Protein AF-A0A4Q4XDI3-F1 (afdb_monomer_lite)

Secondary structure (DSSP, 8-state):
-PPP-PPPEEEE-SSSPEETTEE--HHHHHHHHHHHHHHHH-TT---B-GGGGTTTS--HHHHHHHHHHHHHHHHHTT--EEESS-TTS-GGGS-GGGGGG--EEE-HHHHHTEEEEETTEEP-HHHHHHHHTPPPPPP--------------PPPTTS--HHHHHHHHHHHHHHHTT--S-------SS-TTTS--HHHHHHHHHHT--SHHHHHHHHHHHHHHHHHTT-HHHHHHHHHHHHHHHHHS--TTHHHHHHHHHHHHHHHHHHTT-HHHHHHHHHHHHHSTTHHHHHHH-HHHHHHHHHHHHHHHHHHHHHS-GGGS-HHHHHHHHHHHHHHHHHHHHHHHHTT-HHHHHHHHHHHHHHHHHTHHHHTTSTT--HHHHHHHHHHHHHHHHHHTT-------

Sequence (409 aa):
MTPPTLPPLHVELTTPQTVDGRRAPFQSLWLLVRLAYAHRLSPEQPLVRLADLRGAVSDASTQRMMISRAFRDWQNWGVQAGWGEQRDREPRFLNADKRSQGPFWLTPEDAARVVCLVEGRIADDTDVRAFLGIAAPEGSPDIGAEPNASALSGPAPGTPNPAFWHAFLTARHAMREGRLLHALSTGTSTSDTERGGALLALRHAGDAADNDFQRALVTLGEAMAARRLGDSTRASALLSQLRAHRRQRHVLGNDYLAAMERIVTAWCAYDRRDLDLAAGLLARLADAEPGRSLLRYHPQIRFEWNNLSALIDRARLLYADADGIALEARAHAAQHIVAQFETALAAALESQASDAVQQVAANLGMTCWLLRDVLGNAVHADGTVDAVRWLAMSEWQALRNGGPLQSAL

pLDDT: mean 79.43, std 18.59, range [23.62, 98.31]

Foldseek 3Di:
DPPPQDAAWEWELDPQTDTVPHRDDLLLSLVLLQQLVLCVVCVPDSWAFLVNCQQQDDDPVVQQVSQVVSCVVCVVSVFFKAFDPCPVDGRVPDDPVCSSRGGMHGDPSRSVRYFYDYPNHGDDPVRSCVSNVADDDDDDDDDDDDDDDDPQDQDGDPPDGVQLVVLQVLLVLLVLQVQQQQDPDPDDDDPSVVNHGSLVSLVSSCSNDPDLQSVLSSLLSQLLSCVSVVNLVSNVVSLVVSVVSLVVGPHPVSQVSVLSSLLSVLSSCVSVVVLVSSVVSLVVLCVDPPSVVCCVPPLVSVLSSLLSVLVSLLVCLLPDDPVPDDLVRSLVSLVVSLVSLVSSCVSCVVVVPLSSNLVSLQVNLVSLVSCQVSPVVPPPDRSNVSSVVSNVSSVVSCVVSVHDDPDDD

Structure (mmCIF, N/CA/C/O backbone):
data_AF-A0A4Q4XDI3-F1
#
_entry.id   AF-A0A4Q4XDI3-F1
#
loop_
_atom_site.group_PDB
_atom_site.id
_atom_site.type_symbol
_atom_site.label_atom_id
_atom_site.label_alt_id
_atom_site.label_comp_id
_atom_site.label_asym_id
_atom_site.label_entity_id
_atom_site.label_seq_id
_atom_site.pdbx_PDB_ins_code
_atom_site.Cartn_x
_atom_site.Cartn_y
_atom_site.Cartn_z
_atom_site.occupancy
_atom_site.B_iso_or_equiv
_atom_site.auth_seq_id
_atom_site.auth_comp_id
_atom_site.auth_asym_id
_atom_site.auth_atom_id
_atom_site.pdbx_PDB_model_num
ATOM 1 N N . MET A 1 1 ? 53.833 6.016 -22.356 1.00 36.03 1 MET A N 1
ATOM 2 C CA . MET A 1 1 ? 54.034 4.569 -22.575 1.00 36.03 1 MET A CA 1
ATOM 3 C C . MET A 1 1 ? 52.680 3.994 -22.929 1.00 36.03 1 MET A C 1
ATOM 5 O O . MET A 1 1 ? 51.788 4.056 -22.097 1.00 36.03 1 MET A O 1
ATOM 9 N N . THR A 1 2 ? 52.489 3.574 -24.175 1.00 38.94 2 THR A N 1
ATOM 10 C CA . THR A 1 2 ? 51.249 2.932 -24.625 1.00 38.94 2 THR A CA 1
ATOM 11 C C . THR A 1 2 ? 51.145 1.585 -23.906 1.00 38.94 2 THR A C 1
ATOM 13 O O . THR A 1 2 ? 52.111 0.820 -23.984 1.00 38.94 2 THR A O 1
ATOM 16 N N . PRO A 1 3 ? 50.073 1.302 -23.147 1.00 48.44 3 PRO A N 1
ATOM 17 C CA . PRO A 1 3 ? 49.936 0.006 -22.499 1.00 48.44 3 PRO A CA 1
ATOM 18 C C . PRO A 1 3 ? 49.905 -1.106 -23.561 1.00 48.44 3 PRO A C 1
ATOM 20 O O . PRO A 1 3 ? 49.456 -0.861 -24.687 1.00 48.44 3 PRO A O 1
ATOM 23 N N . PRO A 1 4 ? 50.424 -2.307 -23.253 1.00 50.84 4 PRO A N 1
ATOM 24 C CA . PRO A 1 4 ? 50.383 -3.431 -24.176 1.00 50.84 4 PRO A CA 1
ATOM 25 C C . PRO A 1 4 ? 48.926 -3.744 -24.524 1.00 50.84 4 PRO A C 1
ATOM 27 O O . PRO A 1 4 ? 48.115 -4.040 -23.651 1.00 50.84 4 PRO A O 1
ATOM 30 N N . THR A 1 5 ? 48.588 -3.676 -25.809 1.00 66.75 5 THR A N 1
ATOM 31 C CA . THR A 1 5 ? 47.260 -4.043 -26.303 1.00 66.75 5 THR A CA 1
ATOM 32 C C . THR A 1 5 ? 47.040 -5.533 -26.072 1.00 66.75 5 THR A C 1
ATOM 34 O O . THR A 1 5 ? 47.685 -6.366 -26.714 1.00 66.75 5 THR A O 1
ATOM 37 N N . LEU A 1 6 ? 46.153 -5.868 -25.133 1.00 80.00 6 LEU A N 1
ATOM 38 C CA . LEU A 1 6 ? 45.689 -7.234 -24.914 1.00 80.00 6 LEU A CA 1
ATOM 39 C C . LEU A 1 6 ? 45.101 -7.807 -26.220 1.00 80.00 6 LEU A C 1
ATOM 41 O O . LEU A 1 6 ? 44.494 -7.058 -26.991 1.00 80.00 6 LEU A O 1
ATOM 45 N N . PRO A 1 7 ? 45.254 -9.118 -26.485 1.00 88.56 7 PRO A N 1
ATOM 46 C CA . PRO A 1 7 ? 44.681 -9.736 -27.676 1.00 88.56 7 PRO A CA 1
ATOM 47 C C . PRO A 1 7 ? 43.146 -9.618 -27.673 1.00 88.56 7 PRO A C 1
ATOM 49 O O . PRO A 1 7 ? 42.545 -9.642 -26.590 1.00 88.56 7 PRO A O 1
ATOM 52 N N . PRO A 1 8 ? 42.511 -9.507 -28.858 1.00 91.06 8 PRO A N 1
ATOM 53 C CA . PRO A 1 8 ? 41.059 -9.434 -28.966 1.00 91.06 8 PRO A CA 1
ATOM 54 C C . PRO A 1 8 ? 40.415 -10.704 -28.405 1.00 91.06 8 PRO A C 1
ATOM 56 O O . PRO A 1 8 ? 40.899 -11.810 -28.638 1.00 91.06 8 PRO A O 1
ATOM 59 N N . LEU A 1 9 ? 39.322 -10.519 -27.673 1.00 94.94 9 LEU A N 1
ATOM 60 C CA . LEU A 1 9 ? 38.488 -11.570 -27.107 1.00 94.94 9 LEU A CA 1
ATOM 61 C C . LEU A 1 9 ? 37.219 -11.669 -27.955 1.00 94.94 9 LEU A C 1
ATOM 63 O O . LEU A 1 9 ? 36.372 -10.772 -27.899 1.00 94.94 9 LEU A O 1
ATOM 67 N N . HIS A 1 10 ? 37.082 -12.732 -28.745 1.00 96.06 10 HIS A N 1
ATOM 68 C CA . HIS A 1 10 ? 35.935 -12.897 -29.637 1.00 96.06 10 HIS A CA 1
ATOM 69 C C . HIS A 1 10 ? 34.760 -13.525 -28.890 1.00 96.06 10 HIS A C 1
ATOM 71 O O . HIS A 1 10 ? 34.885 -14.608 -28.321 1.00 96.06 10 HIS A O 1
ATOM 77 N N . VAL A 1 11 ? 33.611 -12.855 -28.903 1.00 96.00 11 VAL A N 1
ATOM 78 C CA . VAL A 1 11 ? 32.413 -13.237 -28.151 1.00 96.00 11 VAL A CA 1
ATOM 79 C C . VAL A 1 11 ? 31.261 -13.475 -29.124 1.00 96.00 11 VAL A C 1
ATOM 81 O O . VAL A 1 11 ? 30.675 -12.523 -29.626 1.00 96.00 11 VAL A O 1
ATOM 84 N N . GLU A 1 12 ? 30.923 -14.737 -29.383 1.00 95.38 12 GLU A N 1
ATOM 85 C CA . GLU A 1 12 ? 29.783 -15.110 -30.231 1.00 95.38 12 GLU A CA 1
ATOM 86 C C . GLU A 1 12 ? 28.478 -15.014 -29.435 1.00 95.38 12 GLU A C 1
ATOM 88 O O . GLU A 1 12 ? 28.302 -15.698 -28.418 1.00 95.38 12 GLU A O 1
ATOM 93 N N . LEU A 1 13 ? 27.575 -14.151 -29.905 1.00 90.19 13 LEU A N 1
ATOM 94 C CA . LEU A 1 13 ? 26.304 -13.836 -29.254 1.00 90.19 13 LEU A CA 1
ATOM 95 C C . LEU A 1 13 ? 25.194 -14.829 -29.631 1.00 90.19 13 LEU A C 1
ATOM 97 O O . LEU A 1 13 ? 24.257 -15.042 -28.849 1.00 90.19 13 LEU A O 1
ATOM 101 N N . THR A 1 14 ? 25.286 -15.457 -30.808 1.00 85.38 14 THR A N 1
ATOM 102 C CA . THR A 1 14 ? 24.296 -16.447 -31.254 1.00 85.38 14 THR A CA 1
ATOM 103 C C . THR A 1 14 ? 24.428 -17.771 -30.508 1.00 85.38 14 THR A C 1
ATOM 105 O O . THR A 1 14 ? 25.389 -18.020 -29.784 1.00 85.38 14 THR A O 1
ATOM 108 N N . THR A 1 15 ? 23.410 -18.628 -30.615 1.00 80.12 15 THR A N 1
ATOM 109 C CA . THR A 1 15 ? 23.436 -19.940 -29.959 1.00 80.12 15 THR A CA 1
ATOM 110 C C . THR A 1 15 ? 24.137 -20.960 -30.866 1.00 80.12 15 THR A C 1
ATOM 112 O O . THR A 1 15 ? 23.714 -21.110 -32.010 1.00 80.12 15 THR A O 1
ATOM 115 N N . PRO A 1 16 ? 25.124 -21.732 -30.368 1.00 85.69 16 PRO A N 1
ATOM 116 C CA . PRO A 1 16 ? 25.650 -21.721 -29.002 1.00 85.69 16 PRO A CA 1
ATOM 117 C C . PRO A 1 16 ? 26.614 -20.552 -28.747 1.00 85.69 16 PRO A C 1
ATOM 119 O O . PRO A 1 16 ? 27.537 -20.335 -29.525 1.00 85.69 16 PRO A O 1
ATOM 122 N N . GLN A 1 17 ? 26.461 -19.870 -27.607 1.00 89.50 17 GLN A N 1
ATOM 123 C CA . GLN A 1 17 ? 27.339 -18.754 -27.252 1.00 89.50 17 GLN A CA 1
ATOM 124 C C . GLN A 1 17 ? 28.756 -19.251 -26.967 1.00 89.50 17 GLN A C 1
ATOM 126 O O . GLN A 1 17 ? 28.947 -20.256 -26.262 1.00 89.50 17 GLN A O 1
ATOM 131 N N . THR A 1 18 ? 29.757 -18.533 -27.476 1.00 92.62 18 THR A N 1
ATOM 132 C CA . THR A 1 18 ? 31.167 -18.891 -27.285 1.00 92.62 18 THR A CA 1
ATOM 133 C C . THR A 1 18 ? 32.052 -17.689 -26.973 1.00 92.62 18 THR A C 1
ATOM 135 O O . THR A 1 18 ? 31.740 -16.559 -27.332 1.00 92.62 18 THR A O 1
ATOM 138 N N . VAL A 1 19 ? 33.169 -17.955 -26.297 1.00 94.56 19 VAL A N 1
ATOM 139 C CA . VAL A 1 19 ? 34.302 -17.037 -26.140 1.00 94.56 19 VAL A CA 1
ATOM 140 C C . VAL A 1 19 ? 35.521 -17.722 -26.748 1.00 94.56 19 VAL A C 1
ATOM 142 O O . VAL A 1 19 ? 35.856 -18.836 -26.339 1.00 94.56 19 VAL A O 1
ATOM 145 N N . ASP A 1 20 ? 36.128 -17.108 -27.763 1.00 92.56 20 ASP A N 1
ATOM 146 C CA . ASP A 1 20 ? 37.211 -17.679 -28.580 1.00 92.56 20 ASP A CA 1
ATOM 147 C C . ASP A 1 20 ? 36.918 -19.124 -29.038 1.00 92.56 20 ASP A C 1
ATOM 149 O O . ASP A 1 20 ? 37.739 -20.037 -28.916 1.00 92.56 20 ASP A O 1
ATOM 153 N N . GLY A 1 21 ? 35.686 -19.365 -29.504 1.00 88.00 21 GLY A N 1
ATOM 154 C CA . GLY A 1 21 ? 35.226 -20.670 -29.993 1.00 88.00 21 GLY A CA 1
ATOM 155 C C . GLY A 1 21 ? 34.929 -21.711 -28.904 1.00 88.00 21 GLY A C 1
ATOM 156 O O . GLY A 1 21 ? 34.501 -22.823 -29.216 1.00 88.00 21 GLY A O 1
ATOM 157 N N . ARG A 1 22 ? 35.108 -21.384 -27.617 1.00 92.62 22 ARG A N 1
ATOM 158 C CA . ARG A 1 22 ? 34.753 -22.261 -26.489 1.00 92.62 22 ARG A CA 1
ATOM 159 C C . ARG A 1 22 ? 33.381 -21.905 -25.940 1.00 92.62 22 ARG A C 1
ATOM 161 O O . ARG A 1 22 ? 33.097 -20.737 -25.698 1.00 92.62 22 ARG A O 1
ATOM 168 N N . ARG A 1 23 ? 32.541 -22.911 -25.679 1.00 90.75 23 ARG A N 1
ATOM 169 C CA . ARG A 1 23 ? 31.185 -22.711 -25.144 1.00 90.75 23 ARG A CA 1
ATOM 170 C C . ARG A 1 23 ? 31.204 -21.888 -23.854 1.00 90.75 23 ARG A C 1
ATOM 172 O O . ARG A 1 23 ? 31.903 -22.240 -22.904 1.00 90.75 23 ARG A O 1
ATOM 179 N N . ALA A 1 24 ? 30.386 -20.843 -23.815 1.00 89.81 24 ALA A N 1
ATOM 180 C CA . ALA A 1 24 ? 30.293 -19.912 -22.702 1.00 89.81 24 ALA A CA 1
ATOM 181 C C . ALA A 1 24 ? 28.872 -19.890 -22.112 1.00 89.81 24 ALA A C 1
ATOM 183 O O . ALA A 1 24 ? 27.891 -19.973 -22.855 1.00 89.81 24 ALA A O 1
ATOM 184 N N . PRO A 1 25 ? 28.716 -19.787 -20.779 1.00 86.12 25 PRO A N 1
ATOM 185 C CA . PRO A 1 25 ? 27.402 -19.616 -20.170 1.00 86.12 25 PRO A CA 1
ATOM 186 C C . PRO A 1 25 ? 26.784 -18.269 -20.557 1.00 86.12 25 PRO A C 1
ATOM 188 O O . PRO A 1 25 ? 27.410 -17.224 -20.381 1.00 86.12 25 PRO A O 1
ATOM 191 N N . PHE A 1 26 ? 25.523 -18.295 -21.000 1.00 84.12 26 PHE A N 1
ATOM 192 C CA . PHE A 1 26 ? 24.784 -17.103 -21.430 1.00 84.12 26 PHE A CA 1
ATOM 193 C C . PHE A 1 26 ? 24.834 -15.963 -20.403 1.00 84.12 26 PHE A C 1
ATOM 195 O O . PHE A 1 26 ? 25.127 -14.834 -20.763 1.00 84.12 26 PHE A O 1
ATOM 202 N N . GLN A 1 27 ? 24.620 -16.249 -19.115 1.00 84.06 27 GLN A N 1
ATOM 203 C CA . GLN A 1 27 ? 24.575 -15.221 -18.062 1.00 84.06 27 GLN A CA 1
ATOM 204 C C . GLN A 1 27 ? 25.918 -14.492 -17.882 1.00 84.06 27 GLN A C 1
ATOM 206 O O . GLN A 1 27 ? 25.954 -13.269 -17.761 1.00 84.06 27 GLN A O 1
ATOM 211 N N . SER A 1 28 ? 27.023 -15.241 -17.892 1.00 90.25 28 SER A N 1
ATOM 212 C CA . SER A 1 28 ? 28.380 -14.701 -17.754 1.00 90.25 28 SER A CA 1
ATOM 213 C C . SER A 1 28 ? 28.773 -13.861 -18.972 1.00 90.25 28 SER A C 1
ATOM 215 O O . SER A 1 28 ? 29.426 -12.826 -18.831 1.00 90.25 28 SER A O 1
ATOM 217 N N . LEU A 1 29 ? 28.343 -14.288 -20.162 1.00 89.38 29 LEU A N 1
ATOM 218 C CA . LEU A 1 29 ? 28.593 -13.605 -21.429 1.00 89.38 29 LEU A CA 1
ATOM 219 C C . LEU A 1 29 ? 27.726 -12.349 -21.580 1.00 89.38 29 LEU A C 1
ATOM 221 O O . LEU A 1 29 ? 28.237 -11.289 -21.925 1.00 89.38 29 LEU A O 1
ATOM 225 N N . TRP A 1 30 ? 26.446 -12.430 -21.216 1.00 89.06 30 TRP A N 1
ATOM 226 C CA . TRP A 1 30 ? 25.523 -11.297 -21.196 1.00 89.06 30 TRP A CA 1
ATOM 227 C C . TRP A 1 30 ? 26.044 -10.162 -20.314 1.00 89.06 30 TRP A C 1
ATOM 229 O O . TRP A 1 30 ? 26.109 -9.011 -20.744 1.00 89.06 30 TRP A O 1
ATOM 239 N N . LEU A 1 31 ? 26.500 -10.487 -19.101 1.00 89.69 31 LEU A N 1
ATOM 240 C CA . LEU A 1 31 ? 27.021 -9.487 -18.174 1.00 89.69 31 LEU A CA 1
ATOM 241 C C . LEU A 1 31 ? 28.351 -8.879 -18.658 1.00 89.69 31 LEU A C 1
ATOM 243 O O . LEU A 1 31 ? 28.558 -7.679 -18.492 1.00 89.69 31 LEU A O 1
ATOM 247 N N . LEU A 1 32 ? 29.216 -9.666 -19.310 1.00 92.56 32 LEU A N 1
ATOM 248 C CA . LEU A 1 32 ? 30.441 -9.157 -19.936 1.00 92.56 32 LEU A CA 1
ATOM 249 C C . LEU A 1 32 ? 30.129 -8.150 -21.051 1.00 92.56 32 LEU A C 1
ATOM 251 O O . LEU A 1 32 ? 30.665 -7.042 -21.052 1.00 92.56 32 LEU A O 1
ATOM 255 N N . VAL A 1 33 ? 29.228 -8.514 -21.968 1.00 90.81 33 VAL A N 1
ATOM 256 C CA . VAL A 1 33 ? 28.809 -7.657 -23.087 1.00 90.81 33 VAL A CA 1
ATOM 257 C C . VAL A 1 33 ? 28.138 -6.388 -22.563 1.00 90.81 33 VAL A C 1
ATOM 259 O O . VAL A 1 33 ? 28.419 -5.297 -23.051 1.00 90.81 33 VAL A O 1
ATOM 262 N N . ARG A 1 34 ? 27.331 -6.483 -21.498 1.00 88.56 34 ARG A N 1
ATOM 263 C CA . ARG A 1 34 ? 26.697 -5.324 -20.852 1.00 88.56 34 ARG A CA 1
ATOM 264 C C . ARG A 1 34 ? 27.711 -4.339 -20.261 1.00 88.56 34 ARG A C 1
ATOM 266 O O . ARG A 1 34 ? 27.464 -3.130 -20.308 1.00 88.56 34 ARG A O 1
ATOM 273 N N . LEU A 1 35 ? 28.816 -4.838 -19.701 1.00 89.56 35 LEU A N 1
ATOM 274 C CA . LEU A 1 35 ? 29.909 -4.022 -19.165 1.00 89.56 35 LEU A CA 1
ATOM 275 C C . LEU A 1 35 ? 30.740 -3.374 -20.278 1.00 89.56 35 LEU A C 1
ATOM 277 O O . LEU A 1 35 ? 31.033 -2.183 -20.201 1.00 89.56 35 LEU A O 1
ATOM 281 N N . ALA A 1 36 ? 31.072 -4.122 -21.333 1.00 90.06 36 ALA A N 1
ATOM 282 C CA . ALA A 1 36 ? 31.769 -3.581 -22.501 1.00 90.06 36 ALA A CA 1
ATOM 283 C C . ALA A 1 36 ? 30.918 -2.519 -23.226 1.00 90.06 36 ALA A C 1
ATOM 285 O O . ALA A 1 36 ? 31.413 -1.468 -23.626 1.00 90.06 36 ALA A O 1
ATOM 286 N N . TYR A 1 37 ? 29.607 -2.739 -23.317 1.00 87.62 37 TYR A N 1
ATOM 287 C CA . TYR A 1 37 ? 28.666 -1.778 -23.887 1.00 87.62 37 TYR A CA 1
ATOM 288 C C . TYR A 1 37 ? 28.535 -0.498 -23.037 1.00 87.62 37 TYR A C 1
ATOM 290 O O . TYR A 1 37 ? 28.394 0.592 -23.587 1.00 87.62 37 TYR A O 1
ATOM 298 N N . ALA A 1 38 ? 28.671 -0.581 -21.705 1.00 83.62 38 ALA A N 1
ATOM 299 C CA . ALA A 1 38 ? 28.701 0.604 -20.838 1.00 83.62 38 ALA A CA 1
ATOM 300 C C . ALA A 1 38 ? 29.906 1.521 -21.131 1.00 83.62 38 ALA A C 1
ATOM 302 O O . ALA A 1 38 ? 29.761 2.742 -21.104 1.00 83.62 38 ALA A O 1
ATOM 303 N N . HIS A 1 39 ? 31.063 0.944 -21.481 1.00 82.50 39 HIS A N 1
ATOM 304 C CA . HIS A 1 39 ? 32.248 1.689 -21.939 1.00 82.50 39 HIS A CA 1
ATOM 305 C C . HIS A 1 39 ? 32.015 2.451 -23.242 1.00 82.50 39 HIS A C 1
ATOM 307 O O . HIS A 1 39 ? 32.524 3.556 -23.397 1.00 82.50 39 HIS A O 1
ATOM 313 N N . ARG A 1 40 ? 31.201 1.906 -24.151 1.00 80.12 40 ARG A N 1
ATOM 314 C CA . ARG A 1 40 ? 30.827 2.592 -25.397 1.00 80.12 40 ARG A CA 1
ATOM 315 C C . ARG A 1 40 ? 29.869 3.760 -25.164 1.00 80.12 40 ARG A C 1
ATOM 317 O O . ARG A 1 40 ? 30.005 4.789 -25.813 1.00 80.12 40 ARG A O 1
ATOM 324 N N . LEU A 1 41 ? 28.905 3.600 -24.255 1.00 76.00 41 LEU A N 1
ATOM 325 C CA . LEU A 1 41 ? 27.882 4.618 -23.984 1.00 76.00 41 LEU A CA 1
ATOM 326 C C . LEU A 1 41 ? 28.371 5.764 -23.098 1.00 76.00 41 LEU A C 1
ATOM 328 O O . LEU A 1 41 ? 27.915 6.896 -23.234 1.00 76.00 41 LEU A O 1
ATOM 332 N N . SER A 1 42 ? 29.231 5.475 -22.126 1.00 72.25 42 SER A N 1
ATOM 333 C CA . SER A 1 42 ? 29.671 6.462 -21.139 1.00 72.25 42 SER A CA 1
ATOM 334 C C . SER A 1 42 ? 31.135 6.230 -20.776 1.00 72.25 42 SER A C 1
ATOM 336 O O . SER A 1 42 ? 31.413 5.717 -19.692 1.00 72.25 42 SER A O 1
ATOM 338 N N . PRO A 1 43 ? 32.081 6.628 -21.650 1.00 69.94 43 PRO A N 1
ATOM 339 C CA . PRO A 1 43 ? 33.517 6.418 -21.431 1.00 69.94 43 PRO A CA 1
ATOM 340 C C . PRO A 1 43 ? 34.025 7.018 -20.110 1.00 69.94 43 PRO A C 1
ATOM 342 O O . PRO A 1 43 ? 34.888 6.446 -19.448 1.00 69.94 43 PRO A O 1
ATOM 345 N N . GLU A 1 44 ? 33.433 8.137 -19.684 1.00 65.56 44 GLU A N 1
ATOM 346 C CA . GLU A 1 44 ? 33.770 8.825 -18.431 1.00 65.56 44 GLU A CA 1
ATOM 347 C C . GLU A 1 44 ? 33.286 8.054 -17.183 1.00 65.56 44 GLU A C 1
ATOM 349 O O . GLU A 1 44 ? 33.932 8.060 -16.129 1.00 65.56 44 GLU A O 1
ATOM 354 N N . GLN A 1 45 ? 32.157 7.337 -17.283 1.00 70.31 45 GLN A N 1
ATOM 355 C CA . GLN A 1 45 ? 31.530 6.599 -16.173 1.00 70.31 45 GLN A CA 1
ATOM 356 C C . GLN A 1 45 ? 30.958 5.232 -16.596 1.00 70.31 45 GLN A C 1
ATOM 358 O O . GLN A 1 45 ? 29.749 5.007 -16.506 1.00 70.31 45 GLN A O 1
ATOM 363 N N . PRO A 1 46 ? 31.807 4.276 -17.011 1.00 75.81 46 PRO A N 1
ATOM 364 C CA . PRO A 1 46 ? 31.364 3.012 -17.583 1.00 75.81 46 PRO A CA 1
ATOM 365 C C . PRO A 1 46 ? 31.102 1.966 -16.493 1.00 75.81 46 PRO A C 1
ATOM 367 O O . PRO A 1 46 ? 31.815 0.970 -16.355 1.00 75.81 46 PRO A O 1
ATOM 370 N N . LEU A 1 47 ? 30.088 2.228 -15.668 1.00 80.06 47 LEU A N 1
ATOM 371 C CA . LEU A 1 47 ? 29.686 1.377 -14.550 1.00 80.06 47 LEU A CA 1
ATOM 372 C C . LEU A 1 47 ? 28.307 0.760 -14.790 1.00 80.06 47 LEU A C 1
ATOM 374 O O . LEU A 1 47 ? 27.427 1.369 -15.391 1.00 80.06 47 LEU A O 1
ATOM 378 N N . VAL A 1 48 ? 28.108 -0.448 -14.271 1.00 80.06 48 VAL A N 1
ATOM 379 C CA . VAL A 1 48 ? 26.811 -1.133 -14.270 1.00 80.06 48 VAL A CA 1
ATOM 380 C C . VAL A 1 48 ? 26.411 -1.385 -12.825 1.00 80.06 48 VAL A C 1
ATOM 382 O O . VAL A 1 48 ? 27.088 -2.120 -12.102 1.00 80.06 48 VAL A O 1
ATOM 385 N N . ARG A 1 49 ? 25.334 -0.750 -12.354 1.00 77.38 49 ARG A N 1
ATOM 386 C CA . ARG A 1 49 ? 24.881 -0.905 -10.968 1.00 77.38 49 ARG A CA 1
ATOM 387 C C . ARG A 1 49 ? 24.129 -2.219 -10.814 1.00 77.38 49 ARG A C 1
ATOM 389 O O . ARG A 1 49 ? 23.501 -2.718 -11.741 1.00 77.38 49 ARG A O 1
ATOM 396 N N . LEU A 1 50 ? 24.123 -2.762 -9.597 1.00 69.75 50 LEU A N 1
ATOM 397 C CA . LEU A 1 50 ? 23.359 -3.976 -9.291 1.00 69.75 50 LEU A CA 1
ATOM 398 C C . LEU A 1 50 ? 21.857 -3.809 -9.591 1.00 69.75 50 LEU A C 1
ATOM 400 O O . LEU A 1 50 ? 21.190 -4.780 -9.939 1.00 69.75 50 LEU A O 1
ATOM 404 N N . ALA A 1 51 ? 21.334 -2.585 -9.461 1.00 59.56 51 ALA A N 1
ATOM 405 C CA . ALA A 1 51 ? 19.958 -2.241 -9.806 1.00 59.56 51 ALA A CA 1
ATOM 406 C C . ALA A 1 51 ? 19.664 -2.411 -11.308 1.00 59.56 51 ALA A C 1
ATOM 408 O O . ALA A 1 51 ? 18.591 -2.901 -11.642 1.00 59.56 51 ALA A O 1
ATOM 409 N N . ASP A 1 52 ? 20.633 -2.117 -12.181 1.00 64.44 52 ASP A N 1
ATOM 410 C CA . ASP A 1 52 ? 20.499 -2.189 -13.648 1.00 64.44 52 ASP A CA 1
ATOM 411 C C . ASP A 1 52 ? 20.485 -3.636 -14.166 1.00 64.44 52 ASP A C 1
ATOM 413 O O . ASP A 1 52 ? 20.131 -3.897 -15.313 1.00 64.44 52 ASP A O 1
ATOM 417 N N . LEU A 1 53 ? 20.890 -4.586 -13.317 1.00 62.94 53 LEU A N 1
ATOM 418 C CA . LEU A 1 53 ? 20.888 -6.021 -13.604 1.00 62.94 53 LEU A CA 1
ATOM 419 C C . LEU A 1 53 ? 19.576 -6.704 -13.193 1.00 62.94 53 LEU A C 1
ATOM 421 O O . LEU A 1 53 ? 19.326 -7.848 -13.583 1.00 62.94 53 LEU A O 1
ATOM 425 N N . ARG A 1 54 ? 18.737 -6.036 -12.387 1.00 52.94 54 ARG A N 1
ATOM 426 C CA . ARG A 1 54 ? 17.471 -6.607 -11.910 1.00 52.94 54 ARG A CA 1
ATOM 427 C C . ARG A 1 54 ? 16.453 -6.605 -13.050 1.00 52.94 54 ARG A C 1
ATOM 429 O O . ARG A 1 54 ? 16.064 -5.548 -13.528 1.00 52.94 54 ARG A O 1
ATOM 436 N N . GLY A 1 55 ? 16.009 -7.794 -13.456 1.00 51.22 55 GLY A N 1
ATOM 437 C CA . GLY A 1 55 ? 15.048 -7.993 -14.550 1.00 51.22 55 GLY A CA 1
ATOM 438 C C . GLY A 1 55 ? 15.649 -8.593 -15.825 1.00 51.22 55 GLY A C 1
ATOM 439 O O . GLY A 1 55 ? 14.908 -9.185 -16.599 1.00 51.22 55 GLY A O 1
ATOM 440 N N . ALA A 1 56 ? 16.973 -8.536 -16.007 1.00 53.22 56 ALA A N 1
ATOM 441 C CA . ALA A 1 56 ? 17.650 -9.189 -17.132 1.00 53.22 56 ALA A CA 1
ATOM 442 C C . ALA A 1 56 ? 18.112 -10.623 -16.804 1.00 53.22 56 ALA A C 1
ATOM 444 O O . ALA A 1 56 ? 18.187 -11.467 -17.695 1.00 53.22 56 ALA A O 1
ATOM 445 N N . VAL A 1 57 ? 18.423 -10.922 -15.529 1.00 48.53 57 VAL A N 1
ATOM 446 C CA . VAL A 1 57 ? 18.998 -12.219 -15.123 1.00 48.53 57 VAL A CA 1
ATOM 447 C C . VAL A 1 57 ? 18.588 -12.636 -13.688 1.00 48.53 57 VAL A C 1
ATOM 449 O O . VAL A 1 57 ? 19.263 -12.268 -12.736 1.00 48.53 57 VAL A O 1
ATOM 452 N N . SER A 1 58 ? 17.536 -13.464 -13.558 1.00 40.69 58 SER A N 1
ATOM 453 C CA . SER A 1 58 ? 17.132 -14.309 -12.394 1.00 40.69 58 SER A CA 1
ATOM 454 C C . SER A 1 58 ? 16.923 -13.671 -10.991 1.00 40.69 58 SER A C 1
ATOM 456 O O . SER A 1 58 ? 17.426 -12.601 -10.672 1.00 40.69 58 SER A O 1
ATOM 458 N N . ASP A 1 59 ? 16.183 -14.388 -10.128 1.00 46.06 59 ASP A N 1
ATOM 459 C CA . ASP A 1 59 ? 15.806 -14.035 -8.741 1.00 46.06 59 ASP A CA 1
ATOM 460 C C . ASP A 1 59 ? 16.990 -13.722 -7.788 1.00 46.06 59 ASP A C 1
ATOM 462 O O . ASP A 1 59 ? 18.114 -14.209 -7.954 1.00 46.06 59 ASP A O 1
ATOM 466 N N . ALA A 1 60 ? 16.721 -12.954 -6.722 1.00 45.78 60 ALA A N 1
ATOM 467 C CA . ALA A 1 60 ? 17.726 -12.359 -5.821 1.00 45.78 60 ALA A CA 1
ATOM 468 C C . ALA A 1 60 ? 18.671 -13.359 -5.111 1.00 45.78 60 ALA A C 1
ATOM 470 O O . ALA A 1 60 ? 19.844 -13.047 -4.889 1.00 45.78 60 ALA A O 1
ATOM 471 N N . SER A 1 61 ? 18.206 -14.571 -4.779 1.00 49.12 61 SER A N 1
ATOM 472 C CA . SER A 1 61 ? 19.048 -15.626 -4.182 1.00 49.12 61 SER A CA 1
ATOM 473 C C . SER A 1 61 ? 20.015 -16.243 -5.202 1.00 49.12 61 SER A C 1
ATOM 475 O O . SER A 1 61 ? 21.138 -16.622 -4.863 1.00 49.12 61 SER A O 1
ATOM 477 N N . THR A 1 62 ? 19.619 -16.277 -6.476 1.00 63.44 62 THR A N 1
ATOM 478 C CA . THR A 1 62 ? 20.433 -16.763 -7.596 1.00 63.44 62 THR A CA 1
ATOM 479 C C . THR A 1 62 ? 21.409 -15.695 -8.090 1.00 63.44 62 THR A C 1
ATOM 481 O O . THR A 1 62 ? 22.471 -16.033 -8.609 1.00 63.44 62 THR A O 1
ATOM 484 N N . GLN A 1 63 ? 21.101 -14.411 -7.872 1.00 71.31 63 GLN A N 1
ATOM 485 C CA . GLN A 1 63 ? 21.894 -13.275 -8.344 1.00 71.31 63 GLN A CA 1
ATOM 486 C C . GLN A 1 63 ? 23.315 -13.257 -7.760 1.00 71.31 63 GLN A C 1
ATOM 488 O O . GLN A 1 63 ? 24.285 -13.122 -8.505 1.00 71.31 63 GLN A O 1
ATOM 493 N N . ARG A 1 64 ? 23.474 -13.463 -6.443 1.00 76.19 64 ARG A N 1
ATOM 494 C CA . ARG A 1 64 ? 24.803 -13.511 -5.798 1.00 76.19 64 ARG A CA 1
ATOM 495 C C . ARG A 1 64 ? 25.670 -14.636 -6.366 1.00 76.19 64 ARG A C 1
ATOM 497 O O . ARG A 1 64 ? 26.832 -14.408 -6.691 1.00 76.19 64 ARG A O 1
ATOM 504 N N . MET A 1 65 ? 25.098 -15.830 -6.507 1.00 80.56 65 MET A N 1
ATOM 505 C CA . MET A 1 65 ? 25.796 -16.998 -7.046 1.00 80.56 65 MET A CA 1
ATOM 506 C C . MET A 1 65 ? 26.143 -16.819 -8.530 1.00 80.56 65 MET A C 1
ATOM 508 O O . MET A 1 65 ? 27.253 -17.153 -8.940 1.00 80.56 65 MET A O 1
ATOM 512 N N . MET A 1 66 ? 25.222 -16.258 -9.316 1.00 82.44 66 MET A N 1
ATOM 513 C CA . MET A 1 66 ? 25.418 -15.947 -10.732 1.00 82.44 66 MET A CA 1
ATOM 514 C C . MET A 1 66 ? 26.545 -14.931 -10.928 1.00 82.44 66 MET A C 1
ATOM 516 O O . MET A 1 66 ? 27.451 -15.197 -11.710 1.00 82.44 66 MET A O 1
ATOM 520 N N . ILE A 1 67 ? 26.578 -13.848 -10.142 1.00 86.88 67 ILE A N 1
ATOM 521 C CA . ILE A 1 67 ? 27.676 -12.870 -10.174 1.00 86.88 67 ILE A CA 1
ATOM 522 C C . ILE A 1 67 ? 28.999 -13.548 -9.807 1.00 86.88 67 ILE A C 1
ATOM 524 O O . ILE A 1 67 ? 29.984 -13.423 -10.530 1.00 86.88 67 ILE A O 1
ATOM 528 N N . SER A 1 68 ? 29.044 -14.324 -8.720 1.00 86.12 68 SER A N 1
ATOM 529 C CA . SER A 1 68 ? 30.262 -15.053 -8.346 1.00 86.12 68 SER A CA 1
ATOM 530 C C . SER A 1 68 ? 30.740 -16.017 -9.440 1.00 86.12 68 SER A C 1
ATOM 532 O O . SER A 1 68 ? 31.949 -16.181 -9.610 1.00 86.12 68 SER A O 1
ATOM 534 N N . ARG A 1 69 ? 29.816 -16.638 -10.184 1.00 86.88 69 ARG A N 1
ATOM 535 C CA . ARG A 1 69 ? 30.124 -17.520 -11.315 1.00 86.88 69 ARG A CA 1
ATOM 536 C C . ARG A 1 69 ? 30.625 -16.742 -12.530 1.00 86.88 69 ARG A C 1
ATOM 538 O O . ARG A 1 69 ? 31.649 -17.128 -13.077 1.00 86.88 69 ARG A O 1
ATOM 545 N N . ALA A 1 70 ? 29.992 -15.622 -12.870 1.00 90.38 70 ALA A N 1
ATOM 546 C CA . ALA A 1 70 ? 30.420 -14.751 -13.960 1.00 90.38 70 ALA A CA 1
ATOM 547 C C . ALA A 1 70 ? 31.861 -14.266 -13.754 1.00 90.38 70 ALA A C 1
ATOM 549 O O . ALA A 1 70 ? 32.688 -14.428 -14.639 1.00 90.38 70 ALA A O 1
ATOM 550 N N . PHE A 1 71 ? 32.211 -13.812 -12.546 1.00 91.81 71 PHE A N 1
ATOM 551 C CA . PHE A 1 71 ? 33.588 -13.423 -12.216 1.00 91.81 71 PHE A CA 1
ATOM 552 C C . PHE A 1 71 ? 34.604 -14.564 -12.357 1.00 91.81 71 PHE A C 1
ATOM 554 O O . PHE A 1 71 ? 35.753 -14.321 -12.721 1.00 91.81 71 PHE A O 1
ATOM 561 N N . ARG A 1 72 ? 34.201 -15.806 -12.067 1.00 90.50 72 ARG A N 1
ATOM 562 C CA . ARG A 1 72 ? 35.054 -16.983 -12.272 1.00 90.50 72 ARG A CA 1
ATOM 563 C C . ARG A 1 72 ? 35.245 -17.271 -13.760 1.00 90.50 72 ARG A C 1
ATOM 565 O O . ARG A 1 72 ? 36.362 -17.538 -14.186 1.00 90.50 72 ARG A O 1
ATOM 572 N N . ASP A 1 73 ? 34.170 -17.203 -14.537 1.00 92.88 73 ASP A N 1
ATOM 573 C CA . ASP A 1 73 ? 34.217 -17.420 -15.981 1.00 92.88 73 ASP A CA 1
ATOM 574 C C . ASP A 1 73 ? 35.067 -16.340 -16.669 1.00 92.88 73 ASP A C 1
ATOM 576 O O . ASP A 1 73 ? 35.930 -16.668 -17.475 1.00 92.88 73 ASP A O 1
ATOM 580 N N . TRP A 1 74 ? 34.932 -15.074 -16.269 1.00 94.19 74 TRP A N 1
ATOM 581 C CA . TRP A 1 74 ? 35.764 -13.969 -16.757 1.00 94.19 74 TRP A CA 1
ATOM 582 C C . TRP A 1 74 ? 37.238 -14.168 -16.448 1.00 94.19 74 TRP A C 1
ATOM 584 O O . TRP A 1 74 ? 38.071 -13.987 -17.329 1.00 94.19 74 TRP A O 1
ATOM 594 N N . GLN A 1 75 ? 37.566 -14.619 -15.236 1.00 91.00 75 GLN A N 1
ATOM 595 C CA . GLN A 1 75 ? 38.940 -14.960 -14.889 1.00 91.00 75 GLN A CA 1
ATOM 596 C C . GLN A 1 75 ? 39.491 -16.074 -15.795 1.00 91.00 75 GLN A C 1
ATOM 598 O O . GLN A 1 75 ? 40.637 -15.986 -16.232 1.00 91.00 75 GLN A O 1
ATOM 603 N N . ASN A 1 76 ? 38.673 -17.076 -16.142 1.00 91.81 76 ASN A N 1
ATOM 604 C CA . ASN A 1 76 ? 39.048 -18.140 -17.084 1.00 91.81 76 ASN A CA 1
ATOM 605 C C . ASN A 1 76 ? 39.211 -17.637 -18.529 1.00 91.81 76 ASN A C 1
ATOM 607 O O . ASN A 1 76 ? 39.956 -18.235 -19.302 1.00 91.81 76 ASN A O 1
ATOM 611 N N . TRP A 1 77 ? 38.534 -16.547 -18.891 1.00 93.56 77 TRP A N 1
ATOM 612 C CA . TRP A 1 77 ? 38.697 -15.838 -20.167 1.00 93.56 77 TRP A CA 1
ATOM 613 C C . TRP A 1 77 ? 39.807 -14.774 -20.111 1.00 93.56 77 TRP A C 1
ATOM 615 O O . TRP A 1 77 ? 40.049 -14.057 -21.078 1.00 93.56 77 TRP A O 1
ATOM 625 N N . GLY A 1 78 ? 40.490 -14.654 -18.968 1.00 90.12 78 GLY A N 1
ATOM 626 C CA . GLY A 1 78 ? 41.550 -13.682 -18.731 1.00 90.12 78 GLY A CA 1
ATOM 627 C C . GLY A 1 78 ? 41.068 -12.242 -18.545 1.00 90.12 78 GLY A C 1
ATOM 628 O O . GLY A 1 78 ? 41.902 -11.346 -18.619 1.00 90.12 78 GLY A O 1
ATOM 629 N N . VAL A 1 79 ? 39.768 -11.998 -18.346 1.00 92.38 79 VAL A N 1
ATOM 630 C CA . VAL A 1 79 ? 39.142 -10.670 -18.195 1.00 92.38 79 VAL A CA 1
ATOM 631 C C . VAL A 1 79 ? 39.212 -10.182 -16.752 1.00 92.38 79 VAL A C 1
ATOM 633 O O . VAL A 1 79 ? 38.776 -10.884 -15.836 1.00 92.38 79 VAL A O 1
ATOM 636 N N . GLN A 1 80 ? 39.715 -8.959 -16.543 1.00 89.88 80 GLN A N 1
ATOM 637 C CA . GLN A 1 80 ? 39.698 -8.303 -15.236 1.00 89.88 80 GLN A CA 1
ATOM 638 C C . GLN A 1 80 ? 38.481 -7.377 -15.110 1.00 89.88 80 GLN A C 1
ATOM 640 O O . GLN A 1 80 ? 38.388 -6.319 -15.732 1.00 89.88 80 GLN A O 1
ATOM 645 N N . ALA A 1 81 ? 37.552 -7.773 -14.241 1.00 90.88 81 ALA A N 1
ATOM 646 C CA . ALA A 1 81 ? 36.415 -6.955 -13.836 1.00 90.88 81 ALA A CA 1
ATOM 647 C C . ALA A 1 81 ? 36.563 -6.534 -12.370 1.00 90.88 81 ALA A C 1
ATOM 649 O O . ALA A 1 81 ? 36.993 -7.325 -11.527 1.00 90.88 81 ALA A O 1
ATOM 650 N N . GLY A 1 82 ? 36.181 -5.300 -12.062 1.00 89.50 82 GLY A N 1
ATOM 651 C CA . GLY A 1 82 ? 36.144 -4.756 -10.711 1.00 89.50 82 GLY A CA 1
ATOM 652 C C . GLY A 1 82 ? 34.723 -4.580 -10.177 1.00 89.50 82 GLY A C 1
ATOM 653 O O . GLY A 1 82 ? 33.730 -4.724 -10.897 1.00 89.50 82 GLY A O 1
ATOM 654 N N . TRP A 1 83 ? 34.630 -4.290 -8.879 1.00 89.44 83 TRP A N 1
ATOM 655 C CA . TRP A 1 83 ? 33.377 -3.982 -8.194 1.00 89.44 83 TRP A CA 1
ATOM 656 C C . TRP A 1 83 ? 33.544 -2.865 -7.159 1.00 89.44 83 TRP A C 1
ATOM 658 O O . TRP A 1 83 ? 34.624 -2.657 -6.608 1.00 89.44 83 TRP A O 1
ATOM 668 N N . GLY A 1 84 ? 32.452 -2.169 -6.855 1.00 78.81 84 GLY A N 1
ATOM 669 C CA . GLY A 1 84 ? 32.461 -1.009 -5.969 1.00 78.81 84 GLY A CA 1
ATOM 670 C C . GLY A 1 84 ? 32.911 0.275 -6.674 1.00 78.81 84 GLY A C 1
ATOM 671 O O . GLY A 1 84 ? 33.292 0.273 -7.841 1.00 78.81 84 GLY A O 1
ATOM 672 N N . GLU A 1 85 ? 32.864 1.384 -5.938 1.00 75.62 85 GLU A N 1
ATOM 673 C CA . GLU A 1 85 ? 33.093 2.739 -6.471 1.00 75.62 85 GLU A CA 1
ATOM 674 C C . GLU A 1 85 ? 34.594 3.069 -6.698 1.00 75.62 85 GLU A C 1
ATOM 676 O O . GLU A 1 85 ? 34.927 4.061 -7.337 1.00 75.62 85 GLU A O 1
ATOM 681 N N . GLN A 1 86 ? 35.526 2.236 -6.207 1.00 77.00 86 GLN A N 1
ATOM 682 C CA . GLN A 1 86 ? 36.983 2.453 -6.309 1.00 77.00 86 GLN A CA 1
ATOM 683 C C . GLN A 1 86 ? 37.562 1.929 -7.638 1.00 77.00 86 GLN A C 1
ATOM 685 O O . GLN A 1 86 ? 38.208 0.882 -7.661 1.00 77.00 86 GLN A O 1
ATOM 690 N N . ARG A 1 87 ? 37.334 2.655 -8.739 1.00 75.69 87 ARG A N 1
ATOM 691 C CA . ARG A 1 87 ? 37.756 2.273 -10.107 1.00 75.69 87 ARG A CA 1
ATOM 692 C C . ARG A 1 87 ? 39.266 2.296 -10.351 1.00 75.69 87 ARG A C 1
ATOM 694 O O . ARG A 1 87 ? 39.759 1.523 -11.163 1.00 75.69 87 ARG A O 1
ATOM 701 N N . ASP A 1 88 ? 39.984 3.155 -9.636 1.00 76.50 88 ASP A N 1
ATOM 702 C CA . ASP A 1 88 ? 41.432 3.336 -9.824 1.00 76.50 88 ASP A CA 1
ATOM 703 C C . ASP A 1 88 ? 42.258 2.262 -9.101 1.00 76.50 88 ASP A C 1
ATOM 705 O O . ASP A 1 88 ? 43.485 2.228 -9.182 1.00 76.50 88 ASP A O 1
ATOM 709 N N . ARG A 1 89 ? 41.588 1.375 -8.356 1.00 78.75 89 ARG A N 1
ATOM 710 C CA . ARG A 1 89 ? 42.222 0.300 -7.601 1.00 78.75 89 ARG A CA 1
ATOM 711 C C . ARG A 1 89 ? 42.228 -0.978 -8.424 1.00 78.75 89 ARG A C 1
ATOM 713 O O . ARG A 1 89 ? 41.192 -1.384 -8.942 1.00 78.75 89 ARG A O 1
ATOM 720 N N . GLU A 1 90 ? 43.367 -1.669 -8.478 1.00 82.50 90 GLU A N 1
ATOM 721 C CA . GLU A 1 90 ? 43.428 -2.941 -9.201 1.00 82.50 90 GLU A CA 1
ATOM 722 C C . GLU A 1 90 ? 42.405 -3.954 -8.642 1.00 82.50 90 GLU A C 1
ATOM 724 O O . GLU A 1 90 ? 42.367 -4.169 -7.420 1.00 82.50 90 GLU A O 1
ATOM 729 N N . PRO A 1 91 ? 41.630 -4.644 -9.506 1.00 85.06 91 PRO A N 1
ATOM 730 C CA . PRO A 1 91 ? 40.583 -5.574 -9.078 1.00 85.06 91 PRO A CA 1
ATOM 731 C C . PRO A 1 91 ? 41.033 -6.665 -8.096 1.00 85.06 91 PRO A C 1
ATOM 733 O O . PRO A 1 91 ? 40.257 -7.094 -7.241 1.00 85.06 91 PRO A O 1
ATOM 736 N N . ARG A 1 92 ? 42.306 -7.082 -8.161 1.00 82.88 92 ARG A N 1
ATOM 737 C CA . ARG A 1 92 ? 42.900 -8.090 -7.262 1.00 82.88 92 ARG A CA 1
ATOM 738 C C . ARG A 1 92 ? 42.933 -7.672 -5.787 1.00 82.88 92 ARG A C 1
ATOM 740 O O . ARG A 1 92 ? 43.009 -8.537 -4.921 1.00 82.88 92 ARG A O 1
ATOM 747 N N . PHE A 1 93 ? 42.876 -6.371 -5.495 1.00 83.50 93 PHE A N 1
ATOM 748 C CA . PHE A 1 93 ? 42.925 -5.832 -4.130 1.00 83.50 93 PHE A CA 1
ATOM 749 C C . PHE A 1 93 ? 41.545 -5.477 -3.563 1.00 83.50 93 PHE A C 1
ATOM 751 O O . PHE A 1 93 ? 41.456 -4.929 -2.461 1.00 83.50 93 PHE A O 1
ATOM 758 N N . LEU A 1 94 ? 40.468 -5.748 -4.303 1.00 83.56 94 LEU A N 1
ATOM 759 C CA . LEU A 1 94 ? 39.105 -5.494 -3.852 1.00 83.56 94 LEU A CA 1
ATOM 760 C C . LEU A 1 94 ? 38.630 -6.599 -2.899 1.00 83.56 94 LEU A C 1
ATOM 762 O O . LEU A 1 94 ? 38.935 -7.779 -3.073 1.00 83.56 94 LEU A O 1
ATOM 766 N N . ASN A 1 95 ? 37.838 -6.228 -1.888 1.00 80.31 95 ASN A N 1
ATOM 767 C CA . ASN A 1 95 ? 37.290 -7.196 -0.936 1.00 80.31 95 ASN A CA 1
ATOM 768 C C . ASN A 1 95 ? 36.249 -8.099 -1.623 1.00 80.31 95 ASN A C 1
ATOM 770 O O . ASN A 1 95 ? 35.171 -7.630 -2.006 1.00 80.31 95 ASN A O 1
ATOM 774 N N . ALA A 1 96 ? 36.565 -9.392 -1.747 1.00 79.62 96 ALA A N 1
ATOM 775 C CA . ALA A 1 96 ? 35.732 -10.393 -2.411 1.00 79.62 96 ALA A CA 1
ATOM 776 C C . ALA A 1 96 ? 34.341 -10.565 -1.773 1.00 79.62 96 ALA A C 1
ATOM 778 O O . ALA A 1 96 ? 33.387 -10.863 -2.493 1.00 79.62 96 ALA A O 1
ATOM 779 N N . ASP A 1 97 ? 34.182 -10.290 -0.474 1.00 73.88 97 ASP A N 1
ATOM 780 C CA . ASP A 1 97 ? 32.891 -10.395 0.225 1.00 73.88 97 ASP A CA 1
ATOM 781 C C . ASP A 1 97 ? 31.863 -9.379 -0.281 1.00 73.88 97 ASP A C 1
ATOM 783 O O . ASP A 1 97 ? 30.653 -9.604 -0.205 1.00 73.88 97 ASP A O 1
ATOM 787 N N . LYS A 1 98 ? 32.341 -8.265 -0.849 1.00 77.56 98 LYS A N 1
ATOM 788 C CA . LYS A 1 98 ? 31.502 -7.210 -1.432 1.00 77.56 98 LYS A CA 1
ATOM 789 C C . LYS A 1 98 ? 31.246 -7.399 -2.926 1.00 77.56 98 LYS A C 1
ATOM 791 O O . LYS A 1 98 ? 30.531 -6.599 -3.522 1.00 77.56 98 LYS A O 1
ATOM 796 N N . ARG A 1 99 ? 31.777 -8.464 -3.539 1.00 81.06 99 ARG A N 1
ATOM 797 C CA . ARG A 1 99 ? 31.704 -8.684 -4.991 1.00 81.06 99 ARG A CA 1
ATOM 798 C C . ARG A 1 99 ? 30.278 -8.713 -5.518 1.00 81.06 99 ARG A C 1
ATOM 800 O O . ARG A 1 99 ? 30.022 -8.179 -6.579 1.00 81.06 99 ARG A O 1
ATOM 807 N N . SER A 1 100 ? 29.323 -9.276 -4.785 1.00 79.50 100 SER A N 1
ATOM 808 C CA . SER A 1 100 ? 27.931 -9.357 -5.245 1.00 79.50 100 SER A CA 1
ATOM 809 C C . SER A 1 100 ? 27.119 -8.069 -5.073 1.00 79.50 100 SER A C 1
ATOM 811 O O . SER A 1 100 ? 25.937 -8.066 -5.398 1.00 79.50 100 SER A O 1
ATOM 813 N N . GLN A 1 101 ? 27.705 -7.007 -4.515 1.00 77.25 101 GLN A N 1
ATOM 814 C CA . GLN A 1 101 ? 26.988 -5.771 -4.180 1.00 77.25 101 GLN A CA 1
ATOM 815 C C . GLN A 1 101 ? 27.021 -4.742 -5.322 1.00 77.25 101 GLN A C 1
ATOM 817 O O . GLN A 1 101 ? 26.161 -3.864 -5.374 1.00 77.25 101 GLN A O 1
ATOM 822 N N . GLY A 1 102 ? 27.964 -4.877 -6.263 1.00 81.38 102 GLY A N 1
ATOM 823 C CA . GLY A 1 102 ? 28.196 -3.892 -7.320 1.00 81.38 102 GLY A CA 1
ATOM 824 C C . GLY A 1 102 ? 28.620 -2.514 -6.770 1.00 81.38 102 GLY A C 1
ATOM 825 O O . GLY A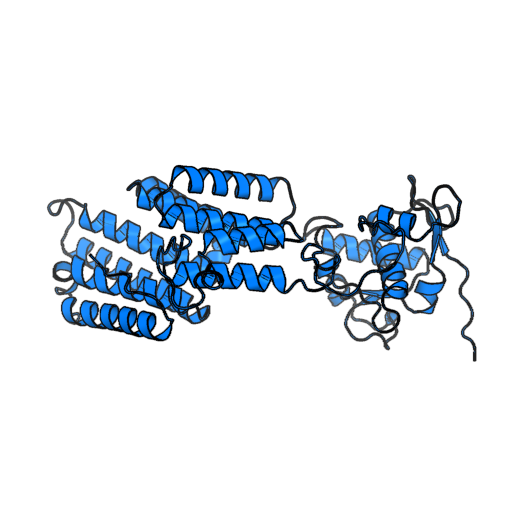 1 102 ? 28.951 -2.401 -5.587 1.00 81.38 102 GLY A O 1
ATOM 826 N N . PRO A 1 103 ? 28.623 -1.459 -7.606 1.00 83.12 103 PRO A N 1
ATOM 827 C CA . PRO A 1 103 ? 28.555 -1.503 -9.074 1.00 83.12 103 PRO A CA 1
ATOM 828 C C . PRO A 1 103 ? 29.703 -2.317 -9.687 1.00 83.12 103 PRO A C 1
ATOM 830 O O . PRO A 1 103 ? 30.666 -2.625 -8.996 1.00 83.12 103 PRO A O 1
ATOM 833 N N . PHE A 1 104 ? 29.590 -2.681 -10.961 1.00 89.19 104 PHE A N 1
ATOM 834 C CA . PHE A 1 104 ? 30.552 -3.493 -11.709 1.00 89.19 104 PHE A CA 1
ATOM 835 C C . PHE A 1 104 ? 31.166 -2.686 -12.847 1.00 89.19 104 PHE A C 1
ATOM 837 O O . PHE A 1 104 ? 30.488 -1.848 -13.442 1.00 89.19 104 PHE A O 1
ATOM 844 N N . TRP A 1 105 ? 32.425 -2.958 -13.168 1.00 90.19 105 TRP A N 1
ATOM 845 C CA . TRP A 1 105 ? 33.146 -2.266 -14.235 1.00 90.19 105 TRP A CA 1
ATOM 846 C C . TRP A 1 105 ? 34.250 -3.156 -14.818 1.00 90.19 105 TRP A C 1
ATOM 848 O O . TRP A 1 105 ? 34.740 -4.068 -14.153 1.00 90.19 105 TRP A O 1
ATOM 858 N N . LEU A 1 106 ? 34.642 -2.889 -16.066 1.00 90.50 106 LEU A N 1
ATOM 859 C CA . LEU A 1 106 ? 35.838 -3.458 -16.703 1.00 90.50 106 LEU A CA 1
ATOM 860 C C . LEU A 1 106 ? 36.968 -2.433 -16.697 1.00 90.50 106 LEU A C 1
ATOM 862 O O . LEU A 1 106 ? 36.702 -1.227 -16.707 1.00 90.50 106 LEU A O 1
ATOM 866 N N . THR A 1 107 ? 38.214 -2.905 -16.732 1.00 88.38 107 THR A N 1
ATOM 867 C CA . THR A 1 107 ? 39.333 -2.025 -17.089 1.00 88.38 107 THR A CA 1
ATOM 868 C C . THR A 1 107 ? 39.138 -1.511 -18.527 1.00 88.38 107 THR A C 1
ATOM 870 O O . THR A 1 107 ? 38.527 -2.210 -19.341 1.00 88.38 107 THR A O 1
ATOM 873 N N . PRO A 1 108 ? 39.628 -0.308 -18.879 1.00 85.62 108 PRO A N 1
ATOM 874 C CA . PRO A 1 108 ? 39.535 0.190 -20.254 1.00 85.62 108 PRO A CA 1
ATOM 875 C C . PRO A 1 108 ? 40.173 -0.762 -21.278 1.00 85.62 108 PRO A C 1
ATOM 877 O O . PRO A 1 108 ? 39.634 -0.954 -22.365 1.00 85.62 108 PRO A O 1
ATOM 880 N N . GLU A 1 109 ? 41.282 -1.407 -20.906 1.00 87.81 109 GLU A N 1
ATOM 881 C CA . GLU A 1 109 ? 41.984 -2.396 -21.733 1.00 87.81 109 GLU A CA 1
ATOM 882 C C . GLU A 1 109 ? 41.130 -3.651 -21.973 1.00 87.81 109 GLU A C 1
ATOM 884 O O . GLU A 1 109 ? 41.026 -4.128 -23.104 1.00 87.81 109 GLU A O 1
ATOM 889 N N . ASP A 1 110 ? 40.465 -4.160 -20.930 1.00 90.25 110 ASP A N 1
ATOM 890 C CA . ASP A 1 110 ? 39.560 -5.304 -21.045 1.00 90.25 110 ASP A CA 1
ATOM 891 C C . ASP A 1 110 ? 38.283 -4.977 -21.815 1.00 90.25 110 ASP A C 1
ATOM 893 O O . ASP A 1 110 ? 37.781 -5.832 -22.536 1.00 90.25 110 ASP A O 1
ATOM 897 N N . ALA A 1 111 ? 37.752 -3.762 -21.687 1.00 89.06 111 ALA A N 1
ATOM 898 C CA . ALA A 1 111 ? 36.578 -3.347 -22.445 1.00 89.06 111 ALA A CA 1
ATOM 899 C C . ALA A 1 111 ? 36.893 -3.203 -23.942 1.00 89.06 111 ALA A C 1
ATOM 901 O O . ALA A 1 111 ? 36.111 -3.650 -24.779 1.00 89.06 111 ALA A O 1
ATOM 902 N N . ALA A 1 112 ? 38.054 -2.629 -24.278 1.00 88.56 112 ALA A N 1
ATOM 903 C CA . ALA A 1 112 ? 38.468 -2.381 -25.657 1.00 88.56 112 ALA A CA 1
ATOM 904 C C . ALA A 1 112 ? 38.728 -3.664 -26.463 1.00 88.56 112 ALA A C 1
ATOM 906 O O . ALA A 1 112 ? 38.589 -3.654 -27.685 1.00 88.56 112 ALA A O 1
ATOM 907 N N . ARG A 1 113 ? 39.089 -4.771 -25.802 1.00 91.50 113 ARG A N 1
ATOM 908 C CA . ARG A 1 113 ? 39.372 -6.042 -26.485 1.00 91.50 113 ARG A CA 1
ATOM 909 C C . ARG A 1 113 ? 38.147 -6.921 -26.740 1.00 91.50 113 ARG A C 1
ATOM 911 O O . ARG A 1 113 ? 38.290 -7.918 -27.438 1.00 91.50 113 ARG A O 1
ATOM 918 N N . VAL A 1 114 ? 36.974 -6.614 -26.176 1.00 94.12 114 VAL A N 1
ATOM 919 C CA . VAL A 1 114 ? 35.763 -7.426 -26.391 1.00 94.12 114 VAL A CA 1
ATOM 920 C C . VAL A 1 114 ? 35.216 -7.178 -27.796 1.00 94.12 114 VAL A C 1
ATOM 922 O O . VAL A 1 114 ? 34.673 -6.112 -28.083 1.00 94.12 114 VAL A O 1
ATOM 925 N N . VAL A 1 115 ? 35.316 -8.186 -28.663 1.00 95.19 115 VAL A N 1
ATOM 926 C CA . VAL A 1 115 ? 34.794 -8.158 -30.035 1.00 95.19 115 VAL A CA 1
ATOM 927 C C . VAL A 1 115 ? 33.569 -9.062 -30.109 1.00 95.19 115 VAL A C 1
ATOM 929 O O . VAL A 1 115 ? 33.686 -10.285 -30.080 1.00 95.19 115 VAL A O 1
ATOM 932 N N . CYS A 1 116 ? 32.383 -8.461 -30.184 1.00 95.31 116 CYS A N 1
ATOM 933 C CA . CYS A 1 116 ? 31.133 -9.207 -30.317 1.00 95.31 116 CYS A CA 1
ATOM 934 C C . CYS A 1 116 ? 30.959 -9.708 -31.755 1.00 95.31 116 CYS A C 1
ATOM 936 O O . CYS A 1 116 ? 31.204 -8.958 -32.700 1.00 95.31 116 CYS A O 1
ATOM 938 N N . LEU A 1 117 ? 30.518 -10.955 -31.908 1.00 94.88 117 LEU A N 1
ATOM 939 C CA . LEU A 1 117 ? 30.221 -11.599 -33.181 1.00 94.88 117 LEU A CA 1
ATOM 940 C C . LEU A 1 117 ? 28.766 -12.085 -33.209 1.00 94.88 117 LEU A C 1
ATOM 942 O O . LEU A 1 117 ? 28.245 -12.541 -32.190 1.00 94.88 117 LEU A O 1
ATOM 946 N N . VAL A 1 118 ? 28.137 -12.008 -34.378 1.00 91.69 118 VAL A N 1
ATOM 947 C CA . VAL A 1 118 ? 26.853 -12.645 -34.693 1.00 91.69 118 VAL A CA 1
ATOM 948 C C . VAL A 1 118 ? 27.052 -13.493 -35.940 1.00 91.69 118 VAL A C 1
ATOM 950 O O . VAL A 1 118 ? 27.363 -12.970 -37.013 1.00 91.69 118 VAL A O 1
ATOM 953 N N . GLU A 1 119 ? 26.907 -14.809 -35.786 1.00 89.56 119 GLU A N 1
ATOM 954 C CA . GLU A 1 119 ? 27.125 -15.789 -36.861 1.00 89.56 119 GLU A CA 1
ATOM 955 C C . GLU A 1 119 ? 28.519 -15.634 -37.507 1.00 89.56 119 GLU A C 1
ATOM 957 O O . GLU A 1 119 ? 28.675 -15.673 -38.729 1.00 89.56 119 GLU A O 1
ATOM 962 N N . GLY A 1 120 ? 29.548 -15.393 -36.686 1.00 87.62 120 GLY A N 1
ATOM 963 C CA . GLY A 1 120 ? 30.932 -15.208 -37.136 1.00 87.62 120 GLY A CA 1
ATOM 964 C C . GLY A 1 120 ? 31.257 -13.857 -37.791 1.00 87.62 120 GLY A C 1
ATOM 965 O O . GLY A 1 120 ? 32.418 -13.621 -38.130 1.00 87.62 120 GLY A O 1
ATOM 966 N N . ARG A 1 121 ? 30.287 -12.948 -37.954 1.00 93.56 121 ARG A N 1
ATOM 967 C CA . ARG A 1 121 ? 30.519 -11.563 -38.410 1.00 93.56 121 ARG A CA 1
ATOM 968 C C . ARG A 1 121 ? 30.636 -10.624 -37.216 1.00 93.56 121 ARG A C 1
ATOM 970 O O . ARG A 1 121 ? 29.983 -10.856 -36.208 1.00 93.56 121 ARG A O 1
ATOM 977 N N . ILE A 1 122 ? 31.429 -9.555 -37.331 1.00 93.31 122 ILE A N 1
ATOM 978 C CA . ILE A 1 122 ? 31.494 -8.517 -36.287 1.00 93.31 122 ILE A CA 1
ATOM 979 C C . ILE A 1 122 ? 30.094 -7.933 -36.088 1.00 93.31 122 ILE A C 1
ATOM 981 O O . ILE A 1 122 ? 29.500 -7.432 -37.041 1.00 93.31 122 ILE A O 1
ATOM 985 N N . ALA A 1 123 ? 29.595 -8.034 -34.857 1.00 91.62 123 ALA A N 1
ATOM 986 C CA . ALA A 1 123 ? 28.283 -7.554 -34.461 1.00 91.62 123 ALA A CA 1
ATOM 987 C C . ALA A 1 123 ? 28.240 -6.028 -34.550 1.00 91.62 123 ALA A C 1
ATOM 989 O O . ALA A 1 123 ? 29.139 -5.338 -34.045 1.00 91.62 123 ALA A O 1
ATOM 990 N N . ASP A 1 124 ? 27.187 -5.507 -35.168 1.00 89.38 124 ASP A N 1
ATOM 991 C CA . ASP A 1 124 ? 26.931 -4.079 -35.142 1.00 89.38 124 ASP A CA 1
ATOM 992 C C . ASP A 1 124 ? 26.264 -3.657 -33.820 1.00 89.38 124 ASP A C 1
ATOM 994 O O . ASP A 1 124 ? 26.055 -4.428 -32.879 1.00 89.38 124 ASP A O 1
ATOM 998 N N . ASP A 1 125 ? 25.994 -2.368 -33.700 1.00 84.75 125 ASP A N 1
ATOM 999 C CA . ASP A 1 125 ? 25.403 -1.792 -32.500 1.00 84.75 125 ASP A CA 1
ATOM 1000 C C . ASP A 1 125 ? 23.937 -2.236 -32.292 1.00 84.75 125 ASP A C 1
ATOM 1002 O O . ASP A 1 125 ? 23.458 -2.313 -31.160 1.00 84.75 125 ASP A O 1
ATOM 1006 N N . THR A 1 126 ? 23.231 -2.585 -33.370 1.00 85.81 126 THR A N 1
ATOM 1007 C CA . THR A 1 126 ? 21.868 -3.136 -33.339 1.00 85.81 126 THR A CA 1
ATOM 1008 C C . THR A 1 126 ? 21.882 -4.565 -32.810 1.00 85.81 126 THR A C 1
ATOM 1010 O O . THR A 1 126 ? 21.101 -4.893 -31.917 1.00 85.81 126 THR A O 1
ATOM 1013 N N . ASP A 1 127 ? 22.816 -5.385 -33.288 1.00 86.81 127 ASP A N 1
ATOM 1014 C CA . ASP A 1 127 ? 23.033 -6.763 -32.851 1.00 86.81 127 ASP A CA 1
ATOM 1015 C C . ASP A 1 127 ? 23.331 -6.838 -31.346 1.00 86.81 127 ASP A C 1
ATOM 1017 O O . ASP A 1 127 ? 22.719 -7.613 -30.602 1.00 86.81 127 ASP A O 1
ATOM 1021 N N . VAL A 1 128 ? 24.247 -5.987 -30.867 1.00 86.50 128 VAL A N 1
ATOM 1022 C CA . VAL A 1 128 ? 24.623 -5.922 -29.446 1.00 86.50 128 VAL A CA 1
ATOM 1023 C C . VAL A 1 128 ? 23.437 -5.479 -28.587 1.00 86.50 128 VAL A C 1
ATOM 1025 O O . VAL A 1 128 ? 23.197 -6.054 -27.522 1.00 86.50 128 VAL A O 1
ATOM 1028 N N . ARG A 1 129 ? 22.652 -4.497 -29.043 1.00 82.12 129 ARG A N 1
ATOM 1029 C CA . ARG A 1 129 ? 21.427 -4.072 -28.350 1.00 82.12 129 ARG A CA 1
ATOM 1030 C C . ARG A 1 129 ? 20.376 -5.171 -28.302 1.00 82.12 129 ARG A C 1
ATOM 1032 O O . ARG A 1 129 ? 19.830 -5.415 -27.228 1.00 82.12 129 ARG A O 1
ATOM 1039 N N . ALA A 1 130 ? 20.133 -5.858 -29.416 1.00 80.31 130 ALA A N 1
ATOM 1040 C CA . ALA A 1 130 ? 19.180 -6.959 -29.491 1.00 80.31 130 ALA A CA 1
ATOM 1041 C C . ALA A 1 130 ? 19.560 -8.089 -28.523 1.00 80.31 130 ALA A C 1
ATOM 1043 O O . ALA A 1 130 ? 18.717 -8.555 -27.756 1.00 80.31 130 ALA A O 1
ATOM 1044 N N . PHE A 1 131 ? 20.843 -8.460 -28.473 1.00 80.06 131 PHE A N 1
ATOM 1045 C CA . PHE A 1 131 ? 21.359 -9.448 -27.524 1.00 80.06 131 PHE A CA 1
ATOM 1046 C C . PHE A 1 131 ? 21.192 -9.016 -26.056 1.00 80.06 131 PHE A C 1
ATOM 1048 O O . PHE A 1 131 ? 20.884 -9.832 -25.184 1.00 80.06 131 PHE A O 1
ATOM 1055 N N . LEU A 1 132 ? 21.359 -7.722 -25.772 1.00 80.75 132 LEU A N 1
ATOM 1056 C CA . LEU A 1 132 ? 21.163 -7.154 -24.438 1.00 80.75 132 LEU A CA 1
ATOM 1057 C C . LEU A 1 132 ? 19.687 -6.889 -24.086 1.00 80.75 132 LEU A C 1
ATOM 1059 O O . LEU A 1 132 ? 19.406 -6.539 -22.939 1.00 80.75 132 LEU A O 1
ATOM 1063 N N . GLY A 1 133 ? 18.754 -7.060 -25.028 1.00 73.19 133 GLY A N 1
ATOM 1064 C CA . GLY A 1 133 ? 17.339 -6.725 -24.848 1.00 73.19 133 GLY A CA 1
ATOM 1065 C C . GLY A 1 133 ? 17.064 -5.216 -24.776 1.00 73.19 133 GLY A C 1
ATOM 1066 O O . GLY A 1 133 ? 16.109 -4.797 -24.126 1.00 73.19 133 GLY A O 1
ATOM 1067 N N . ILE A 1 134 ? 17.913 -4.394 -25.399 1.00 69.56 134 ILE A N 1
ATOM 1068 C CA . ILE A 1 134 ? 17.800 -2.931 -25.469 1.00 69.56 134 ILE A CA 1
ATOM 1069 C C . ILE A 1 134 ? 17.075 -2.566 -26.774 1.00 69.56 134 ILE A C 1
ATOM 1071 O O . ILE A 1 134 ? 17.516 -2.961 -27.850 1.00 69.56 134 ILE A O 1
ATOM 1075 N N . ALA A 1 135 ? 15.972 -1.816 -26.705 1.00 55.81 135 ALA A N 1
ATOM 1076 C CA . ALA A 1 135 ? 15.235 -1.389 -27.901 1.00 55.81 135 ALA A CA 1
ATOM 1077 C C . ALA A 1 135 ? 16.068 -0.420 -28.769 1.00 55.81 135 ALA A C 1
ATOM 1079 O O . ALA A 1 135 ? 16.748 0.462 -28.238 1.00 55.81 135 ALA A O 1
ATOM 1080 N N . ALA A 1 136 ? 16.021 -0.584 -30.096 1.00 46.06 136 ALA A N 1
ATOM 1081 C CA . ALA A 1 136 ? 16.687 0.310 -31.043 1.00 46.06 136 ALA A CA 1
ATOM 1082 C C . ALA A 1 136 ? 15.871 1.606 -31.252 1.00 46.06 136 ALA A C 1
ATOM 1084 O O . ALA A 1 136 ? 14.641 1.538 -31.288 1.00 46.06 136 ALA A O 1
ATOM 1085 N N . PRO A 1 137 ? 16.517 2.777 -31.404 1.00 42.56 137 PRO A N 1
ATOM 1086 C CA . PRO A 1 137 ? 15.840 3.987 -31.858 1.00 42.56 137 PRO A CA 1
ATOM 1087 C C . PRO A 1 137 ? 15.529 3.862 -33.357 1.00 42.56 137 PRO A C 1
ATOM 1089 O O . PRO A 1 137 ? 16.439 3.660 -34.160 1.00 42.56 137 PRO A O 1
ATOM 1092 N N . GLU A 1 138 ? 14.258 3.956 -33.747 1.00 37.56 138 GLU A N 1
ATOM 1093 C CA . GLU A 1 138 ? 13.877 3.977 -35.164 1.00 37.56 138 GLU A CA 1
ATOM 1094 C C . GLU A 1 138 ? 14.394 5.263 -35.837 1.00 37.56 138 GLU A C 1
ATOM 1096 O O . GLU A 1 138 ? 14.238 6.368 -35.315 1.00 37.56 138 GLU A O 1
ATOM 1101 N N . GLY A 1 139 ? 15.080 5.101 -36.971 1.00 33.00 139 GLY A N 1
ATOM 1102 C CA . GLY A 1 139 ? 15.737 6.175 -37.716 1.00 33.00 139 GLY A CA 1
ATOM 1103 C C . GLY A 1 139 ? 14.802 6.978 -38.632 1.00 33.00 139 GLY A C 1
ATOM 1104 O O . GLY A 1 139 ? 13.849 6.448 -39.194 1.00 33.00 139 GLY A O 1
ATOM 1105 N N . SER A 1 140 ? 15.150 8.260 -38.784 1.00 33.91 140 SER A N 1
ATOM 1106 C CA . SER A 1 140 ? 14.579 9.326 -39.637 1.00 33.91 140 SER A CA 1
ATOM 1107 C C . SER A 1 140 ? 14.271 8.961 -41.105 1.00 33.91 140 SER A C 1
ATOM 1109 O O . SER A 1 140 ? 14.892 8.059 -41.667 1.00 33.91 140 SER A O 1
ATOM 1111 N N . PRO A 1 141 ? 13.422 9.769 -41.783 1.00 37.84 141 PRO A N 1
ATOM 1112 C CA . PRO A 1 141 ? 13.994 10.765 -42.703 1.00 37.84 141 PRO A CA 1
ATOM 1113 C C . PRO A 1 141 ? 13.336 12.169 -42.661 1.00 37.84 141 PRO A C 1
ATOM 1115 O O . PRO A 1 141 ? 12.127 12.318 -42.769 1.00 37.84 141 PRO A O 1
ATOM 1118 N N . ASP A 1 142 ? 14.219 13.167 -42.558 1.00 27.64 142 ASP A N 1
ATOM 1119 C CA . ASP A 1 142 ? 14.368 14.375 -43.390 1.00 27.64 142 ASP A CA 1
ATOM 1120 C C . ASP A 1 142 ? 13.367 15.570 -43.424 1.00 27.64 142 ASP A C 1
ATOM 1122 O O . ASP A 1 142 ? 12.161 15.442 -43.594 1.00 27.64 142 ASP A O 1
ATOM 1126 N N . ILE A 1 143 ? 14.005 16.756 -43.417 1.00 30.84 143 ILE A N 1
ATOM 1127 C CA . ILE A 1 143 ? 13.611 18.106 -43.883 1.00 30.84 143 ILE A CA 1
ATOM 1128 C C . ILE A 1 143 ? 12.631 18.951 -43.033 1.00 30.84 143 ILE A C 1
ATOM 1130 O O . ILE A 1 143 ? 11.417 18.929 -43.196 1.00 30.84 143 ILE A O 1
ATOM 1134 N N . GLY A 1 144 ? 13.232 19.858 -42.250 1.00 32.59 144 GLY A N 1
ATOM 1135 C CA . GLY A 1 144 ? 12.900 21.291 -42.228 1.00 32.59 144 GLY A CA 1
ATOM 1136 C C . GLY A 1 144 ? 11.506 21.726 -41.763 1.00 32.59 144 GLY A C 1
ATOM 1137 O O . GLY A 1 144 ? 10.684 22.107 -42.587 1.00 32.59 144 GLY A O 1
ATOM 1138 N N . ALA A 1 145 ? 11.297 21.834 -40.448 1.00 27.00 145 ALA A N 1
ATOM 1139 C CA . ALA A 1 145 ? 10.341 22.777 -39.862 1.00 27.00 145 ALA A CA 1
ATOM 1140 C C . ALA A 1 145 ? 10.713 23.091 -38.399 1.00 27.00 145 ALA A C 1
ATOM 1142 O O . ALA A 1 145 ? 11.223 22.238 -37.678 1.00 27.00 145 ALA A O 1
ATOM 1143 N N . GLU A 1 146 ? 10.494 24.344 -38.010 1.00 25.88 146 GLU A N 1
ATOM 1144 C CA . GLU A 1 146 ? 10.821 25.000 -36.736 1.00 25.88 146 GLU A CA 1
ATOM 1145 C C . GLU A 1 146 ? 10.358 24.273 -35.449 1.00 25.88 146 GLU A C 1
ATOM 1147 O O . GLU A 1 146 ? 9.436 23.455 -35.489 1.00 25.88 146 GLU A O 1
ATOM 1152 N N . PRO A 1 147 ? 10.961 24.579 -34.274 1.00 31.25 147 PRO A N 1
ATOM 1153 C CA . PRO A 1 147 ? 10.748 23.821 -33.049 1.00 31.25 147 PRO A CA 1
ATOM 1154 C C . PRO A 1 147 ? 9.435 24.233 -32.377 1.00 31.25 147 PRO A C 1
ATOM 1156 O O . PRO A 1 147 ? 9.407 25.113 -31.522 1.00 31.25 147 PRO A O 1
ATOM 1159 N N . ASN A 1 148 ? 8.349 23.551 -32.726 1.00 25.64 148 ASN A N 1
ATOM 1160 C CA . ASN A 1 148 ? 7.162 23.476 -31.884 1.00 25.64 148 ASN A CA 1
ATOM 1161 C C . ASN A 1 148 ? 6.965 22.033 -31.418 1.00 25.64 148 ASN A C 1
ATOM 1163 O O . ASN A 1 148 ? 7.059 21.084 -32.190 1.00 25.64 148 ASN A O 1
ATOM 1167 N N . ALA A 1 149 ? 6.767 21.907 -30.109 1.00 33.66 149 ALA A N 1
ATOM 1168 C CA . ALA A 1 149 ? 6.770 20.679 -29.334 1.00 33.66 149 ALA A CA 1
ATOM 1169 C C . ALA A 1 149 ? 5.994 19.512 -29.968 1.00 33.66 149 ALA A C 1
ATOM 1171 O O . ALA A 1 149 ? 4.852 19.670 -30.392 1.00 33.66 149 ALA A O 1
ATOM 1172 N N . SER A 1 150 ? 6.569 18.310 -29.877 1.00 23.62 150 SER A N 1
ATOM 1173 C CA . SER A 1 150 ? 5.791 17.073 -29.863 1.00 23.62 150 SER A CA 1
ATOM 1174 C C . SER A 1 150 ? 6.113 16.303 -28.586 1.00 23.62 150 SER A C 1
ATOM 1176 O O . SER A 1 150 ? 7.180 15.713 -28.418 1.00 23.62 150 SER A O 1
ATOM 1178 N N . ALA A 1 151 ? 5.173 16.392 -27.649 1.00 29.58 151 ALA A N 1
ATOM 1179 C CA . ALA A 1 151 ? 4.992 15.426 -26.585 1.00 29.58 151 ALA A CA 1
ATOM 1180 C C . ALA A 1 151 ? 4.762 14.054 -27.231 1.00 29.58 151 ALA A C 1
ATOM 1182 O O . ALA A 1 151 ? 3.861 13.965 -28.055 1.00 29.58 151 ALA A O 1
ATOM 1183 N N . LEU A 1 152 ? 5.580 13.044 -26.891 1.00 26.61 152 LEU A N 1
ATOM 1184 C CA . LEU A 1 152 ? 5.283 11.590 -26.912 1.00 26.61 152 LEU A CA 1
ATOM 1185 C C . LEU A 1 152 ? 6.533 10.687 -26.924 1.00 26.61 152 LEU A C 1
ATOM 1187 O O . LEU A 1 152 ? 6.391 9.470 -26.858 1.00 26.61 152 LEU A O 1
ATOM 1191 N N . SER A 1 153 ? 7.753 11.225 -26.905 1.00 27.83 153 SER A N 1
ATOM 1192 C CA . SER A 1 153 ? 8.943 10.407 -26.635 1.00 27.83 153 SER A CA 1
ATOM 1193 C C . SER A 1 153 ? 9.231 10.398 -25.137 1.00 27.83 153 SER A C 1
ATOM 1195 O O . SER A 1 153 ? 9.788 11.352 -24.591 1.00 27.83 153 SER A O 1
ATOM 1197 N N . GLY A 1 154 ? 8.817 9.322 -24.463 1.00 35.62 154 GLY A N 1
ATOM 1198 C CA . GLY A 1 154 ? 9.315 9.006 -23.128 1.00 35.62 154 GLY A CA 1
ATOM 1199 C C . GLY A 1 154 ? 10.852 8.944 -23.135 1.00 35.62 154 GLY A C 1
ATOM 1200 O O . GLY A 1 154 ? 11.456 8.633 -24.166 1.00 35.62 154 GLY A O 1
ATOM 1201 N N . PRO A 1 155 ? 11.513 9.296 -22.025 1.00 31.39 155 PRO A N 1
ATOM 1202 C CA . PRO A 1 155 ? 12.965 9.255 -21.933 1.00 31.39 155 PRO A CA 1
ATOM 1203 C C . PRO A 1 155 ? 13.493 7.838 -22.194 1.00 31.39 155 PRO A C 1
ATOM 1205 O O . PRO A 1 155 ? 12.859 6.841 -21.855 1.00 31.39 155 PRO A O 1
ATOM 1208 N N . ALA A 1 156 ? 14.661 7.771 -22.833 1.00 36.53 156 ALA A N 1
ATOM 1209 C CA . ALA A 1 156 ? 15.336 6.530 -23.191 1.00 36.53 156 ALA A CA 1
ATOM 1210 C C . ALA A 1 156 ? 15.443 5.528 -22.013 1.00 36.53 156 ALA A C 1
ATOM 1212 O O . ALA A 1 156 ? 15.551 5.926 -20.851 1.00 36.53 156 ALA A O 1
ATOM 1213 N N . PRO A 1 157 ? 15.492 4.210 -22.279 1.00 38.88 157 PRO A N 1
ATOM 1214 C CA . PRO A 1 157 ? 15.720 3.212 -21.239 1.00 38.88 157 PRO A CA 1
ATOM 1215 C C . PRO A 1 157 ? 17.016 3.513 -20.468 1.00 38.88 157 PRO A C 1
ATOM 1217 O O . PRO A 1 157 ? 18.114 3.406 -21.011 1.00 38.88 157 PRO A O 1
ATOM 1220 N N . GLY A 1 158 ? 16.889 3.900 -19.197 1.00 45.12 158 GLY A N 1
ATOM 1221 C CA . GLY A 1 158 ? 18.018 4.241 -18.325 1.00 45.12 158 GLY A CA 1
ATOM 1222 C C . GLY A 1 158 ? 18.254 5.738 -18.101 1.00 45.12 158 GLY A C 1
ATOM 1223 O O . GLY A 1 158 ? 19.045 6.077 -17.220 1.00 45.12 158 GLY A O 1
ATOM 1224 N N . THR A 1 159 ? 17.554 6.644 -18.793 1.00 44.91 159 THR A N 1
ATOM 1225 C CA . THR A 1 159 ? 17.443 8.028 -18.317 1.00 44.91 159 THR A CA 1
ATOM 1226 C C . THR A 1 159 ? 16.371 8.099 -17.229 1.00 44.91 159 THR A C 1
ATOM 1228 O O . THR A 1 159 ? 15.293 7.523 -17.383 1.00 44.91 159 THR A O 1
ATOM 1231 N N . PRO A 1 160 ? 16.633 8.780 -16.096 1.00 53.53 160 PRO A N 1
ATOM 1232 C CA . PRO A 1 160 ? 15.597 9.038 -15.110 1.00 53.53 160 PRO A CA 1
ATOM 1233 C C . PRO A 1 160 ? 14.409 9.701 -15.804 1.00 53.53 160 PRO A C 1
ATOM 1235 O O . PRO A 1 160 ? 14.574 10.743 -16.433 1.00 53.53 160 PRO A O 1
ATOM 1238 N N . ASN A 1 161 ? 13.232 9.089 -15.698 1.00 66.81 161 ASN A N 1
ATOM 1239 C CA . ASN A 1 161 ? 11.991 9.660 -16.190 1.00 66.81 161 ASN A CA 1
ATOM 1240 C C . ASN A 1 161 ? 11.293 10.434 -15.073 1.00 66.81 161 ASN A C 1
ATOM 1242 O O . ASN A 1 161 ? 10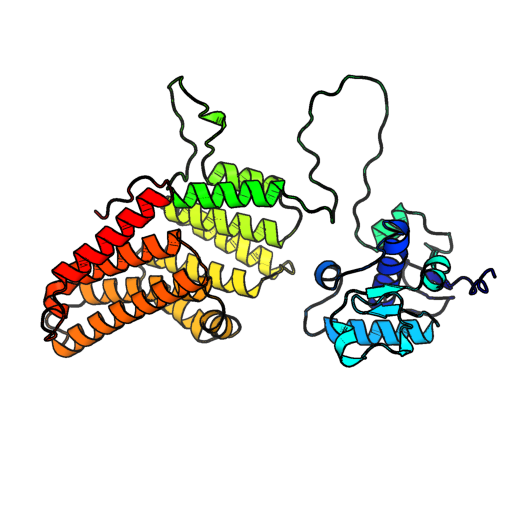.535 9.840 -14.296 1.00 66.81 161 ASN A O 1
ATOM 1246 N N . PRO A 1 162 ? 11.536 11.751 -14.938 1.00 82.44 162 PRO A N 1
ATOM 1247 C CA . PRO A 1 162 ? 10.820 12.538 -13.952 1.00 82.44 162 PRO A CA 1
ATOM 1248 C C . PRO A 1 162 ? 9.337 12.662 -14.308 1.00 82.44 162 PRO A C 1
ATOM 1250 O O . PRO A 1 162 ? 8.554 12.911 -13.401 1.00 82.44 162 PRO A O 1
ATOM 1253 N N . ALA A 1 163 ? 8.927 12.467 -15.571 1.00 85.12 163 ALA A N 1
ATOM 1254 C CA . ALA A 1 163 ? 7.533 12.628 -15.981 1.00 85.12 163 ALA A CA 1
ATOM 1255 C C . ALA A 1 163 ? 6.627 11.594 -15.302 1.00 85.12 163 ALA A C 1
ATOM 1257 O O . ALA A 1 163 ? 5.579 11.968 -14.774 1.00 85.12 163 ALA A O 1
ATOM 1258 N N . PHE A 1 164 ? 7.072 10.332 -15.212 1.00 87.81 164 PHE A N 1
ATOM 1259 C CA . PHE A 1 164 ? 6.376 9.310 -14.427 1.00 87.81 164 PHE A CA 1
ATOM 1260 C C . PHE A 1 164 ? 6.195 9.754 -12.975 1.00 87.81 164 PHE A C 1
ATOM 1262 O O . PHE A 1 164 ? 5.080 9.768 -12.457 1.00 87.81 164 PHE A O 1
ATOM 1269 N N . TRP A 1 165 ? 7.296 10.114 -12.308 1.00 88.00 165 TRP A N 1
ATOM 1270 C CA . TRP A 1 165 ? 7.272 10.440 -10.883 1.00 88.00 165 TRP A CA 1
ATOM 1271 C C . TRP A 1 165 ? 6.475 11.705 -10.603 1.00 88.00 165 TRP A C 1
ATOM 1273 O O . TRP A 1 165 ? 5.725 11.736 -9.635 1.00 88.00 165 TRP A O 1
ATOM 1283 N N . HIS A 1 166 ? 6.580 12.707 -11.471 1.00 88.50 166 HIS A N 1
ATOM 1284 C CA . HIS A 1 166 ? 5.768 13.909 -11.413 1.00 88.50 166 HIS A CA 1
ATOM 1285 C C . HIS A 1 166 ? 4.283 13.548 -11.510 1.00 88.50 166 HIS A C 1
ATOM 1287 O O . HIS A 1 166 ? 3.545 13.804 -10.566 1.00 88.50 166 HIS A O 1
ATOM 1293 N N . ALA A 1 167 ? 3.857 12.853 -12.571 1.00 87.06 167 ALA A N 1
ATOM 1294 C CA . ALA A 1 167 ? 2.458 12.464 -12.754 1.00 87.06 167 ALA A CA 1
ATOM 1295 C C . ALA A 1 167 ? 1.933 11.574 -11.610 1.00 87.06 167 ALA A C 1
ATOM 1297 O O . ALA A 1 167 ? 0.831 11.788 -11.101 1.00 87.06 167 ALA A O 1
ATOM 1298 N N . PHE A 1 168 ? 2.734 10.612 -11.146 1.00 89.62 168 PHE A N 1
ATOM 1299 C CA . PHE A 1 168 ? 2.362 9.718 -10.051 1.00 89.62 168 PHE A CA 1
ATOM 1300 C C . PHE A 1 168 ? 2.250 10.453 -8.707 1.00 89.62 168 PHE A C 1
ATOM 1302 O O . PHE A 1 168 ? 1.313 10.212 -7.942 1.00 89.62 168 PHE A O 1
ATOM 1309 N N . LEU A 1 169 ? 3.167 11.377 -8.405 1.00 89.06 169 LEU A N 1
ATOM 1310 C CA . LEU A 1 169 ? 3.099 12.196 -7.193 1.00 89.06 169 LEU A CA 1
ATOM 1311 C C . LEU A 1 169 ? 1.952 13.212 -7.264 1.00 89.06 169 LEU A C 1
ATOM 1313 O O . LEU A 1 169 ? 1.256 13.391 -6.265 1.00 89.06 169 LEU A O 1
ATOM 1317 N N . THR A 1 170 ? 1.677 13.795 -8.436 1.00 88.25 170 THR A N 1
ATOM 1318 C CA . THR A 1 170 ? 0.481 14.618 -8.677 1.00 88.25 170 THR A CA 1
ATOM 1319 C C . THR A 1 170 ? -0.789 13.818 -8.402 1.00 88.25 170 THR A C 1
ATOM 1321 O O . THR A 1 170 ? -1.665 14.293 -7.682 1.00 88.25 170 THR A O 1
ATOM 1324 N N . ALA A 1 171 ? -0.873 12.576 -8.890 1.00 88.12 171 ALA A N 1
ATOM 1325 C CA . ALA A 1 171 ? -1.994 11.691 -8.593 1.00 88.12 171 ALA A CA 1
ATOM 1326 C C . ALA A 1 171 ? -2.136 11.425 -7.092 1.00 88.12 171 ALA A C 1
ATOM 1328 O O . ALA A 1 171 ? -3.223 11.569 -6.535 1.00 88.12 171 ALA A O 1
ATOM 1329 N N . ARG A 1 172 ? -1.038 11.071 -6.415 1.00 87.50 172 ARG A N 1
ATOM 1330 C CA . ARG A 1 172 ? -1.017 10.847 -4.963 1.00 87.50 172 ARG A CA 1
ATOM 1331 C C . ARG A 1 172 ? -1.480 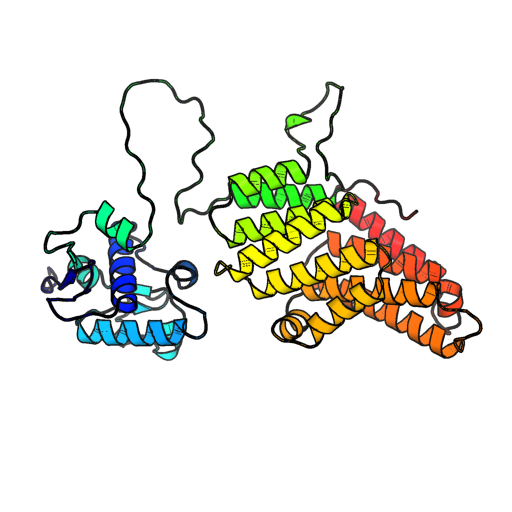12.074 -4.185 1.00 87.50 172 ARG A C 1
ATOM 1333 O O . ARG A 1 172 ? -2.221 11.917 -3.218 1.00 87.50 172 ARG A O 1
ATOM 1340 N N . HIS A 1 173 ? -1.065 13.267 -4.596 1.00 83.94 173 HIS A N 1
ATOM 1341 C CA . HIS A 1 173 ? -1.483 14.518 -3.976 1.00 83.94 173 HIS A CA 1
ATOM 1342 C C . HIS A 1 173 ? -2.979 14.783 -4.202 1.00 83.94 173 HIS A C 1
ATOM 1344 O O . HIS A 1 173 ? -3.719 14.921 -3.231 1.00 83.94 173 HIS A O 1
ATOM 1350 N N . ALA A 1 174 ? -3.460 14.668 -5.443 1.00 83.12 174 ALA A N 1
ATOM 1351 C CA . ALA A 1 174 ? -4.880 14.812 -5.763 1.00 83.12 174 ALA A CA 1
ATOM 1352 C C . ALA A 1 174 ? -5.762 13.803 -5.000 1.00 83.12 174 ALA A C 1
ATOM 1354 O O . ALA A 1 174 ? -6.830 14.158 -4.504 1.00 83.12 174 ALA A O 1
ATOM 1355 N N . MET A 1 175 ? -5.304 12.555 -4.829 1.00 83.19 175 MET A N 1
ATOM 1356 C CA . MET A 1 175 ? -5.993 11.556 -4.001 1.00 83.19 175 MET A CA 1
ATOM 1357 C C . MET A 1 175 ? -6.077 11.970 -2.531 1.00 83.19 175 MET A C 1
ATOM 1359 O O . MET A 1 175 ? -7.081 11.672 -1.882 1.00 83.19 175 MET A O 1
ATOM 1363 N N . ARG A 1 176 ? -5.025 12.591 -1.984 1.00 78.75 176 ARG A N 1
ATOM 1364 C CA . ARG A 1 176 ? -4.990 13.071 -0.591 1.00 78.75 176 ARG A CA 1
ATOM 1365 C C . ARG A 1 176 ? -5.989 14.196 -0.368 1.00 78.75 176 ARG A C 1
ATOM 1367 O O . ARG A 1 176 ? -6.669 14.202 0.645 1.00 78.75 176 ARG A O 1
ATOM 1374 N N . GLU A 1 177 ? -6.135 15.081 -1.340 1.00 75.62 177 GLU A N 1
ATOM 1375 C CA . GLU A 1 177 ? -7.082 16.196 -1.289 1.00 75.62 177 GLU A CA 1
ATOM 1376 C C . GLU A 1 177 ? -8.499 15.792 -1.746 1.00 75.62 177 GLU A C 1
ATOM 1378 O O . GLU A 1 177 ? -9.327 16.642 -2.055 1.00 75.62 177 GLU A O 1
ATOM 1383 N N . GLY A 1 178 ? -8.793 14.493 -1.866 1.00 76.38 178 GLY A N 1
ATOM 1384 C CA . GLY A 1 178 ? -10.116 14.005 -2.267 1.00 76.38 178 GLY A CA 1
ATOM 1385 C C . GLY A 1 178 ? -10.515 14.306 -3.719 1.00 76.38 178 GLY A C 1
ATOM 1386 O O . GLY A 1 178 ? -11.622 13.961 -4.129 1.00 76.38 178 GLY A O 1
ATOM 1387 N N . ARG A 1 179 ? -9.627 14.881 -4.539 1.00 80.88 179 ARG A N 1
ATOM 1388 C CA . ARG A 1 179 ? -9.870 15.179 -5.960 1.00 80.88 179 ARG A CA 1
ATOM 1389 C C . ARG A 1 179 ? -9.627 13.950 -6.829 1.00 80.88 179 ARG A C 1
ATOM 1391 O O . ARG A 1 179 ? -8.655 13.857 -7.576 1.00 80.88 179 ARG A O 1
ATOM 1398 N N . LEU A 1 180 ? -10.513 12.966 -6.696 1.00 75.94 180 LEU A N 1
ATOM 1399 C CA . LEU A 1 180 ? -10.399 11.687 -7.404 1.00 75.94 180 LEU A CA 1
ATOM 1400 C C . LEU A 1 180 ? -10.736 11.816 -8.895 1.00 75.94 180 LEU A C 1
ATOM 1402 O O . LEU A 1 180 ? -10.017 11.284 -9.745 1.00 75.94 180 LEU A O 1
ATOM 1406 N N . LEU A 1 181 ? -11.810 12.545 -9.201 1.00 73.38 181 LEU A N 1
ATOM 1407 C CA . LEU A 1 181 ? -12.262 12.842 -10.558 1.00 73.38 181 LEU A CA 1
ATOM 1408 C C . LEU A 1 181 ? -11.758 14.214 -11.004 1.00 73.38 181 LEU A C 1
ATOM 1410 O O . LEU A 1 181 ? -11.444 15.077 -10.185 1.00 73.38 181 LEU A O 1
ATOM 1414 N N . HIS A 1 182 ? -11.678 14.408 -12.317 1.00 63.06 182 HIS A N 1
ATOM 1415 C CA . HIS A 1 182 ? -11.455 15.732 -12.879 1.00 63.06 182 HIS A CA 1
ATOM 1416 C C . HIS A 1 182 ? -12.719 16.578 -12.682 1.00 63.06 182 HIS A C 1
ATOM 1418 O O . HIS A 1 182 ? -13.825 16.096 -12.938 1.00 63.06 182 HIS A O 1
ATOM 1424 N N . ALA A 1 183 ? -12.561 17.814 -12.208 1.00 55.16 183 ALA A N 1
ATOM 1425 C CA . ALA A 1 183 ? -13.675 18.741 -12.096 1.00 55.16 183 ALA A CA 1
ATOM 1426 C C . ALA A 1 183 ? -14.164 19.101 -13.506 1.00 55.16 183 ALA A C 1
ATOM 1428 O O . ALA A 1 183 ? -13.441 19.711 -14.286 1.00 55.16 183 ALA A O 1
ATOM 1429 N N . LEU A 1 184 ? -15.394 18.715 -13.840 1.00 43.53 184 LEU A N 1
ATOM 1430 C CA . LEU A 1 184 ? -16.089 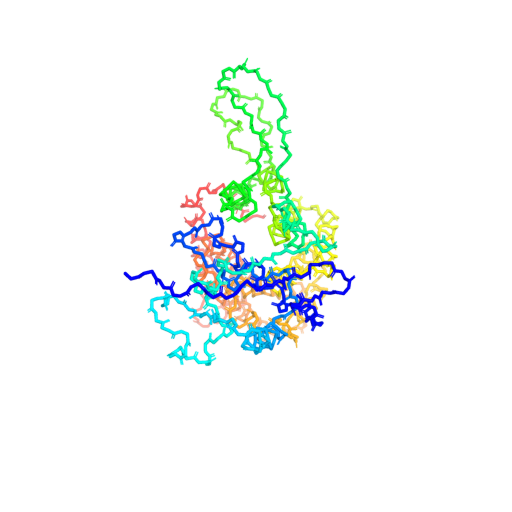19.226 -15.019 1.00 43.53 184 LEU A CA 1
ATOM 1431 C C . LEU A 1 184 ? -16.690 20.590 -14.648 1.00 43.53 184 LEU A C 1
ATOM 1433 O O . LEU A 1 184 ? -17.887 20.689 -14.397 1.00 43.53 184 LEU A O 1
ATOM 1437 N N . SER A 1 185 ? -15.868 21.632 -14.523 1.00 41.50 185 SER A N 1
ATOM 1438 C CA . SER A 1 185 ? -16.378 22.977 -14.234 1.00 41.50 185 SER A CA 1
ATOM 1439 C C . SER A 1 185 ? -16.804 23.689 -15.515 1.00 41.50 185 SER A C 1
ATOM 1441 O O . SER A 1 185 ? -16.012 23.954 -16.414 1.00 41.50 185 SER A O 1
ATOM 1443 N N . THR A 1 186 ? -18.082 24.054 -15.564 1.00 39.47 186 THR A N 1
ATOM 1444 C CA . THR A 1 186 ? -18.725 24.920 -16.562 1.00 39.47 186 THR A CA 1
ATOM 1445 C C . THR A 1 186 ? -18.529 26.412 -16.242 1.00 39.47 186 THR A C 1
ATOM 1447 O O . THR A 1 186 ? -19.483 27.185 -16.305 1.00 39.47 186 THR A O 1
ATOM 1450 N N . GLY A 1 187 ? -17.329 26.839 -15.837 1.00 38.81 187 GLY A N 1
ATOM 1451 C CA . GLY A 1 187 ? -17.103 28.204 -15.351 1.00 38.81 187 GLY A CA 1
ATOM 1452 C C . GLY A 1 187 ? -15.693 28.719 -15.610 1.00 38.81 187 GLY A C 1
ATOM 1453 O O . GLY A 1 187 ? -14.720 28.221 -15.060 1.00 38.81 187 GLY A O 1
ATOM 1454 N N . THR A 1 188 ? -15.592 29.752 -16.441 1.00 44.62 188 THR A N 1
ATOM 1455 C CA . THR A 1 188 ? -14.365 30.489 -16.754 1.00 44.62 188 THR A CA 1
ATOM 1456 C C . THR A 1 188 ? -13.884 31.324 -15.565 1.00 44.62 188 THR A C 1
ATOM 1458 O O . THR A 1 188 ? -14.341 32.451 -15.400 1.00 44.62 188 THR A O 1
ATOM 1461 N N . SER A 1 189 ? -12.925 30.819 -14.785 1.00 41.78 189 SER A N 1
ATOM 1462 C CA . SER A 1 189 ? -11.850 31.636 -14.193 1.00 41.78 189 SER A CA 1
ATOM 1463 C C . SER A 1 189 ? -10.820 30.766 -13.464 1.00 41.78 189 SER A C 1
ATOM 1465 O O . SER A 1 189 ? -11.158 30.081 -12.503 1.00 41.78 189 SER A O 1
ATOM 1467 N N . THR A 1 190 ? -9.551 30.907 -13.862 1.00 39.78 190 THR A N 1
ATOM 1468 C CA . THR A 1 190 ? -8.350 30.175 -13.401 1.00 39.78 190 THR A CA 1
ATOM 1469 C C . THR A 1 190 ? -8.251 28.730 -13.903 1.00 39.78 190 THR A C 1
ATOM 1471 O O . THR A 1 190 ? -9.256 28.075 -14.136 1.00 39.78 190 THR A O 1
ATOM 1474 N N . SER A 1 191 ? -7.028 28.289 -14.200 1.00 40.47 191 SER A N 1
ATOM 1475 C CA . SER A 1 191 ? -6.659 27.123 -15.015 1.00 40.47 191 SER A CA 1
ATOM 1476 C C . SER A 1 191 ? -7.165 25.773 -14.475 1.00 40.47 191 SER A C 1
ATOM 1478 O O . SER A 1 191 ? -6.414 24.965 -13.933 1.00 40.47 191 SER A O 1
ATOM 1480 N N . ASP A 1 192 ? -8.445 25.470 -14.684 1.00 41.00 192 ASP A N 1
ATOM 1481 C CA . ASP A 1 192 ? -9.020 24.141 -14.423 1.00 41.00 192 ASP A CA 1
ATOM 1482 C C . ASP A 1 192 ? -8.404 23.043 -15.313 1.00 41.00 192 ASP A C 1
ATOM 1484 O O . ASP A 1 192 ? -8.431 21.864 -14.961 1.00 41.00 192 ASP A O 1
ATOM 1488 N N . THR A 1 193 ? -7.734 23.420 -16.406 1.00 42.34 193 THR A N 1
ATOM 1489 C CA . THR A 1 193 ? -6.870 22.538 -17.206 1.00 42.34 193 THR A CA 1
ATOM 1490 C C . THR A 1 193 ? -5.603 22.076 -16.472 1.00 42.34 193 THR A C 1
ATOM 1492 O O . THR A 1 193 ? -5.049 21.045 -16.840 1.00 42.34 193 THR A O 1
ATOM 1495 N N . GLU A 1 194 ? -5.153 22.774 -15.422 1.00 43.19 194 GLU A N 1
ATOM 1496 C CA . GLU A 1 194 ? -3.936 22.425 -14.667 1.00 43.19 194 GLU A CA 1
ATOM 1497 C C . GLU A 1 194 ? -4.219 21.589 -13.406 1.00 43.19 194 GLU A C 1
ATOM 1499 O O . GLU A 1 194 ? -3.342 20.872 -12.925 1.00 43.19 194 GLU A O 1
ATOM 1504 N N . ARG A 1 195 ? -5.452 21.600 -12.879 1.00 50.81 195 ARG A N 1
ATOM 1505 C CA . ARG A 1 195 ? -5.845 20.815 -11.691 1.00 50.81 195 ARG A CA 1
ATOM 1506 C C . ARG A 1 195 ? -6.553 19.512 -12.072 1.00 50.81 195 ARG A C 1
ATOM 1508 O O . ARG A 1 195 ? -7.685 19.245 -11.672 1.00 50.81 195 ARG A O 1
ATOM 1515 N N . GLY A 1 196 ? -5.867 18.679 -12.853 1.00 58.34 196 GLY A N 1
ATOM 1516 C CA . GLY A 1 196 ? -6.315 17.323 -13.186 1.00 58.34 196 GLY A CA 1
ATOM 1517 C C . GLY A 1 196 ? -6.681 16.490 -11.944 1.00 58.34 196 GLY A C 1
ATOM 1518 O O . GLY A 1 196 ? -6.056 16.610 -10.891 1.00 58.34 196 GLY A O 1
ATOM 1519 N N . GLY A 1 197 ? -7.704 15.636 -12.060 1.00 74.88 197 GLY A N 1
ATOM 1520 C CA . GLY A 1 197 ? -8.075 14.692 -10.998 1.00 74.88 197 GLY A CA 1
ATOM 1521 C C . GLY A 1 197 ? -7.083 13.532 -10.881 1.00 74.88 197 GLY A C 1
ATOM 1522 O O . GLY A 1 197 ? -6.352 13.234 -11.829 1.00 74.88 197 GLY A O 1
ATOM 1523 N N . ALA A 1 198 ? -7.088 12.829 -9.747 1.00 82.44 198 ALA A N 1
ATOM 1524 C CA . ALA A 1 198 ? -6.177 11.714 -9.485 1.00 82.44 198 ALA A CA 1
ATOM 1525 C C . ALA A 1 198 ? -6.167 10.654 -10.594 1.00 82.44 198 ALA A C 1
ATOM 1527 O O . ALA A 1 198 ? -5.099 10.188 -10.974 1.00 82.44 198 ALA A O 1
ATOM 1528 N N . LEU A 1 199 ? -7.334 10.289 -11.138 1.00 80.19 199 LEU A N 1
ATOM 1529 C CA . LEU A 1 199 ? -7.419 9.300 -12.219 1.00 80.19 199 LEU A CA 1
ATOM 1530 C C . LEU A 1 199 ? -6.767 9.780 -13.523 1.00 80.19 199 LEU A C 1
ATOM 1532 O O . LEU A 1 199 ? -6.153 8.981 -14.223 1.00 80.19 199 LEU A O 1
ATOM 1536 N N . LEU A 1 200 ? -6.871 11.073 -13.844 1.00 79.19 200 LEU A N 1
ATOM 1537 C CA . LEU A 1 200 ? -6.221 11.641 -15.028 1.00 79.19 200 LEU A CA 1
ATOM 1538 C C . LEU A 1 200 ? -4.698 11.643 -14.852 1.00 79.19 200 LEU A C 1
ATOM 1540 O O . LEU A 1 200 ? -3.969 11.220 -15.743 1.00 79.19 200 LEU A O 1
ATOM 1544 N N . ALA A 1 201 ? -4.220 12.040 -13.673 1.00 82.31 201 ALA A N 1
ATOM 1545 C CA . ALA A 1 201 ? -2.799 11.997 -13.345 1.00 82.31 201 ALA A CA 1
ATOM 1546 C C . ALA A 1 201 ? -2.247 10.555 -13.302 1.00 82.31 201 ALA A C 1
ATOM 1548 O O . ALA A 1 201 ? -1.134 10.317 -13.762 1.00 82.31 201 ALA A O 1
ATOM 1549 N N . LEU A 1 202 ? -3.032 9.574 -12.831 1.00 84.38 202 LEU A N 1
ATOM 1550 C CA . LEU A 1 202 ? -2.676 8.149 -12.900 1.00 84.38 202 LEU A CA 1
ATOM 1551 C C . LEU A 1 202 ? -2.594 7.651 -14.340 1.00 84.38 202 LEU A C 1
ATOM 1553 O O . LEU A 1 202 ? -1.680 6.895 -14.654 1.00 84.38 202 LEU A O 1
ATOM 1557 N N . ARG A 1 203 ? -3.490 8.107 -15.222 1.00 82.38 203 ARG A N 1
ATOM 1558 C CA . ARG A 1 203 ? -3.417 7.800 -16.654 1.00 82.38 203 ARG A CA 1
ATOM 1559 C C . ARG A 1 203 ? -2.126 8.337 -17.268 1.00 82.38 203 ARG A C 1
ATOM 1561 O O . ARG A 1 203 ? -1.403 7.569 -17.888 1.00 82.38 203 ARG A O 1
ATOM 1568 N N . HIS A 1 204 ? -1.785 9.600 -17.008 1.00 81.25 204 HIS A N 1
ATOM 1569 C CA . HIS A 1 204 ? -0.512 10.180 -17.452 1.00 81.25 204 HIS A CA 1
ATOM 1570 C C . HIS A 1 204 ? 0.705 9.440 -16.883 1.00 81.25 204 HIS A C 1
ATOM 1572 O O . HIS A 1 204 ? 1.687 9.234 -17.590 1.00 81.25 204 HIS A O 1
ATOM 1578 N N . ALA A 1 205 ? 0.643 8.999 -15.623 1.00 85.69 205 ALA A N 1
ATOM 1579 C CA . ALA A 1 205 ? 1.684 8.158 -15.041 1.00 85.69 205 ALA A CA 1
ATOM 1580 C C . ALA A 1 205 ? 1.757 6.784 -15.728 1.00 85.69 205 ALA A C 1
ATOM 1582 O O . ALA A 1 205 ? 2.849 6.259 -15.905 1.00 85.69 205 ALA A O 1
ATOM 1583 N N . GLY A 1 206 ? 0.625 6.208 -16.136 1.00 81.56 206 GLY A N 1
ATOM 1584 C CA . GLY A 1 206 ? 0.567 4.975 -16.921 1.00 81.56 206 GLY A CA 1
ATOM 1585 C C . GLY A 1 206 ? 1.223 5.123 -18.293 1.00 81.56 206 GLY A C 1
ATOM 1586 O O . GLY A 1 206 ? 2.049 4.288 -18.653 1.00 81.56 206 GLY A O 1
ATOM 1587 N N . ASP A 1 207 ? 0.918 6.211 -19.004 1.00 80.69 207 ASP A N 1
ATOM 1588 C CA . ASP A 1 207 ? 1.509 6.530 -20.312 1.00 80.69 207 ASP A CA 1
ATOM 1589 C C . ASP A 1 207 ? 3.029 6.765 -20.207 1.00 80.69 207 ASP A C 1
ATOM 1591 O O . ASP A 1 207 ? 3.782 6.408 -21.109 1.00 80.69 207 ASP A O 1
ATOM 1595 N N . ALA A 1 208 ? 3.492 7.320 -19.082 1.00 78.38 208 ALA A N 1
ATOM 1596 C CA . ALA A 1 208 ? 4.904 7.574 -18.798 1.00 78.38 208 ALA A CA 1
ATOM 1597 C C . ALA A 1 208 ? 5.634 6.408 -18.096 1.00 78.38 208 ALA A C 1
ATOM 1599 O O . ALA A 1 208 ? 6.781 6.577 -17.689 1.00 78.38 208 ALA A O 1
ATOM 1600 N N . ALA A 1 209 ? 4.994 5.254 -17.872 1.00 80.81 209 ALA A N 1
ATOM 1601 C CA . ALA A 1 209 ? 5.591 4.154 -17.113 1.00 80.81 209 ALA A CA 1
ATOM 1602 C C . ALA A 1 209 ? 6.549 3.302 -17.966 1.00 80.81 209 ALA A C 1
ATOM 1604 O O . ALA A 1 209 ? 6.127 2.482 -18.785 1.00 80.81 209 ALA A O 1
ATOM 1605 N N . ASP A 1 210 ? 7.844 3.384 -17.669 1.00 77.88 210 ASP A N 1
ATOM 1606 C CA . ASP A 1 210 ? 8.909 2.709 -18.418 1.00 77.88 210 ASP A CA 1
ATOM 1607 C C . ASP A 1 210 ? 9.107 1.248 -17.990 1.00 77.88 210 ASP A C 1
ATOM 1609 O O . ASP A 1 210 ? 9.498 0.396 -18.790 1.00 77.88 210 ASP A O 1
ATOM 1613 N N . ASN A 1 211 ? 8.807 0.909 -16.732 1.00 74.12 211 ASN A N 1
ATOM 1614 C CA . ASN A 1 211 ? 9.051 -0.431 -16.185 1.00 74.12 211 ASN A CA 1
ATOM 1615 C C . ASN A 1 211 ? 7.837 -1.063 -15.486 1.00 74.12 211 ASN A C 1
ATOM 1617 O O . ASN A 1 211 ? 6.838 -0.418 -15.166 1.00 74.12 211 ASN A O 1
ATOM 1621 N N . ASP A 1 212 ? 7.929 -2.371 -15.228 1.00 79.25 212 ASP A N 1
ATOM 1622 C CA . ASP A 1 212 ? 6.826 -3.144 -14.650 1.00 79.25 212 ASP A CA 1
ATOM 1623 C C . ASP A 1 212 ? 6.481 -2.747 -13.216 1.00 79.25 212 ASP A C 1
ATOM 1625 O O . ASP A 1 212 ? 5.338 -2.937 -12.799 1.00 79.25 212 ASP A O 1
ATOM 1629 N N . PHE A 1 213 ? 7.435 -2.179 -12.476 1.00 79.25 213 PHE A N 1
ATOM 1630 C CA . PHE A 1 213 ? 7.191 -1.645 -11.141 1.00 79.25 213 PHE A CA 1
ATOM 1631 C C . PHE A 1 213 ? 6.355 -0.369 -11.195 1.00 79.25 213 PHE A C 1
ATOM 1633 O O . PHE A 1 213 ? 5.350 -0.275 -10.498 1.00 79.25 213 PHE A O 1
ATOM 1640 N N . GLN A 1 214 ? 6.700 0.567 -12.074 1.00 85.06 214 GLN A N 1
ATOM 1641 C CA . GLN A 1 214 ? 5.923 1.781 -12.321 1.00 85.06 214 GLN A CA 1
ATOM 1642 C C . GLN A 1 214 ? 4.499 1.449 -12.787 1.00 85.06 214 GLN A C 1
ATOM 1644 O O . GLN A 1 214 ? 3.533 1.961 -12.224 1.00 85.06 214 GLN A O 1
ATOM 1649 N N . ARG A 1 215 ? 4.348 0.498 -13.719 1.00 85.25 215 ARG A N 1
ATOM 1650 C CA . ARG A 1 215 ? 3.030 -0.002 -14.154 1.00 85.25 215 ARG A CA 1
ATOM 1651 C C . ARG A 1 215 ? 2.231 -0.634 -13.007 1.00 85.25 215 ARG A C 1
ATOM 1653 O O . ARG A 1 215 ? 1.027 -0.400 -12.880 1.00 85.25 215 ARG A O 1
ATOM 1660 N N . ALA A 1 216 ? 2.891 -1.398 -12.134 1.00 85.38 216 ALA A N 1
ATOM 1661 C CA . ALA A 1 216 ? 2.258 -1.982 -10.953 1.00 85.38 216 ALA A CA 1
ATOM 1662 C C . ALA A 1 216 ? 1.832 -0.917 -9.925 1.00 85.38 216 ALA A C 1
ATOM 1664 O O . ALA A 1 216 ? 0.753 -1.034 -9.344 1.00 85.38 216 ALA A O 1
ATOM 1665 N N . LEU A 1 217 ? 2.639 0.131 -9.724 1.00 89.00 217 LEU A N 1
ATOM 1666 C CA . LEU A 1 217 ? 2.299 1.265 -8.862 1.00 89.00 217 LEU A CA 1
ATOM 1667 C C . LEU A 1 217 ? 1.079 2.030 -9.379 1.00 89.00 217 LEU A C 1
ATOM 1669 O O . LEU A 1 217 ? 0.202 2.362 -8.583 1.00 89.00 217 LEU A O 1
ATOM 1673 N N . VAL A 1 218 ? 0.996 2.268 -10.692 1.00 92.50 218 VAL A N 1
ATOM 1674 C CA . VAL A 1 218 ? -0.177 2.900 -11.317 1.00 92.50 218 VAL A CA 1
ATOM 1675 C C . VAL A 1 218 ? -1.418 2.040 -11.098 1.00 92.50 218 VAL A C 1
ATOM 1677 O O . VAL A 1 218 ? -2.398 2.538 -10.554 1.00 92.50 218 VAL A O 1
ATOM 1680 N N . THR A 1 219 ? -1.345 0.737 -11.390 1.00 93.94 219 THR A N 1
ATOM 1681 C CA . THR A 1 219 ? -2.476 -0.194 -11.199 1.00 93.94 219 THR A CA 1
ATOM 1682 C C . THR A 1 219 ? -2.953 -0.220 -9.739 1.00 93.94 219 THR A C 1
ATOM 1684 O O . THR A 1 219 ? -4.152 -0.204 -9.460 1.00 93.94 219 THR A O 1
ATOM 1687 N N . LEU A 1 220 ? -2.019 -0.222 -8.778 1.00 96.00 220 LEU A N 1
ATOM 1688 C CA . LEU A 1 220 ? -2.339 -0.129 -7.351 1.00 96.00 220 LEU A CA 1
ATOM 1689 C C . LEU A 1 220 ? -3.007 1.212 -7.003 1.00 96.00 220 LEU A C 1
ATOM 1691 O O . LEU A 1 220 ? -4.000 1.232 -6.276 1.00 96.00 220 LEU A O 1
ATOM 1695 N N . GLY A 1 221 ? -2.484 2.324 -7.526 1.00 93.75 221 GLY A N 1
ATOM 1696 C CA . GLY A 1 221 ? -3.050 3.661 -7.340 1.00 93.75 221 GLY A CA 1
ATOM 1697 C C . GLY A 1 221 ? -4.475 3.774 -7.883 1.00 93.75 221 GLY A C 1
ATOM 1698 O O . GLY A 1 221 ? -5.359 4.275 -7.188 1.00 93.75 221 GLY A O 1
ATOM 1699 N N . GLU A 1 222 ? -4.727 3.231 -9.074 1.00 91.69 222 GLU A N 1
ATOM 1700 C CA . GLU A 1 222 ? -6.061 3.169 -9.676 1.00 91.69 222 GLU A CA 1
ATOM 1701 C C . GLU A 1 222 ? -7.021 2.314 -8.846 1.00 91.69 222 GLU A C 1
ATOM 1703 O O . GLU A 1 222 ? -8.167 2.712 -8.647 1.00 91.69 222 GLU A O 1
ATOM 1708 N N . ALA A 1 223 ? -6.565 1.177 -8.307 1.00 95.00 223 ALA A N 1
ATOM 1709 C CA . ALA A 1 223 ? -7.387 0.337 -7.438 1.00 95.00 223 ALA A CA 1
ATOM 1710 C C . ALA A 1 223 ? -7.788 1.078 -6.153 1.00 95.00 223 ALA A C 1
ATOM 1712 O O . ALA A 1 223 ? -8.946 1.034 -5.734 1.00 95.00 223 ALA A O 1
ATOM 1713 N N . MET A 1 224 ? -6.848 1.809 -5.546 1.00 94.00 224 MET A N 1
ATOM 1714 C CA . MET A 1 224 ? -7.117 2.641 -4.372 1.00 94.00 224 MET A CA 1
ATOM 1715 C C . MET A 1 224 ? -8.073 3.801 -4.691 1.00 94.00 224 MET A C 1
ATOM 1717 O O . MET A 1 224 ? -8.931 4.117 -3.868 1.00 94.00 224 MET A O 1
ATOM 1721 N N . ALA A 1 225 ? -7.946 4.428 -5.864 1.00 89.12 225 ALA A N 1
ATOM 1722 C CA . ALA A 1 225 ? -8.853 5.484 -6.309 1.00 89.12 225 ALA A CA 1
ATOM 1723 C C . ALA A 1 225 ? -10.268 4.942 -6.576 1.00 89.12 225 ALA A C 1
ATOM 1725 O O . ALA A 1 225 ? -11.235 5.516 -6.082 1.00 89.12 225 ALA A O 1
ATOM 1726 N N . ALA A 1 226 ? -10.389 3.807 -7.274 1.00 86.50 226 ALA A N 1
ATOM 1727 C CA . ALA A 1 226 ? -11.662 3.130 -7.520 1.00 86.50 226 ALA A CA 1
ATOM 1728 C C . ALA A 1 226 ? -12.369 2.759 -6.209 1.00 86.50 226 ALA A C 1
ATOM 1730 O O . ALA A 1 226 ? -13.553 3.044 -6.048 1.00 86.50 226 ALA A O 1
ATOM 1731 N N . ARG A 1 227 ? -11.625 2.230 -5.228 1.00 91.62 227 ARG A N 1
ATOM 1732 C CA . ARG A 1 227 ? -12.151 1.956 -3.884 1.00 91.62 227 ARG A CA 1
ATOM 1733 C C . ARG A 1 227 ? -12.720 3.210 -3.221 1.00 91.62 227 ARG A C 1
ATOM 1735 O O . ARG A 1 227 ? -13.838 3.180 -2.726 1.00 91.62 227 ARG A O 1
ATOM 1742 N N . ARG A 1 228 ? -11.972 4.319 -3.228 1.00 87.50 228 ARG A N 1
ATOM 1743 C CA . ARG A 1 228 ? -12.422 5.591 -2.629 1.00 87.50 228 ARG A CA 1
ATOM 1744 C C . ARG A 1 228 ? -13.636 6.198 -3.343 1.00 87.50 228 ARG A C 1
ATOM 1746 O O . ARG A 1 228 ? -14.366 6.957 -2.722 1.00 87.50 228 ARG A O 1
ATOM 1753 N N . LEU A 1 229 ? -13.859 5.856 -4.613 1.00 85.88 229 LEU A N 1
ATOM 1754 C CA . LEU A 1 229 ? -15.066 6.209 -5.372 1.00 85.88 229 LEU A CA 1
ATOM 1755 C C . LEU A 1 229 ? -16.254 5.265 -5.108 1.00 85.88 229 LEU A C 1
ATOM 1757 O O . LEU A 1 229 ? -17.330 5.487 -5.653 1.00 85.88 229 LEU A O 1
ATOM 1761 N N . GLY A 1 230 ? -16.072 4.203 -4.317 1.00 86.00 230 GLY A N 1
ATOM 1762 C CA . GLY A 1 230 ? -17.087 3.172 -4.090 1.00 86.00 230 GLY A CA 1
ATOM 1763 C C . GLY A 1 230 ? -17.206 2.136 -5.218 1.00 86.00 230 GLY A C 1
ATOM 1764 O O . GLY A 1 230 ? -18.032 1.228 -5.127 1.00 86.00 230 GLY A O 1
ATOM 1765 N N . ASP A 1 231 ? -16.366 2.205 -6.256 1.00 85.31 231 ASP A N 1
ATOM 1766 C CA . ASP A 1 231 ? -16.370 1.260 -7.378 1.00 85.31 231 ASP A CA 1
ATOM 1767 C C . ASP A 1 231 ? -15.593 -0.019 -7.022 1.00 85.31 231 ASP A C 1
ATOM 1769 O O . ASP A 1 231 ? -14.444 -0.249 -7.420 1.00 85.31 231 ASP A O 1
ATOM 1773 N N . SER A 1 232 ? -16.244 -0.863 -6.217 1.00 87.94 232 SER A N 1
ATOM 1774 C CA . SER A 1 232 ? -15.681 -2.127 -5.723 1.00 87.94 232 SER A CA 1
ATOM 1775 C C . SER A 1 232 ? -15.374 -3.119 -6.849 1.00 87.94 232 SER A C 1
ATOM 1777 O O . SER A 1 232 ? -14.407 -3.879 -6.759 1.00 87.94 232 SER A O 1
ATOM 1779 N N . THR A 1 233 ? -16.170 -3.106 -7.922 1.00 87.31 233 THR A N 1
ATOM 1780 C CA . THR A 1 233 ? -15.982 -3.980 -9.086 1.00 87.31 233 THR A CA 1
ATOM 1781 C C . THR A 1 233 ? -14.694 -3.622 -9.814 1.00 87.31 233 THR A C 1
ATOM 1783 O O . THR A 1 233 ? -13.845 -4.490 -10.031 1.00 87.31 233 THR A O 1
ATOM 1786 N N . ARG A 1 234 ? -14.496 -2.335 -10.124 1.00 87.19 234 ARG A N 1
ATOM 1787 C CA . ARG A 1 234 ? -13.264 -1.858 -10.756 1.00 87.19 234 ARG A CA 1
ATOM 1788 C C . ARG A 1 234 ? -12.053 -2.056 -9.856 1.00 87.19 234 ARG A C 1
ATOM 1790 O O . ARG A 1 234 ? -11.019 -2.513 -10.340 1.00 87.19 234 ARG A O 1
ATOM 1797 N N . ALA A 1 235 ? -12.174 -1.777 -8.557 1.00 90.94 235 ALA A N 1
ATOM 1798 C CA . ALA A 1 235 ? -11.092 -2.021 -7.605 1.00 90.94 235 ALA A CA 1
ATOM 1799 C C . ALA A 1 235 ? -10.668 -3.502 -7.607 1.00 90.94 235 ALA A C 1
ATOM 1801 O O . ALA A 1 235 ? -9.480 -3.806 -7.707 1.00 90.94 235 ALA A O 1
ATOM 1802 N N . SER A 1 236 ? -11.626 -4.436 -7.583 1.00 89.44 236 SER A N 1
ATOM 1803 C CA . SER A 1 236 ? -11.351 -5.878 -7.628 1.00 89.44 236 SER A CA 1
ATOM 1804 C C . SER A 1 236 ? -10.697 -6.325 -8.942 1.00 89.44 236 SER A C 1
ATOM 1806 O O . SER A 1 236 ? -9.745 -7.116 -8.926 1.00 89.44 236 SER A O 1
ATOM 1808 N N . ALA A 1 237 ? -11.154 -5.790 -10.078 1.00 90.56 237 ALA A N 1
ATOM 1809 C CA . ALA A 1 237 ? -10.565 -6.067 -11.385 1.00 90.56 237 ALA A CA 1
ATOM 1810 C C . ALA A 1 237 ? -9.101 -5.597 -11.456 1.00 90.56 237 ALA A C 1
ATOM 1812 O O . ALA A 1 237 ? -8.225 -6.373 -11.840 1.00 90.56 237 ALA A O 1
ATOM 1813 N N . LEU A 1 238 ? -8.816 -4.375 -10.995 1.00 92.75 238 LEU A N 1
ATOM 1814 C CA . LEU A 1 238 ? -7.462 -3.810 -10.957 1.00 92.75 238 LEU A CA 1
ATOM 1815 C C . LEU A 1 238 ? -6.536 -4.580 -10.005 1.00 92.75 238 LEU A C 1
ATOM 1817 O O . LEU A 1 238 ? -5.388 -4.853 -10.345 1.00 92.75 238 LEU A O 1
ATOM 1821 N N . LEU A 1 239 ? -7.024 -5.010 -8.837 1.00 95.56 239 LEU A N 1
ATOM 1822 C CA . LEU A 1 239 ? -6.247 -5.855 -7.919 1.00 95.56 239 LEU A CA 1
ATOM 1823 C C . LEU A 1 239 ? -5.950 -7.234 -8.524 1.00 95.56 239 LEU A C 1
ATOM 1825 O O . LEU A 1 239 ? -4.855 -7.772 -8.347 1.00 95.56 239 LEU A O 1
ATOM 1829 N N . SER A 1 240 ? -6.896 -7.795 -9.280 1.00 91.44 240 SER A N 1
ATOM 1830 C CA . SER A 1 240 ? -6.701 -9.054 -10.004 1.00 91.44 240 SER A CA 1
ATOM 1831 C C . SER A 1 240 ? -5.670 -8.903 -11.127 1.00 91.44 240 SER A C 1
ATOM 1833 O O . SER A 1 240 ? -4.788 -9.753 -11.261 1.00 91.44 240 SER A O 1
ATOM 1835 N N . GLN A 1 241 ? -5.716 -7.792 -11.870 1.00 89.44 241 GLN A N 1
ATOM 1836 C CA . GLN A 1 241 ? -4.712 -7.426 -12.870 1.00 89.44 241 GLN A CA 1
ATOM 1837 C C . GLN A 1 241 ? -3.328 -7.248 -12.238 1.00 89.44 241 GLN A C 1
ATOM 1839 O O . GLN A 1 241 ? -2.359 -7.833 -12.718 1.00 89.44 241 GLN A O 1
ATOM 1844 N N . LEU A 1 242 ? -3.230 -6.508 -11.131 1.00 91.31 242 LEU A N 1
ATOM 1845 C CA . LEU A 1 242 ? -1.986 -6.318 -10.385 1.00 91.31 242 LEU A CA 1
ATOM 1846 C C . LEU A 1 242 ? -1.400 -7.663 -9.940 1.00 91.31 242 LEU A C 1
ATOM 1848 O O . LEU A 1 242 ? -0.204 -7.911 -10.094 1.00 91.31 242 LEU A O 1
ATOM 1852 N N . ARG A 1 243 ? -2.242 -8.560 -9.419 1.00 89.31 243 ARG A N 1
ATOM 1853 C CA . ARG A 1 243 ? -1.828 -9.899 -8.995 1.00 89.31 243 ARG A CA 1
ATOM 1854 C C . ARG A 1 243 ? -1.333 -10.746 -10.168 1.00 89.31 243 ARG A C 1
ATOM 1856 O O . ARG A 1 243 ? -0.329 -11.440 -10.017 1.00 89.31 243 ARG A O 1
ATOM 1863 N N . ALA A 1 244 ? -2.013 -10.705 -11.313 1.00 81.44 244 ALA A N 1
ATOM 1864 C CA . ALA A 1 244 ? -1.585 -11.408 -12.521 1.00 81.44 244 ALA A CA 1
ATOM 1865 C C . ALA A 1 244 ? -0.243 -10.864 -13.037 1.00 81.44 244 ALA A C 1
ATOM 1867 O O . ALA A 1 244 ? 0.695 -11.637 -13.230 1.00 81.44 244 ALA A O 1
ATOM 1868 N N . HIS A 1 245 ? -0.118 -9.539 -13.147 1.00 77.75 245 HIS A N 1
ATOM 1869 C CA . HIS A 1 245 ? 1.099 -8.845 -13.576 1.00 77.75 245 HIS A CA 1
ATOM 1870 C C . HIS A 1 245 ? 2.306 -9.205 -12.704 1.00 77.75 245 HIS A C 1
ATOM 1872 O O . HIS A 1 245 ? 3.342 -9.613 -13.221 1.00 77.75 245 HIS A O 1
ATOM 1878 N N . ARG A 1 246 ? 2.145 -9.171 -11.375 1.00 85.06 246 ARG A N 1
ATOM 1879 C CA . ARG A 1 246 ? 3.185 -9.557 -10.402 1.00 85.06 246 ARG A CA 1
ATOM 1880 C C . ARG A 1 246 ? 3.612 -11.024 -10.459 1.00 85.06 246 ARG A C 1
ATOM 1882 O O . ARG A 1 246 ? 4.708 -11.348 -10.016 1.00 85.06 246 ARG A O 1
ATOM 1889 N N . ARG A 1 247 ? 2.732 -11.928 -10.903 1.00 76.31 247 ARG A N 1
ATOM 1890 C CA . ARG A 1 247 ? 3.041 -13.366 -11.027 1.00 76.31 247 ARG A CA 1
ATOM 1891 C C . ARG A 1 247 ? 3.730 -13.694 -12.343 1.00 76.31 247 ARG A C 1
ATOM 1893 O O . ARG A 1 247 ? 4.548 -14.601 -12.386 1.00 76.31 247 ARG A O 1
ATOM 1900 N N . GLN A 1 248 ? 3.354 -12.993 -13.407 1.00 60.81 248 GLN A N 1
ATOM 1901 C CA . GLN A 1 248 ? 3.870 -13.227 -14.753 1.00 60.81 248 GLN A CA 1
ATOM 1902 C C . GLN A 1 248 ? 5.197 -12.509 -15.001 1.00 60.81 248 GLN A C 1
ATOM 1904 O O . GLN A 1 248 ? 5.985 -12.957 -15.828 1.00 60.81 248 GLN A O 1
ATOM 1909 N N . ARG A 1 249 ? 5.443 -11.395 -14.304 1.00 59.59 249 ARG A N 1
ATOM 1910 C CA . ARG A 1 249 ? 6.629 -10.556 -14.483 1.00 59.59 249 ARG A CA 1
ATOM 1911 C C . ARG A 1 249 ? 7.388 -10.410 -13.173 1.00 59.59 249 ARG A C 1
ATOM 1913 O O . ARG A 1 249 ? 6.792 -10.345 -12.102 1.00 59.59 249 ARG A O 1
ATOM 1920 N N . HIS A 1 250 ? 8.711 -10.314 -13.257 1.00 55.91 250 HIS A N 1
ATOM 1921 C CA . HIS A 1 250 ? 9.533 -10.010 -12.091 1.00 55.91 250 HIS A CA 1
ATOM 1922 C C . HIS A 1 250 ? 9.463 -8.504 -11.791 1.00 55.91 250 HIS A C 1
ATOM 1924 O O . HIS A 1 250 ? 10.164 -7.693 -12.397 1.00 55.91 250 HIS A O 1
ATOM 1930 N N . VAL A 1 251 ? 8.607 -8.123 -10.841 1.00 63.38 251 VAL A N 1
ATOM 1931 C CA . VAL A 1 251 ? 8.388 -6.725 -10.448 1.00 63.38 251 VAL A CA 1
ATOM 1932 C C . VAL A 1 251 ? 9.277 -6.359 -9.254 1.00 63.38 251 VAL A C 1
ATOM 1934 O O . VAL A 1 251 ? 9.270 -7.048 -8.236 1.00 63.38 251 VAL A O 1
ATOM 1937 N N . LEU A 1 252 ? 10.030 -5.256 -9.335 1.00 55.84 252 LEU A N 1
ATOM 1938 C CA . LEU A 1 252 ? 10.773 -4.730 -8.179 1.00 55.84 252 LEU A CA 1
ATOM 1939 C C . LEU A 1 252 ? 9.816 -4.417 -7.019 1.00 55.84 252 LEU A C 1
ATOM 1941 O O . LEU A 1 252 ? 8.711 -3.938 -7.238 1.00 55.84 252 LEU A O 1
ATOM 1945 N N . GLY A 1 253 ? 10.220 -4.689 -5.774 1.00 65.88 253 GLY A N 1
ATOM 1946 C CA . GLY A 1 253 ? 9.339 -4.461 -4.620 1.00 65.88 253 GLY A CA 1
ATOM 1947 C C . GLY A 1 253 ? 8.098 -5.362 -4.615 1.00 65.88 253 GLY A C 1
ATOM 1948 O O . GLY A 1 253 ? 7.062 -4.978 -4.070 1.00 65.88 253 GLY A O 1
ATOM 1949 N N . ASN A 1 254 ? 8.195 -6.551 -5.225 1.00 74.62 254 ASN A N 1
ATOM 1950 C CA . ASN A 1 254 ? 7.098 -7.510 -5.329 1.00 74.62 254 ASN A CA 1
ATOM 1951 C C . ASN A 1 254 ? 6.430 -7.779 -3.974 1.00 74.62 254 ASN A C 1
ATOM 1953 O O . ASN A 1 254 ? 5.209 -7.823 -3.887 1.00 74.62 254 ASN A O 1
ATOM 1957 N N . ASP A 1 255 ? 7.221 -7.908 -2.913 1.00 85.12 255 ASP A N 1
ATOM 1958 C CA . ASP A 1 255 ? 6.738 -8.201 -1.562 1.00 85.12 255 ASP A CA 1
ATOM 1959 C C . ASP A 1 255 ? 5.858 -7.073 -1.011 1.00 85.12 255 ASP A C 1
ATOM 1961 O O . ASP A 1 255 ? 4.763 -7.323 -0.506 1.00 85.12 255 ASP A O 1
ATOM 1965 N N . TYR A 1 256 ? 6.292 -5.821 -1.186 1.00 87.25 256 TYR A N 1
ATOM 1966 C CA . TYR A 1 256 ? 5.507 -4.640 -0.827 1.00 87.25 256 TYR A CA 1
ATOM 1967 C C . TYR A 1 256 ? 4.199 -4.581 -1.624 1.00 87.25 256 TYR A C 1
ATOM 1969 O O . TYR A 1 256 ? 3.125 -4.425 -1.044 1.00 87.25 256 TYR A O 1
ATOM 1977 N N . LEU A 1 257 ? 4.270 -4.764 -2.946 1.00 87.75 257 LEU A N 1
ATOM 1978 C CA . LEU A 1 257 ? 3.086 -4.760 -3.805 1.00 87.75 257 LEU A CA 1
ATOM 1979 C C . LEU A 1 257 ? 2.130 -5.916 -3.468 1.00 87.75 257 LEU A C 1
ATOM 1981 O O . LEU A 1 257 ? 0.920 -5.736 -3.549 1.00 87.75 257 LEU A O 1
ATOM 1985 N N . ALA A 1 258 ? 2.643 -7.081 -3.054 1.00 90.19 258 ALA A N 1
ATOM 1986 C CA . ALA A 1 258 ? 1.836 -8.202 -2.567 1.00 90.19 258 ALA A CA 1
ATOM 1987 C C . ALA A 1 258 ? 1.076 -7.842 -1.292 1.00 90.19 258 ALA A C 1
ATOM 1989 O O . ALA A 1 258 ? -0.114 -8.135 -1.170 1.00 90.19 258 ALA A O 1
ATOM 1990 N N . ALA A 1 259 ? 1.780 -7.231 -0.339 1.00 94.69 259 ALA A N 1
ATOM 1991 C CA . ALA A 1 259 ? 1.207 -6.823 0.929 1.00 94.69 259 ALA A CA 1
ATOM 1992 C C . ALA A 1 259 ? 0.139 -5.745 0.719 1.00 94.69 259 ALA A C 1
ATOM 1994 O O . ALA A 1 259 ? -0.981 -5.908 1.196 1.00 94.69 259 ALA A O 1
ATOM 1995 N N . MET A 1 260 ? 0.434 -4.708 -0.070 1.00 96.69 260 MET A N 1
ATOM 1996 C CA . MET A 1 260 ? -0.538 -3.666 -0.404 1.00 96.69 260 MET A CA 1
ATOM 1997 C C . MET A 1 260 ? -1.728 -4.203 -1.199 1.00 96.69 260 MET A C 1
ATOM 1999 O O . MET A 1 260 ? -2.855 -3.853 -0.877 1.00 96.69 260 MET A O 1
ATOM 2003 N N . GLU A 1 261 ? -1.529 -5.085 -2.182 1.00 95.81 261 GLU A N 1
ATOM 2004 C CA . GLU A 1 261 ? -2.634 -5.735 -2.905 1.00 95.81 261 GLU A CA 1
ATOM 2005 C C . GLU A 1 261 ? -3.586 -6.453 -1.938 1.00 95.81 261 GLU A C 1
ATOM 2007 O O . GLU A 1 261 ? -4.806 -6.278 -2.010 1.00 95.81 261 GLU A O 1
ATOM 2012 N N . ARG A 1 262 ? -3.037 -7.191 -0.965 1.00 96.19 262 ARG A N 1
ATOM 2013 C CA . ARG A 1 262 ? -3.830 -7.873 0.062 1.00 96.19 262 ARG A CA 1
ATOM 2014 C C . ARG A 1 262 ? -4.534 -6.901 1.008 1.00 96.19 262 ARG A C 1
ATOM 2016 O O . ARG A 1 262 ? -5.711 -7.106 1.292 1.00 96.19 262 ARG A O 1
ATOM 2023 N N . ILE A 1 263 ? -3.852 -5.852 1.470 1.00 97.81 263 ILE A N 1
ATOM 2024 C CA . ILE A 1 263 ? -4.440 -4.832 2.352 1.00 97.81 263 ILE A CA 1
ATOM 2025 C C . ILE A 1 263 ? -5.552 -4.070 1.624 1.00 97.81 263 ILE A C 1
ATOM 2027 O O . ILE A 1 263 ? -6.638 -3.916 2.169 1.00 97.81 263 ILE A O 1
ATOM 2031 N N . VAL A 1 264 ? -5.350 -3.648 0.375 1.00 97.31 264 VAL A N 1
ATOM 2032 C CA . VAL A 1 264 ? -6.394 -2.968 -0.409 1.00 97.31 264 VAL A CA 1
ATOM 2033 C C . VAL A 1 264 ? -7.569 -3.911 -0.695 1.00 97.31 264 VAL A C 1
ATOM 2035 O O . VAL A 1 264 ? -8.719 -3.478 -0.645 1.00 97.31 264 VAL A O 1
ATOM 2038 N N . THR A 1 265 ? -7.320 -5.211 -0.894 1.00 97.50 265 THR A N 1
ATOM 2039 C CA . THR A 1 265 ? -8.395 -6.219 -0.959 1.00 97.50 265 THR A CA 1
ATOM 2040 C C . THR A 1 265 ? -9.172 -6.297 0.362 1.00 97.50 265 THR A C 1
ATOM 2042 O O . THR A 1 265 ? -10.400 -6.354 0.343 1.00 97.50 265 THR A O 1
ATOM 2045 N N . ALA A 1 266 ? -8.483 -6.265 1.509 1.00 98.12 266 ALA A N 1
ATOM 2046 C CA . ALA A 1 266 ? -9.115 -6.264 2.829 1.00 98.12 266 ALA A CA 1
ATOM 2047 C C . ALA A 1 266 ? -9.941 -4.992 3.063 1.00 98.12 266 ALA A C 1
ATOM 2049 O O . ALA A 1 266 ? -11.068 -5.076 3.544 1.00 98.12 266 ALA A O 1
ATOM 2050 N N . TRP A 1 267 ? -9.440 -3.832 2.635 1.00 97.12 267 TRP A N 1
ATOM 2051 C CA . TRP A 1 267 ? -10.198 -2.584 2.630 1.00 97.12 267 TRP A CA 1
ATOM 2052 C C . TRP A 1 267 ? -11.480 -2.698 1.792 1.00 97.12 267 TRP A C 1
ATOM 2054 O O . TRP A 1 267 ? -12.546 -2.325 2.263 1.00 97.12 267 TRP A O 1
ATOM 2064 N N . CYS A 1 268 ? -11.417 -3.285 0.591 1.00 96.12 268 CYS A N 1
ATOM 2065 C CA . CYS A 1 268 ? -12.613 -3.510 -0.234 1.00 96.12 268 CYS A CA 1
ATOM 2066 C C . CYS A 1 268 ? -13.614 -4.490 0.414 1.00 96.12 268 CYS A C 1
ATOM 2068 O O . CYS A 1 268 ? -14.813 -4.422 0.150 1.00 96.12 268 CYS A O 1
ATOM 2070 N N . ALA A 1 269 ? -13.151 -5.445 1.227 1.00 96.38 269 ALA A N 1
ATOM 2071 C CA . ALA A 1 269 ? -14.035 -6.310 2.012 1.00 96.38 269 ALA A CA 1
ATOM 2072 C C . ALA A 1 269 ? -14.696 -5.533 3.163 1.00 96.38 269 ALA A C 1
ATOM 2074 O O . ALA A 1 269 ? -15.911 -5.610 3.332 1.00 96.38 269 ALA A O 1
ATOM 2075 N N . TYR A 1 270 ? -13.922 -4.706 3.870 1.00 96.81 270 TYR A N 1
ATOM 2076 C CA . TYR A 1 270 ? -14.416 -3.825 4.926 1.00 96.81 270 TYR A CA 1
ATOM 2077 C C . TYR A 1 270 ? -15.469 -2.823 4.426 1.00 96.81 270 TYR A C 1
ATOM 2079 O O . TYR A 1 270 ? -16.518 -2.674 5.056 1.00 96.81 270 TYR A O 1
ATOM 2087 N N . ASP A 1 271 ? -15.236 -2.194 3.269 1.00 94.38 271 ASP A N 1
ATOM 2088 C CA . ASP A 1 271 ? -16.166 -1.236 2.650 1.00 94.38 271 ASP A CA 1
ATOM 2089 C C . ASP A 1 271 ? -17.517 -1.904 2.306 1.00 94.38 271 ASP A C 1
ATOM 2091 O O . ASP A 1 271 ? -18.571 -1.276 2.394 1.00 94.38 271 ASP A O 1
ATOM 2095 N N . ARG A 1 272 ? -17.508 -3.214 2.015 1.00 93.62 272 ARG A N 1
ATOM 2096 C CA . ARG A 1 272 ? -18.705 -4.051 1.796 1.00 93.62 272 ARG A CA 1
ATOM 2097 C C . ARG A 1 272 ? -19.287 -4.666 3.077 1.00 93.62 272 ARG A C 1
ATOM 2099 O O . ARG A 1 272 ? -20.194 -5.486 2.985 1.00 93.62 272 ARG A O 1
ATOM 2106 N N . ARG A 1 273 ? -18.777 -4.289 4.254 1.00 94.56 273 ARG A N 1
ATOM 2107 C CA . ARG A 1 273 ? -19.149 -4.834 5.577 1.00 94.56 273 ARG A CA 1
ATOM 2108 C C . ARG A 1 273 ? -18.866 -6.330 5.770 1.00 94.56 273 ARG A C 1
ATOM 2110 O O . ARG A 1 273 ? -19.369 -6.927 6.715 1.00 94.56 273 ARG A O 1
ATOM 2117 N N . ASP A 1 274 ? -18.002 -6.918 4.948 1.00 96.62 274 ASP A N 1
ATOM 2118 C CA . ASP A 1 274 ? -17.517 -8.289 5.127 1.00 96.62 274 ASP A CA 1
ATOM 2119 C C . ASP A 1 274 ? -16.298 -8.289 6.068 1.00 96.62 274 ASP A C 1
ATOM 2121 O O . ASP A 1 274 ? -15.135 -8.318 5.646 1.00 96.62 274 ASP A O 1
ATOM 2125 N N . LEU A 1 275 ? -16.582 -8.150 7.369 1.00 97.50 275 LEU A N 1
ATOM 2126 C CA . LEU A 1 275 ? -15.564 -7.994 8.414 1.00 97.50 275 LEU A CA 1
ATOM 2127 C C . LEU A 1 275 ? -14.698 -9.250 8.578 1.00 97.50 275 LEU A C 1
ATOM 2129 O O . LEU A 1 275 ? -13.506 -9.137 8.869 1.00 97.50 275 LEU A O 1
ATOM 2133 N N . ASP A 1 276 ? -15.265 -10.435 8.356 1.00 97.81 276 ASP A N 1
ATOM 2134 C CA . ASP A 1 276 ? -14.551 -11.703 8.510 1.00 97.81 276 ASP A CA 1
ATOM 2135 C C . ASP A 1 276 ? -13.583 -11.954 7.361 1.00 97.81 276 ASP A C 1
ATOM 2137 O O . ASP A 1 276 ? -12.430 -12.327 7.600 1.00 97.81 276 ASP A O 1
ATOM 2141 N N . LEU A 1 277 ? -13.987 -11.660 6.121 1.00 97.81 277 LEU A N 1
ATOM 2142 C CA . LEU A 1 277 ? -13.060 -11.689 4.996 1.00 97.81 277 LEU A CA 1
ATOM 2143 C C . LEU A 1 277 ? -11.940 -10.659 5.173 1.00 97.81 277 LEU A C 1
ATOM 2145 O O . LEU A 1 277 ? -10.775 -10.985 4.926 1.00 97.81 277 LEU A O 1
ATOM 2149 N N . ALA A 1 278 ? -12.270 -9.437 5.607 1.00 98.12 278 ALA A N 1
ATOM 2150 C CA . ALA A 1 278 ? -11.281 -8.389 5.847 1.00 98.12 278 ALA A CA 1
ATOM 2151 C C . ALA A 1 278 ? -10.252 -8.829 6.904 1.00 98.12 278 ALA A C 1
ATOM 2153 O O . ALA A 1 278 ? -9.049 -8.821 6.632 1.00 98.12 278 ALA A O 1
ATOM 2154 N N . ALA A 1 279 ? -10.715 -9.314 8.061 1.00 98.25 279 ALA A N 1
ATOM 2155 C CA . ALA A 1 279 ? -9.853 -9.825 9.124 1.00 98.25 279 ALA A CA 1
ATOM 2156 C C . ALA A 1 279 ? -9.012 -11.024 8.659 1.00 98.25 279 ALA A C 1
ATOM 2158 O O . ALA A 1 279 ? -7.801 -11.056 8.873 1.00 98.25 279 ALA A O 1
ATOM 2159 N N . GLY A 1 280 ? -9.618 -11.985 7.956 1.00 98.31 280 GLY A N 1
ATOM 2160 C CA . GLY A 1 280 ? -8.921 -13.166 7.445 1.00 98.31 280 GLY A CA 1
ATOM 2161 C C . GLY A 1 280 ? -7.871 -12.848 6.374 1.00 98.31 280 GLY A C 1
ATOM 2162 O O . GLY A 1 280 ? -6.900 -13.589 6.203 1.00 98.31 280 GLY A O 1
ATOM 2163 N N . LEU A 1 281 ? -8.022 -11.754 5.623 1.00 97.25 281 LEU A N 1
ATOM 2164 C CA . LEU A 1 281 ? -6.988 -11.259 4.708 1.00 97.25 281 LEU A CA 1
ATOM 2165 C C . LEU A 1 281 ? -5.813 -10.631 5.469 1.00 97.25 281 LEU A C 1
ATOM 2167 O O . LEU A 1 281 ? -4.663 -10.889 5.108 1.00 97.25 281 LEU A O 1
ATOM 2171 N N . LEU A 1 282 ? -6.082 -9.857 6.522 1.00 98.06 282 LEU A N 1
ATOM 2172 C CA . LEU A 1 282 ? -5.041 -9.250 7.356 1.00 98.06 282 LEU A CA 1
ATOM 2173 C C . LEU A 1 282 ? -4.273 -10.283 8.189 1.00 98.06 282 LEU A C 1
ATOM 2175 O O . LEU A 1 282 ? -3.047 -10.197 8.258 1.00 98.06 282 LEU A O 1
ATOM 2179 N N . ALA A 1 283 ? -4.957 -11.285 8.745 1.00 97.06 283 ALA A N 1
ATOM 2180 C CA . ALA A 1 283 ? -4.334 -12.385 9.483 1.00 97.06 283 ALA A CA 1
ATOM 2181 C C . ALA A 1 283 ? -3.360 -13.170 8.591 1.00 97.06 283 ALA A C 1
ATOM 2183 O O . ALA A 1 283 ? -2.180 -13.300 8.907 1.00 97.06 283 ALA A O 1
ATOM 2184 N N . ARG A 1 284 ? -3.793 -13.548 7.379 1.00 94.31 284 ARG A N 1
ATOM 2185 C CA . ARG A 1 284 ? -2.925 -14.226 6.399 1.00 94.31 284 ARG A CA 1
ATOM 2186 C C . ARG A 1 284 ? -1.693 -13.415 5.994 1.00 94.31 284 ARG A C 1
ATOM 2188 O O . ARG A 1 284 ? -0.705 -14.006 5.563 1.00 94.31 284 ARG A O 1
ATOM 2195 N N . LEU A 1 285 ? -1.742 -12.081 6.068 1.00 93.38 285 LEU A N 1
ATOM 2196 C CA . LEU A 1 285 ? -0.553 -11.253 5.855 1.00 93.38 285 LEU A CA 1
ATOM 2197 C C . LEU A 1 285 ? 0.433 -11.370 7.026 1.00 93.38 285 LEU A C 1
ATOM 2199 O O . LEU A 1 285 ? 1.634 -11.431 6.783 1.00 93.38 285 LEU A O 1
ATOM 2203 N N . ALA A 1 286 ? -0.064 -11.405 8.262 1.00 93.50 286 ALA A N 1
ATOM 2204 C CA . ALA A 1 286 ? 0.750 -11.519 9.471 1.00 93.50 286 ALA A CA 1
ATOM 2205 C C . ALA A 1 286 ? 1.364 -12.916 9.657 1.00 93.50 286 ALA A C 1
ATOM 2207 O O . ALA A 1 286 ? 2.491 -13.050 10.144 1.00 93.50 286 ALA A O 1
ATOM 2208 N N . ASP A 1 287 ? 0.662 -13.953 9.205 1.00 92.62 287 ASP A N 1
ATOM 2209 C CA . ASP A 1 287 ? 1.063 -15.338 9.443 1.00 92.62 287 ASP A CA 1
ATOM 2210 C C . ASP A 1 287 ? 2.176 -15.831 8.512 1.00 92.62 287 ASP A C 1
ATOM 2212 O O . ASP A 1 287 ? 2.882 -16.777 8.865 1.00 92.62 287 ASP A O 1
ATOM 2216 N N . ALA A 1 288 ? 2.387 -15.193 7.357 1.00 84.81 288 ALA A N 1
ATOM 2217 C CA . ALA A 1 288 ? 3.298 -15.681 6.321 1.00 84.81 288 ALA A CA 1
ATOM 2218 C C . ALA A 1 288 ? 4.362 -14.654 5.905 1.00 84.81 288 ALA A C 1
ATOM 2220 O O . ALA A 1 288 ? 4.105 -13.452 5.828 1.00 84.81 288 ALA A O 1
ATOM 2221 N N . GLU A 1 289 ? 5.557 -15.142 5.561 1.00 84.62 289 GLU A N 1
ATOM 2222 C CA . GLU A 1 289 ? 6.568 -14.328 4.879 1.00 84.62 289 GLU A CA 1
ATOM 2223 C C . GLU A 1 289 ? 6.172 -14.069 3.412 1.00 84.62 289 GLU A C 1
ATOM 2225 O O . GLU A 1 289 ? 5.503 -14.904 2.795 1.00 84.62 289 GLU A O 1
ATOM 2230 N N . PRO A 1 290 ? 6.554 -12.913 2.836 1.00 86.94 290 PRO A N 1
ATOM 2231 C CA . PRO A 1 290 ? 7.320 -11.809 3.440 1.00 86.94 290 PRO A CA 1
ATOM 2232 C C . PRO A 1 290 ? 6.465 -10.850 4.298 1.00 86.94 290 PRO A C 1
ATOM 2234 O O . PRO A 1 290 ? 6.966 -9.855 4.822 1.00 86.94 290 PRO A O 1
ATOM 2237 N N . GLY A 1 291 ? 5.154 -11.103 4.412 1.00 84.69 291 GLY A N 1
ATOM 2238 C CA . GLY A 1 291 ? 4.194 -10.211 5.069 1.00 84.69 291 GLY A CA 1
ATOM 2239 C C . GLY A 1 291 ? 4.528 -9.932 6.532 1.00 84.69 291 GLY A C 1
ATOM 2240 O O . GLY A 1 291 ? 4.523 -8.773 6.946 1.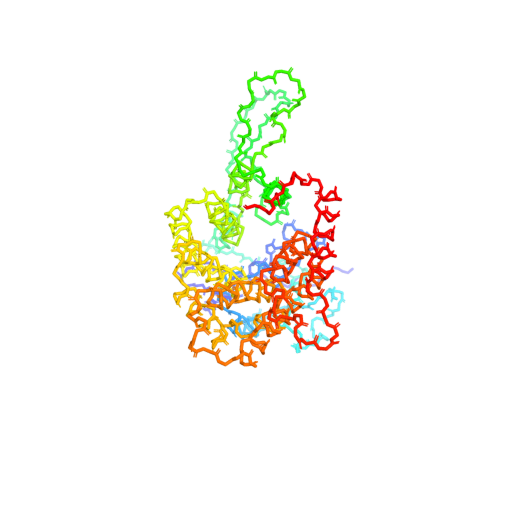00 84.69 291 GLY A O 1
ATOM 2241 N N . ARG A 1 292 ? 4.926 -10.962 7.283 1.00 89.00 292 ARG A N 1
ATOM 2242 C CA . ARG A 1 292 ? 5.391 -10.827 8.669 1.00 89.00 292 ARG A CA 1
ATOM 2243 C C . ARG A 1 292 ? 6.592 -9.885 8.798 1.00 89.00 292 ARG A C 1
ATOM 2245 O O . ARG A 1 292 ? 6.570 -8.986 9.637 1.00 89.00 292 ARG A O 1
ATOM 2252 N N . SER A 1 293 ? 7.612 -10.031 7.951 1.00 87.25 293 SER A N 1
ATOM 2253 C CA . SER A 1 293 ? 8.763 -9.117 7.944 1.00 87.25 293 SER A CA 1
ATOM 2254 C C . SER A 1 293 ? 8.366 -7.682 7.588 1.00 87.25 293 SER A C 1
ATOM 2256 O O . SER A 1 293 ? 8.814 -6.730 8.231 1.00 87.25 293 SER A O 1
ATOM 2258 N N . LEU A 1 294 ? 7.482 -7.500 6.606 1.00 89.62 294 LEU A N 1
ATOM 2259 C CA . LEU A 1 294 ? 6.994 -6.174 6.217 1.00 89.62 294 LEU A CA 1
ATOM 2260 C C . LEU A 1 294 ? 6.200 -5.497 7.339 1.00 89.62 294 LEU A C 1
ATOM 2262 O O . LEU A 1 294 ? 6.370 -4.302 7.564 1.00 89.62 294 LEU A O 1
ATOM 2266 N N . LEU A 1 295 ? 5.404 -6.252 8.095 1.00 91.88 295 LEU A N 1
ATOM 2267 C CA . LEU A 1 295 ? 4.710 -5.747 9.282 1.00 91.88 295 LEU A CA 1
ATOM 2268 C C . LEU A 1 295 ? 5.652 -5.398 10.434 1.00 91.88 295 LEU A C 1
ATOM 2270 O O . LEU A 1 295 ? 5.238 -4.715 11.362 1.00 91.88 295 LEU A O 1
ATOM 2274 N N . ARG A 1 296 ? 6.916 -5.822 10.394 1.00 88.25 296 ARG A N 1
ATOM 2275 C CA . ARG A 1 296 ? 7.918 -5.411 11.378 1.00 88.25 296 ARG A CA 1
ATOM 2276 C C . ARG A 1 296 ? 8.691 -4.172 10.936 1.00 88.25 296 ARG A C 1
ATOM 2278 O O . ARG A 1 296 ? 8.962 -3.306 11.760 1.00 88.25 296 ARG A O 1
ATOM 2285 N N . TYR A 1 297 ? 9.031 -4.078 9.650 1.00 87.62 297 TYR A N 1
ATOM 2286 C CA . TYR A 1 297 ? 10.027 -3.111 9.172 1.00 87.62 297 TYR A CA 1
ATOM 2287 C C . TYR A 1 297 ? 9.510 -2.077 8.165 1.00 87.62 297 TYR A C 1
ATOM 2289 O O . TYR A 1 297 ? 10.175 -1.067 7.962 1.00 87.62 297 TYR A O 1
ATOM 2297 N N . HIS A 1 298 ? 8.352 -2.288 7.532 1.00 91.06 298 HIS A N 1
ATOM 2298 C CA . HIS A 1 298 ? 7.839 -1.379 6.507 1.00 91.06 298 HIS A CA 1
ATOM 2299 C C . HIS A 1 298 ? 6.738 -0.464 7.078 1.00 91.06 298 HIS A C 1
ATOM 2301 O O . HIS A 1 298 ? 5.601 -0.916 7.252 1.00 91.06 298 HIS A O 1
ATOM 2307 N N . PRO A 1 299 ? 7.011 0.835 7.312 1.00 92.19 299 PRO A N 1
ATOM 2308 C CA . PRO A 1 299 ? 6.098 1.717 8.042 1.00 92.19 299 PRO A CA 1
ATOM 2309 C C . PRO A 1 299 ? 4.742 1.891 7.343 1.00 92.19 299 PRO A C 1
ATOM 2311 O O . PRO A 1 299 ? 3.715 1.804 8.004 1.00 92.19 299 PRO A O 1
ATOM 2314 N N . GLN A 1 300 ? 4.692 1.997 6.008 1.00 92.88 300 GLN A N 1
ATOM 2315 C CA . GLN A 1 300 ? 3.404 2.073 5.293 1.00 92.88 300 GLN A CA 1
ATOM 2316 C C . GLN A 1 300 ? 2.536 0.812 5.469 1.00 92.88 300 GLN A C 1
ATOM 2318 O O . GLN A 1 300 ? 1.333 0.920 5.677 1.00 92.88 300 GLN A O 1
ATOM 2323 N N . ILE A 1 301 ? 3.132 -0.386 5.394 1.00 95.31 301 ILE A N 1
ATOM 2324 C CA . ILE A 1 301 ? 2.403 -1.654 5.553 1.00 95.31 301 ILE A CA 1
ATOM 2325 C C . ILE A 1 301 ? 1.870 -1.767 6.978 1.00 95.31 301 ILE A C 1
ATOM 2327 O O . ILE A 1 301 ? 0.709 -2.113 7.177 1.00 95.31 301 ILE A O 1
ATOM 2331 N N . ARG A 1 302 ? 2.706 -1.421 7.965 1.00 95.56 302 ARG A N 1
ATOM 2332 C CA . ARG A 1 302 ? 2.306 -1.338 9.370 1.00 95.56 302 ARG A CA 1
ATOM 2333 C C . ARG A 1 302 ? 1.161 -0.365 9.581 1.00 95.56 302 ARG A C 1
ATOM 2335 O O . ARG A 1 302 ? 0.201 -0.733 10.247 1.00 95.56 302 ARG A O 1
ATOM 2342 N N . PHE A 1 303 ? 1.256 0.843 9.038 1.00 96.19 303 PHE A N 1
ATOM 2343 C CA . PHE A 1 303 ? 0.200 1.843 9.143 1.00 96.19 303 PHE A CA 1
ATOM 2344 C C . PHE A 1 303 ? -1.127 1.290 8.611 1.00 96.19 303 PHE A C 1
ATOM 2346 O O . PHE A 1 303 ? -2.102 1.226 9.355 1.00 96.19 303 PHE A O 1
ATOM 2353 N N . GLU A 1 304 ? -1.149 0.835 7.356 1.00 96.69 304 GLU A N 1
ATOM 2354 C CA . GLU A 1 304 ? -2.371 0.363 6.700 1.00 96.69 304 GLU A CA 1
ATOM 2355 C C . GLU A 1 304 ? -2.984 -0.849 7.416 1.00 96.69 304 GLU A C 1
ATOM 2357 O O . GLU A 1 304 ? -4.198 -0.907 7.605 1.00 96.69 304 GLU A O 1
ATOM 2362 N N . TRP A 1 305 ? -2.150 -1.800 7.853 1.00 98.00 305 TRP A N 1
ATOM 2363 C CA . TRP A 1 305 ? -2.605 -2.992 8.569 1.00 98.00 305 TRP A CA 1
ATOM 2364 C C . TRP A 1 305 ? -3.175 -2.648 9.947 1.00 98.00 305 TRP A C 1
ATOM 2366 O O . TRP A 1 305 ? -4.290 -3.056 10.251 1.00 98.00 305 TRP A O 1
ATOM 2376 N N . ASN A 1 306 ? -2.465 -1.858 10.762 1.00 97.88 306 ASN A N 1
ATOM 2377 C CA . ASN A 1 306 ? -2.938 -1.482 12.098 1.00 97.88 306 ASN A CA 1
ATOM 2378 C C . ASN A 1 306 ? -4.210 -0.628 12.026 1.00 97.88 306 ASN A C 1
ATOM 2380 O O . ASN A 1 306 ? -5.152 -0.870 12.777 1.00 97.88 306 ASN A O 1
ATOM 2384 N N . ASN A 1 307 ? -4.259 0.329 11.095 1.00 97.44 307 ASN A N 1
ATOM 2385 C CA . ASN A 1 307 ? -5.413 1.200 10.901 1.00 97.44 307 ASN A CA 1
ATOM 2386 C C . ASN A 1 307 ? -6.662 0.392 10.510 1.00 97.44 307 ASN A C 1
ATOM 2388 O O . ASN A 1 307 ? -7.725 0.577 11.099 1.00 97.44 307 ASN A O 1
ATOM 2392 N N . LEU A 1 308 ? -6.541 -0.537 9.554 1.00 98.25 308 LEU A N 1
ATOM 2393 C CA . LEU A 1 308 ? -7.674 -1.364 9.138 1.00 98.25 308 LEU A CA 1
ATOM 2394 C C . LEU A 1 308 ? -8.073 -2.400 10.200 1.00 98.25 308 LEU A C 1
ATOM 2396 O O . LEU A 1 308 ? -9.267 -2.562 10.444 1.00 98.25 308 LEU A O 1
ATOM 2400 N N . SER A 1 309 ? -7.118 -3.062 10.863 1.00 98.31 309 SER A N 1
ATOM 2401 C CA . SER A 1 309 ? -7.411 -3.989 11.968 1.00 98.31 309 SER A CA 1
ATOM 2402 C C . SER A 1 309 ? -8.216 -3.298 13.072 1.00 98.31 309 SER A C 1
ATOM 2404 O O . SER A 1 309 ? -9.273 -3.788 13.461 1.00 98.31 309 SER A O 1
ATOM 2406 N N . ALA A 1 310 ? -7.791 -2.102 13.492 1.00 98.25 310 ALA A N 1
ATOM 2407 C CA . ALA A 1 310 ? -8.491 -1.320 14.508 1.00 98.25 310 ALA A CA 1
ATOM 2408 C C . ALA A 1 310 ? -9.913 -0.919 14.071 1.00 98.25 310 ALA A C 1
ATOM 2410 O O . ALA A 1 310 ? -10.850 -0.963 14.867 1.00 98.25 310 ALA A O 1
ATOM 2411 N N . LEU A 1 311 ? -10.111 -0.569 12.794 1.00 98.19 311 LEU A N 1
ATOM 2412 C CA . LEU A 1 311 ? -11.437 -0.263 12.246 1.00 98.19 311 LEU A CA 1
ATOM 2413 C C . LEU A 1 311 ? -12.368 -1.479 12.203 1.00 98.19 311 LEU A C 1
ATOM 2415 O O . LEU A 1 311 ? -13.574 -1.323 12.422 1.00 98.19 311 LEU A O 1
ATOM 2419 N N . ILE A 1 312 ? -11.830 -2.664 11.910 1.00 98.19 312 ILE A N 1
ATOM 2420 C CA . ILE A 1 312 ? -12.574 -3.928 11.931 1.00 98.19 312 ILE A CA 1
ATOM 2421 C C . ILE A 1 312 ? -12.995 -4.254 13.365 1.00 98.19 312 ILE A C 1
ATOM 2423 O O . ILE A 1 312 ? -14.176 -4.507 13.604 1.00 98.19 312 ILE A O 1
ATOM 2427 N N . ASP A 1 313 ? -12.066 -4.190 14.317 1.00 96.69 313 ASP A N 1
ATOM 2428 C CA . ASP A 1 313 ? -12.340 -4.494 15.723 1.00 96.69 313 ASP A CA 1
ATOM 2429 C C . ASP A 1 313 ? -13.313 -3.486 16.337 1.00 96.69 313 ASP A C 1
ATOM 2431 O O . ASP A 1 313 ? -14.255 -3.877 17.027 1.00 96.69 313 ASP A O 1
ATOM 2435 N N . ARG A 1 314 ? -13.183 -2.197 15.994 1.00 96.75 314 ARG A N 1
ATOM 2436 C CA . ARG A 1 314 ? -14.171 -1.170 16.347 1.00 96.75 314 ARG A CA 1
ATOM 2437 C C . ARG A 1 314 ? -15.555 -1.506 15.811 1.00 96.75 314 ARG A C 1
ATOM 2439 O O . ARG A 1 314 ? -16.525 -1.415 16.555 1.00 96.75 314 ARG A O 1
ATOM 2446 N N . ALA A 1 315 ? -15.665 -1.880 14.535 1.00 95.88 315 ALA A N 1
ATOM 2447 C CA . ALA A 1 315 ? -16.949 -2.243 13.943 1.00 95.88 315 ALA A CA 1
ATOM 2448 C C . ALA A 1 315 ? -17.561 -3.458 14.657 1.00 95.88 315 ALA A C 1
ATOM 2450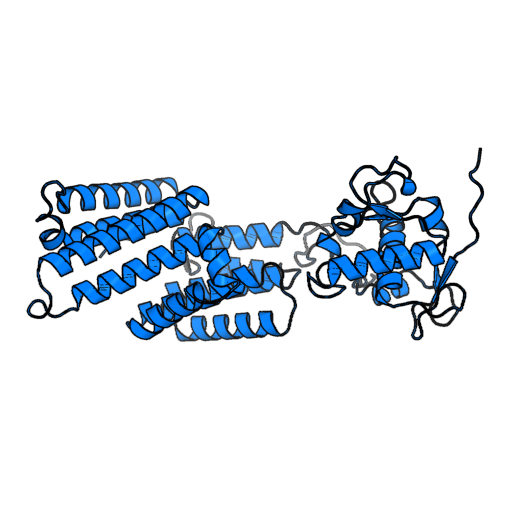 O O . ALA A 1 315 ? -18.724 -3.411 15.047 1.00 95.88 315 ALA A O 1
ATOM 2451 N N . ARG A 1 316 ? -16.770 -4.507 14.909 1.00 94.75 316 ARG A N 1
ATOM 2452 C CA . ARG A 1 316 ? -17.213 -5.691 15.662 1.00 94.75 316 ARG A CA 1
ATOM 2453 C C . ARG A 1 316 ? -17.689 -5.337 17.066 1.00 94.75 316 ARG A C 1
ATOM 2455 O O . ARG A 1 316 ? -18.745 -5.804 17.467 1.00 94.75 316 ARG A O 1
ATOM 2462 N N . LEU A 1 317 ? -16.957 -4.488 17.784 1.00 93.19 317 LEU A N 1
ATOM 2463 C CA . LEU A 1 317 ? -17.321 -4.064 19.136 1.00 93.19 317 LEU A CA 1
ATOM 2464 C C . LEU A 1 317 ? -18.623 -3.248 19.169 1.00 93.19 317 LEU A C 1
ATOM 2466 O O . LEU A 1 317 ? -19.383 -3.350 20.128 1.00 93.19 317 LEU A O 1
ATOM 2470 N N . LEU A 1 318 ? -18.883 -2.443 18.134 1.00 91.69 318 LEU A N 1
ATOM 2471 C CA . LEU A 1 318 ? -20.114 -1.656 18.012 1.00 91.69 318 LEU A CA 1
ATOM 2472 C C . LEU A 1 318 ? -21.330 -2.506 17.630 1.00 91.69 318 LEU A C 1
ATOM 2474 O O . LEU A 1 318 ? -22.432 -2.200 18.072 1.00 91.69 318 LEU A O 1
ATOM 2478 N N . TYR A 1 319 ? -21.135 -3.555 16.825 1.00 88.62 319 TYR A N 1
ATOM 2479 C CA . TYR A 1 319 ? -22.202 -4.482 16.429 1.00 88.62 319 TYR A CA 1
ATOM 2480 C C . TYR A 1 319 ? -22.387 -5.661 17.391 1.00 88.62 319 TYR A C 1
ATOM 2482 O O . TYR A 1 319 ? -23.337 -6.424 17.232 1.00 88.62 319 TYR A O 1
ATOM 2490 N N . ALA A 1 320 ? -21.491 -5.834 18.364 1.00 84.88 320 ALA A N 1
ATOM 2491 C CA . ALA A 1 320 ? -21.619 -6.872 19.372 1.00 84.88 320 ALA A CA 1
ATOM 2492 C C . ALA A 1 320 ? -22.839 -6.617 20.263 1.00 84.88 320 ALA A C 1
ATOM 2494 O O . ALA A 1 320 ? -23.068 -5.492 20.717 1.00 84.88 320 ALA A O 1
ATOM 2495 N N . ASP A 1 321 ? -23.585 -7.684 20.542 1.00 73.62 321 ASP A N 1
ATOM 2496 C CA . ASP A 1 321 ? -24.715 -7.633 21.459 1.00 73.62 321 ASP A CA 1
ATOM 2497 C C . ASP A 1 321 ? -24.237 -7.221 22.860 1.00 73.62 321 ASP A C 1
ATOM 2499 O O . ASP A 1 321 ? -23.292 -7.798 23.411 1.00 73.62 321 ASP A O 1
ATOM 2503 N N . ALA A 1 322 ? -24.857 -6.179 23.415 1.00 67.50 322 ALA A N 1
ATOM 2504 C CA . ALA A 1 322 ? -24.418 -5.570 24.664 1.00 67.50 322 ALA A CA 1
ATOM 2505 C C . ALA A 1 322 ? -24.587 -6.507 25.864 1.00 67.50 322 ALA A C 1
ATOM 2507 O O . ALA A 1 322 ? -23.795 -6.422 26.801 1.00 67.50 322 ALA A O 1
ATOM 2508 N N . ASP A 1 323 ? -25.539 -7.436 25.782 1.00 65.31 323 ASP A N 1
ATOM 2509 C CA . ASP A 1 323 ? -25.843 -8.392 26.847 1.00 65.31 323 ASP A CA 1
ATOM 2510 C C . ASP A 1 323 ? -24.900 -9.612 26.842 1.00 65.31 323 ASP A C 1
ATOM 2512 O O . ASP A 1 323 ? -24.855 -10.376 27.806 1.00 65.31 323 ASP A O 1
ATOM 2516 N N . GLY A 1 324 ? -24.110 -9.796 25.774 1.00 67.94 324 GLY A N 1
ATOM 2517 C CA . GLY A 1 324 ? -23.240 -10.963 25.586 1.00 67.94 324 GLY A CA 1
ATOM 2518 C C . GLY A 1 324 ? -21.784 -10.787 26.034 1.00 67.94 324 GLY A C 1
ATOM 2519 O O . GLY A 1 324 ? -21.051 -11.774 26.105 1.00 67.94 324 GLY A O 1
ATOM 2520 N N . ILE A 1 325 ? -21.335 -9.560 26.324 1.00 77.00 325 ILE A N 1
ATOM 2521 C CA . ILE A 1 325 ? -19.931 -9.260 26.655 1.00 77.00 325 ILE A CA 1
ATOM 2522 C C . ILE A 1 325 ? -19.855 -8.527 27.993 1.00 77.00 325 ILE A C 1
ATOM 2524 O O . ILE A 1 325 ? -20.396 -7.434 28.145 1.00 77.00 325 ILE A O 1
ATOM 2528 N N . ALA A 1 326 ? -19.110 -9.095 28.945 1.00 84.19 326 ALA A N 1
ATOM 2529 C CA . ALA A 1 326 ? -18.838 -8.446 30.224 1.00 84.19 326 ALA A CA 1
ATOM 2530 C C . ALA A 1 326 ? -18.215 -7.050 30.023 1.00 84.19 326 ALA A C 1
ATOM 2532 O O . ALA A 1 326 ? -17.319 -6.875 29.193 1.00 84.19 326 ALA A O 1
ATOM 2533 N N . LEU A 1 327 ? -18.652 -6.066 30.816 1.00 83.50 327 LEU A N 1
ATOM 2534 C CA . LEU A 1 327 ? -18.229 -4.665 30.691 1.00 83.50 327 LEU A CA 1
ATOM 2535 C C . LEU A 1 327 ? -16.697 -4.501 30.702 1.00 83.50 327 LEU A C 1
ATOM 2537 O O . LEU A 1 327 ? -16.156 -3.728 29.915 1.00 83.50 327 LEU A O 1
ATOM 2541 N N . GLU A 1 328 ? -15.994 -5.276 31.529 1.00 85.00 328 GLU A N 1
ATOM 2542 C CA . GLU A 1 328 ? -14.527 -5.279 31.608 1.00 85.00 328 GLU A CA 1
ATOM 2543 C C . GLU A 1 328 ? -13.859 -5.775 30.319 1.00 85.00 328 GLU A C 1
ATOM 2545 O O . GLU A 1 328 ? -12.897 -5.171 29.846 1.00 85.00 328 GLU A O 1
ATOM 2550 N N . ALA A 1 329 ? -14.387 -6.844 29.713 1.00 87.62 329 ALA A N 1
ATOM 2551 C CA . ALA A 1 329 ? -13.887 -7.365 28.441 1.00 87.62 329 ALA A CA 1
ATOM 2552 C C . ALA A 1 329 ? -14.124 -6.358 27.307 1.00 87.62 329 ALA A C 1
ATOM 2554 O O . ALA A 1 329 ? -13.267 -6.160 26.446 1.00 87.62 329 ALA A O 1
ATOM 2555 N N . ARG A 1 330 ? -15.266 -5.663 27.351 1.00 88.88 330 ARG A N 1
ATOM 2556 C CA . ARG A 1 330 ? -15.612 -4.589 26.418 1.00 88.88 330 ARG A CA 1
ATOM 2557 C C . ARG A 1 330 ? -14.666 -3.387 26.563 1.00 88.88 330 ARG A C 1
ATOM 2559 O O . ARG A 1 330 ? -14.224 -2.839 25.554 1.00 88.88 330 ARG A O 1
ATOM 2566 N N . ALA A 1 331 ? -14.303 -3.026 27.796 1.00 88.38 331 ALA A N 1
ATOM 2567 C CA . ALA A 1 331 ? -13.321 -1.984 28.097 1.00 88.38 331 ALA A CA 1
ATOM 2568 C C . ALA A 1 331 ? -11.906 -2.354 27.627 1.00 88.38 331 ALA A C 1
ATOM 2570 O O . ALA A 1 331 ? -11.255 -1.545 26.967 1.00 88.38 331 ALA A O 1
ATOM 2571 N N . HIS A 1 332 ? -11.461 -3.589 27.875 1.00 90.25 332 HIS A N 1
ATOM 2572 C CA . HIS A 1 332 ? -10.183 -4.091 27.361 1.00 90.25 332 HIS A CA 1
ATOM 2573 C C . HIS A 1 332 ? -10.127 -4.067 25.829 1.00 90.25 332 HIS A C 1
ATOM 2575 O O . HIS A 1 332 ? -9.134 -3.626 25.253 1.00 90.25 332 HIS A O 1
ATOM 2581 N N . ALA A 1 333 ? -11.201 -4.492 25.157 1.00 92.62 333 ALA A N 1
ATOM 2582 C CA . ALA A 1 333 ? -11.286 -4.435 23.700 1.00 92.62 333 ALA A CA 1
ATOM 2583 C C . ALA A 1 333 ? -11.196 -2.988 23.183 1.00 92.62 333 ALA A C 1
ATOM 2585 O O . ALA A 1 333 ? -10.447 -2.718 22.246 1.00 92.62 333 ALA A O 1
ATOM 2586 N N . ALA A 1 334 ? -11.897 -2.043 23.820 1.00 92.75 334 ALA A N 1
ATOM 2587 C CA . ALA A 1 334 ? -11.825 -0.625 23.466 1.00 92.75 334 ALA A CA 1
ATOM 2588 C C . ALA A 1 334 ? -10.403 -0.053 23.627 1.00 92.75 334 ALA A C 1
ATOM 2590 O O . ALA A 1 334 ? -9.914 0.636 22.732 1.00 92.75 334 ALA A O 1
ATOM 2591 N N . GLN A 1 335 ? -9.714 -0.386 24.723 1.00 92.00 335 GLN A N 1
ATOM 2592 C CA . GLN A 1 335 ? -8.321 0.013 24.956 1.00 92.00 335 GLN A CA 1
ATOM 2593 C C . GLN A 1 335 ? -7.366 -0.588 23.917 1.00 92.00 335 GLN A C 1
ATOM 2595 O O . GLN A 1 335 ? -6.496 0.114 23.406 1.00 92.00 335 GLN A O 1
ATOM 2600 N N . HIS A 1 336 ? -7.554 -1.859 23.551 1.00 93.94 336 HIS A N 1
ATOM 2601 C CA . HIS A 1 336 ? -6.763 -2.507 22.506 1.00 93.94 336 HIS A CA 1
ATOM 2602 C C . HIS A 1 336 ? -6.932 -1.810 21.148 1.00 93.94 336 HIS A C 1
ATOM 2604 O O . HIS A 1 336 ? -5.945 -1.548 20.465 1.00 93.94 336 HIS A O 1
ATOM 2610 N N . ILE A 1 337 ? -8.163 -1.443 20.772 1.00 96.56 337 ILE A N 1
ATOM 2611 C CA . ILE A 1 337 ? -8.438 -0.701 19.531 1.00 96.56 337 ILE A CA 1
ATOM 2612 C C . ILE A 1 337 ? -7.706 0.651 19.528 1.00 96.56 337 ILE A C 1
ATOM 2614 O O . ILE A 1 337 ? -7.103 1.019 18.519 1.00 96.56 337 ILE A O 1
ATOM 2618 N N . VAL A 1 338 ? -7.732 1.383 20.648 1.00 94.38 338 VAL A N 1
ATOM 2619 C CA . VAL A 1 338 ? -7.004 2.655 20.802 1.00 94.38 338 VAL A CA 1
ATOM 2620 C C . VAL A 1 338 ? -5.496 2.444 20.628 1.00 94.38 338 VAL A C 1
ATOM 2622 O O . VAL A 1 338 ? -4.893 3.094 19.776 1.00 94.38 338 VAL A O 1
ATOM 2625 N N . ALA A 1 339 ? -4.901 1.478 21.334 1.00 94.06 339 ALA A N 1
ATOM 2626 C CA . ALA A 1 339 ? -3.473 1.159 21.223 1.00 94.06 339 ALA A CA 1
ATOM 2627 C C . ALA A 1 339 ? -3.064 0.731 19.797 1.00 94.06 339 ALA A C 1
ATOM 2629 O O . ALA A 1 339 ? -1.970 1.041 19.310 1.00 94.06 339 ALA A O 1
ATOM 2630 N N . GLN A 1 340 ? -3.959 0.047 19.081 1.00 95.50 340 GLN A N 1
ATOM 2631 C CA . GLN A 1 340 ? -3.753 -0.329 17.686 1.00 95.50 340 GLN A CA 1
ATOM 2632 C C . GLN A 1 340 ? -3.699 0.907 16.768 1.00 95.50 340 GLN A C 1
ATOM 2634 O O . GLN A 1 340 ? -2.822 1.002 15.905 1.00 95.50 340 GLN A O 1
ATOM 2639 N N . PHE A 1 341 ? -4.591 1.884 16.963 1.00 97.12 341 PHE A N 1
ATOM 2640 C CA . PHE A 1 341 ? -4.536 3.161 16.243 1.00 97.12 341 PHE A CA 1
ATOM 2641 C C . PHE A 1 341 ? -3.295 3.985 16.610 1.00 97.12 341 PHE A C 1
ATOM 2643 O O . PHE A 1 341 ? -2.689 4.579 15.722 1.00 97.12 341 PHE A O 1
ATOM 2650 N N . GLU A 1 342 ? -2.852 3.980 17.868 1.00 94.19 342 GLU A N 1
ATOM 2651 C CA . GLU A 1 342 ? -1.587 4.616 18.270 1.00 94.19 342 GLU A CA 1
ATOM 2652 C C . GLU A 1 342 ? -0.382 3.975 17.566 1.00 94.19 342 GLU A C 1
ATOM 2654 O O . GLU A 1 342 ? 0.513 4.671 17.081 1.00 94.19 342 GLU A O 1
ATOM 2659 N N . THR A 1 343 ? -0.395 2.649 17.402 1.00 94.88 343 THR A N 1
ATOM 2660 C CA . THR A 1 343 ? 0.618 1.922 16.621 1.00 94.88 343 THR A CA 1
ATOM 2661 C C . THR A 1 343 ? 0.587 2.323 15.142 1.00 94.88 343 THR A C 1
ATOM 2663 O O . THR A 1 343 ? 1.641 2.484 14.515 1.00 94.88 343 THR A O 1
ATOM 2666 N N . ALA A 1 344 ? -0.606 2.524 14.569 1.00 96.62 344 ALA A N 1
ATOM 2667 C CA . ALA A 1 344 ? -0.750 3.061 13.218 1.00 96.62 344 ALA A CA 1
ATOM 2668 C C . ALA A 1 344 ? -0.205 4.498 13.122 1.00 96.62 344 ALA A C 1
ATOM 2670 O O . ALA A 1 344 ? 0.526 4.807 12.181 1.00 96.62 344 ALA A O 1
ATOM 2671 N N . LEU A 1 345 ? -0.482 5.357 14.107 1.00 94.62 345 LEU A N 1
ATOM 2672 C CA . LEU A 1 345 ? 0.030 6.727 14.165 1.00 94.62 345 LEU A CA 1
ATOM 2673 C C . LEU A 1 345 ? 1.560 6.772 14.233 1.00 94.62 345 LEU A C 1
ATOM 2675 O O . LEU A 1 345 ? 2.174 7.524 13.476 1.00 94.62 345 LEU A O 1
ATOM 2679 N N . ALA A 1 346 ? 2.183 5.935 15.063 1.00 93.31 346 ALA A N 1
ATOM 2680 C CA . ALA A 1 346 ? 3.638 5.817 15.110 1.00 93.31 346 ALA A CA 1
ATOM 2681 C C . ALA A 1 346 ? 4.217 5.437 13.733 1.00 93.31 346 ALA A C 1
ATOM 2683 O O . ALA A 1 346 ? 5.143 6.083 13.246 1.00 93.31 346 ALA A O 1
ATOM 2684 N N . ALA A 1 347 ? 3.612 4.461 13.048 1.00 93.88 347 ALA A N 1
ATOM 2685 C CA . ALA A 1 347 ? 4.038 4.049 11.710 1.00 93.88 347 ALA A CA 1
ATOM 2686 C C . ALA A 1 347 ? 3.850 5.153 10.641 1.00 93.88 347 ALA A C 1
ATOM 2688 O O . ALA A 1 347 ? 4.684 5.308 9.742 1.00 93.88 347 ALA A O 1
ATOM 2689 N N . ALA A 1 348 ? 2.785 5.954 10.745 1.00 91.88 348 ALA A N 1
ATOM 2690 C CA . ALA A 1 348 ? 2.558 7.114 9.879 1.00 91.88 348 ALA A CA 1
ATOM 2691 C C . ALA A 1 348 ? 3.624 8.207 10.085 1.00 91.88 348 ALA A C 1
ATOM 2693 O O . ALA A 1 348 ? 4.123 8.783 9.117 1.00 91.88 348 ALA A O 1
ATOM 2694 N N . LEU A 1 349 ? 4.017 8.460 11.338 1.00 88.06 349 LEU A N 1
ATOM 2695 C CA . LEU A 1 349 ? 5.066 9.423 11.680 1.00 88.06 349 LEU A CA 1
ATOM 2696 C C . LEU A 1 349 ? 6.454 8.951 11.223 1.00 88.06 349 LEU A C 1
ATOM 2698 O O . LEU A 1 349 ? 7.204 9.741 10.654 1.00 88.06 349 LEU A O 1
ATOM 2702 N N . GLU A 1 350 ? 6.776 7.665 11.389 1.00 89.19 350 GLU A N 1
ATOM 2703 C CA . GLU A 1 350 ? 8.030 7.069 10.901 1.00 89.19 350 GLU A CA 1
ATOM 2704 C C . GLU A 1 350 ? 8.197 7.197 9.380 1.00 89.19 350 GLU A C 1
ATOM 2706 O O . GLU A 1 350 ? 9.309 7.376 8.885 1.00 89.19 350 GLU A O 1
ATOM 2711 N N . SER A 1 351 ? 7.093 7.120 8.633 1.00 82.69 351 SER A N 1
ATOM 2712 C CA . SER A 1 351 ? 7.077 7.301 7.175 1.00 82.69 351 SER A CA 1
ATOM 2713 C C . SER A 1 351 ? 6.925 8.758 6.729 1.00 82.69 351 SER A C 1
ATOM 2715 O O . SER A 1 351 ? 6.901 9.014 5.527 1.00 82.69 351 SER A O 1
ATOM 2717 N N . GLN A 1 352 ? 6.830 9.708 7.669 1.00 84.44 352 GLN A N 1
ATOM 2718 C CA . GLN A 1 352 ? 6.588 11.133 7.404 1.00 84.44 352 GLN A CA 1
ATOM 2719 C C . GLN A 1 352 ? 5.356 11.375 6.506 1.00 84.44 352 GLN A C 1
ATOM 2721 O O . GLN A 1 352 ? 5.299 12.326 5.724 1.00 84.44 352 GLN A O 1
ATOM 2726 N N . ALA A 1 353 ? 4.349 10.505 6.610 1.00 84.19 353 ALA A N 1
ATOM 2727 C CA . ALA A 1 353 ? 3.154 10.540 5.780 1.00 84.19 353 ALA A CA 1
ATOM 2728 C C . ALA A 1 353 ? 2.060 11.392 6.446 1.00 84.19 353 ALA A C 1
ATOM 2730 O O . ALA A 1 353 ? 1.201 10.879 7.163 1.00 84.19 353 ALA A O 1
ATOM 2731 N N . SER A 1 354 ? 2.069 12.711 6.215 1.00 82.62 354 SER A N 1
ATOM 2732 C CA . SER A 1 354 ? 1.106 13.634 6.847 1.00 82.62 354 SER A CA 1
ATOM 2733 C C . SER A 1 354 ? -0.367 13.286 6.580 1.00 82.62 354 SER A C 1
ATOM 2735 O O . SER A 1 354 ? -1.214 13.541 7.430 1.00 82.62 354 SER A O 1
ATOM 2737 N N . ASP A 1 355 ? -0.685 12.680 5.430 1.00 83.06 355 ASP A N 1
ATOM 2738 C CA . ASP A 1 355 ? -2.032 12.181 5.121 1.00 83.06 355 ASP A CA 1
ATOM 2739 C C . ASP A 1 355 ? -2.424 10.975 5.974 1.00 83.06 355 ASP A C 1
ATOM 2741 O O . ASP A 1 355 ? -3.553 10.899 6.454 1.00 83.06 355 ASP A O 1
ATOM 2745 N N . ALA A 1 356 ? -1.489 10.056 6.206 1.00 89.56 356 ALA A N 1
ATOM 2746 C CA . ALA A 1 356 ? -1.704 8.921 7.093 1.00 89.56 356 ALA A CA 1
ATOM 2747 C C . ALA A 1 356 ? -1.921 9.387 8.545 1.00 89.56 356 ALA A C 1
ATOM 2749 O O . ALA A 1 356 ? -2.808 8.875 9.226 1.00 89.56 356 ALA A O 1
ATOM 2750 N N . VAL A 1 357 ? -1.175 10.411 8.986 1.00 90.25 357 VAL A N 1
ATOM 2751 C CA . VAL A 1 357 ? -1.344 11.051 10.305 1.00 90.25 357 VAL A CA 1
ATOM 2752 C C . VAL A 1 357 ? -2.728 11.688 10.446 1.00 90.25 357 VAL A C 1
ATOM 2754 O O . VAL A 1 357 ? -3.395 11.473 11.455 1.00 90.25 357 VAL A O 1
ATOM 2757 N N . GLN A 1 358 ? -3.187 12.437 9.439 1.00 90.38 358 GLN A N 1
ATOM 2758 C CA . GLN A 1 358 ? -4.542 12.994 9.426 1.00 90.38 358 GLN A CA 1
ATOM 2759 C C . GLN A 1 358 ? -5.596 11.879 9.521 1.00 90.38 358 GLN A C 1
ATOM 2761 O O . GLN A 1 358 ? -6.476 11.925 10.378 1.00 90.38 358 GLN A O 1
ATOM 2766 N N . GLN A 1 359 ? -5.483 10.847 8.679 1.00 91.00 359 GLN A N 1
ATOM 2767 C CA . GLN A 1 359 ? -6.450 9.751 8.621 1.00 91.00 359 GLN A CA 1
ATOM 2768 C C . GLN A 1 359 ? -6.569 9.004 9.957 1.00 91.00 359 GLN A C 1
ATOM 2770 O O . GLN A 1 359 ? -7.678 8.733 10.418 1.00 91.00 359 GLN A O 1
ATOM 2775 N N . VAL A 1 360 ? -5.444 8.655 10.586 1.00 94.44 360 VAL A N 1
ATOM 2776 C CA . VAL A 1 360 ? -5.474 7.936 11.865 1.00 94.44 360 VAL A CA 1
ATOM 2777 C C . VAL A 1 360 ? -5.933 8.826 13.011 1.00 94.44 360 VAL A C 1
ATOM 2779 O O . VAL A 1 360 ? -6.655 8.335 13.869 1.00 94.44 360 VAL A O 1
ATOM 2782 N N . ALA A 1 361 ? -5.610 10.123 13.007 1.00 93.25 361 ALA A N 1
ATOM 2783 C CA . ALA A 1 361 ? -6.130 11.061 13.999 1.00 93.25 361 ALA A CA 1
ATOM 2784 C C . ALA A 1 361 ? -7.665 11.165 13.916 1.00 93.25 361 ALA A C 1
ATOM 2786 O O . ALA A 1 361 ? -8.338 11.078 14.941 1.00 93.25 361 ALA A O 1
ATOM 2787 N N . ALA A 1 362 ? -8.235 11.239 12.706 1.00 94.19 362 ALA A N 1
ATOM 2788 C CA . ALA A 1 362 ? -9.686 11.195 12.518 1.00 94.19 362 ALA A CA 1
ATOM 2789 C C . ALA A 1 362 ? -10.291 9.881 13.041 1.00 94.19 362 ALA A C 1
ATOM 2791 O O . ALA A 1 362 ? -11.271 9.888 13.788 1.00 94.19 362 ALA A O 1
ATOM 2792 N N . ASN A 1 363 ? -9.684 8.743 12.688 1.00 95.94 363 ASN A N 1
ATOM 2793 C CA . ASN A 1 363 ? -10.159 7.431 13.123 1.00 95.94 363 ASN A CA 1
ATOM 2794 C C . ASN A 1 363 ? -10.067 7.247 14.639 1.00 95.94 363 ASN A C 1
ATOM 2796 O O . ASN A 1 363 ? -11.001 6.712 15.236 1.00 95.94 363 ASN A O 1
ATOM 2800 N N . LEU A 1 364 ? -8.979 7.699 15.258 1.00 93.56 364 LEU A N 1
ATOM 2801 C CA . LEU A 1 364 ? -8.753 7.632 16.695 1.00 93.56 364 LEU A CA 1
ATOM 2802 C C . LEU A 1 364 ? -9.757 8.518 17.438 1.00 93.56 364 LEU A C 1
ATOM 2804 O O . LEU A 1 364 ? -10.451 8.027 18.323 1.00 93.56 364 LEU A O 1
ATOM 2808 N N . GLY A 1 365 ? -9.941 9.766 16.997 1.00 93.50 365 GLY A N 1
ATOM 2809 C CA . GLY A 1 365 ? -10.927 10.679 17.578 1.00 93.50 365 GLY A CA 1
ATOM 2810 C C . GLY A 1 365 ? -12.358 10.147 17.489 1.00 93.50 365 GLY A C 1
ATOM 2811 O O . GLY A 1 365 ? -13.071 10.108 18.492 1.00 93.50 365 GLY A O 1
ATOM 2812 N N . MET A 1 366 ? -12.755 9.630 16.323 1.00 94.81 366 MET A N 1
ATOM 2813 C CA . MET A 1 366 ? -14.066 8.995 16.150 1.00 94.81 366 MET A CA 1
ATOM 2814 C C . MET A 1 366 ? -14.220 7.740 17.022 1.00 94.81 366 MET A C 1
ATOM 2816 O O . MET A 1 366 ? -15.298 7.461 17.537 1.00 94.81 366 MET A O 1
ATOM 2820 N N . THR A 1 367 ? -13.145 6.980 17.228 1.00 94.50 367 THR A N 1
ATOM 2821 C CA . THR A 1 367 ? -13.160 5.799 18.104 1.00 94.50 367 THR A CA 1
ATOM 2822 C C . THR A 1 367 ? -13.351 6.185 19.564 1.00 94.50 367 THR A C 1
ATOM 2824 O O . THR A 1 367 ? -14.220 5.614 20.220 1.00 94.50 367 THR A O 1
ATOM 2827 N N . CYS A 1 368 ? -12.609 7.183 20.052 1.00 91.94 368 CYS A N 1
ATOM 2828 C CA . CYS A 1 368 ? -12.783 7.736 21.395 1.00 91.94 368 CYS A CA 1
ATOM 2829 C C . CYS A 1 368 ? -14.220 8.230 21.612 1.00 91.94 368 CYS A C 1
ATOM 2831 O O . CYS A 1 368 ? -14.812 7.940 22.646 1.00 91.94 368 CYS A O 1
ATOM 2833 N N . TRP A 1 369 ? -14.814 8.891 20.612 1.00 92.12 369 TRP A N 1
ATOM 2834 C CA . TRP A 1 369 ? -16.192 9.383 20.682 1.00 92.12 369 TRP A CA 1
ATOM 2835 C C . TRP A 1 369 ? -17.237 8.260 20.740 1.00 92.12 369 TRP A C 1
ATOM 2837 O O . TRP A 1 369 ? -18.133 8.275 21.590 1.00 92.12 369 TRP A O 1
ATOM 2847 N N . LEU A 1 370 ? -17.133 7.285 19.829 1.00 92.69 370 LEU A N 1
ATOM 2848 C CA . LEU A 1 370 ? -18.081 6.173 19.715 1.00 92.69 370 LEU A CA 1
ATOM 2849 C C . LEU A 1 370 ? -18.010 5.220 20.912 1.00 92.69 370 LEU A C 1
ATOM 2851 O O . LEU A 1 370 ? -19.022 4.630 21.280 1.00 92.69 370 LEU A O 1
ATOM 2855 N N . LEU A 1 371 ? -16.829 5.070 21.515 1.00 90.44 371 LEU A N 1
ATOM 2856 C CA . LEU A 1 371 ? -16.590 4.172 22.646 1.00 90.44 371 LEU A CA 1
ATOM 2857 C C . LEU A 1 371 ? -16.480 4.917 23.985 1.00 90.44 371 LEU A C 1
ATOM 2859 O O . LEU A 1 371 ? -16.066 4.313 24.973 1.00 90.44 371 LEU A O 1
ATOM 2863 N N . ARG A 1 372 ? -16.858 6.203 24.047 1.00 88.44 372 ARG A N 1
ATOM 2864 C CA . ARG A 1 372 ? -16.646 7.073 25.220 1.00 88.44 372 ARG A CA 1
ATOM 2865 C C . ARG A 1 372 ? -17.213 6.503 26.520 1.00 88.44 372 ARG A C 1
ATOM 2867 O O . ARG A 1 372 ? -16.553 6.602 27.542 1.00 88.44 372 ARG A O 1
ATOM 2874 N N . ASP A 1 373 ? -18.376 5.855 26.481 1.00 84.31 373 ASP A N 1
ATOM 2875 C CA . ASP A 1 373 ? -19.029 5.323 27.686 1.00 84.31 373 ASP A CA 1
ATOM 2876 C C . ASP A 1 373 ? -18.295 4.076 28.215 1.00 84.31 373 ASP A C 1
ATOM 2878 O O . ASP A 1 373 ? -18.265 3.805 29.413 1.00 84.31 373 ASP A O 1
ATOM 2882 N N . VAL A 1 374 ? -17.650 3.329 27.314 1.00 84.31 374 VAL A N 1
ATOM 2883 C CA . VAL A 1 374 ? -16.835 2.152 27.642 1.00 84.31 374 VAL A CA 1
ATOM 2884 C C . VAL A 1 374 ? -15.430 2.570 28.093 1.00 84.31 374 VAL A C 1
ATOM 2886 O O . VAL A 1 374 ? -14.863 1.953 28.992 1.00 84.31 374 VAL A O 1
ATOM 2889 N N . LEU A 1 375 ? -14.880 3.633 27.499 1.00 80.69 375 LEU A N 1
ATOM 2890 C CA . LEU A 1 375 ? -13.562 4.185 27.826 1.00 80.69 375 LEU A CA 1
ATOM 2891 C C . LEU A 1 375 ? -13.574 5.036 29.107 1.00 80.69 375 LEU A C 1
ATOM 2893 O O . LEU A 1 375 ? -12.631 4.963 29.886 1.00 80.69 375 LEU A O 1
ATOM 2897 N N . GLY A 1 376 ? -14.647 5.792 29.353 1.00 65.56 376 GLY A N 1
ATOM 2898 C CA . GLY A 1 376 ? -14.802 6.727 30.476 1.00 65.56 376 GLY A CA 1
ATOM 2899 C C . GLY A 1 376 ? -14.932 6.075 31.853 1.00 65.56 376 GLY A C 1
ATOM 2900 O O . GLY A 1 376 ? -14.766 6.741 32.869 1.00 65.56 376 GLY A O 1
ATOM 2901 N N . ASN A 1 377 ? -15.170 4.762 31.898 1.00 57.94 377 ASN A N 1
ATOM 2902 C CA . ASN A 1 377 ? -15.107 3.977 33.133 1.00 57.94 377 ASN A CA 1
ATOM 2903 C C . ASN A 1 377 ? -13.664 3.620 33.539 1.00 57.94 377 ASN A C 1
ATOM 2905 O O . ASN A 1 377 ? -13.442 3.129 34.646 1.00 57.94 377 ASN A O 1
ATOM 2909 N N . ALA A 1 378 ? -12.671 3.865 32.676 1.00 57.59 378 ALA A N 1
ATOM 2910 C CA . ALA A 1 378 ? -11.269 3.811 33.062 1.00 57.59 378 ALA A CA 1
ATOM 2911 C C . ALA A 1 378 ? -10.908 5.112 33.794 1.00 57.59 378 ALA A C 1
ATOM 2913 O O . ALA A 1 378 ? -11.080 6.203 33.260 1.00 57.59 378 ALA A O 1
ATOM 2914 N N . VAL A 1 379 ? -10.376 4.981 35.010 1.00 49.09 379 VAL A N 1
ATOM 2915 C CA . VAL A 1 379 ? -10.206 6.021 36.049 1.00 49.09 379 VAL A CA 1
ATOM 2916 C C . VAL A 1 379 ? -9.539 7.337 35.582 1.00 49.09 379 VAL A C 1
ATOM 2918 O O . VAL A 1 379 ? -9.596 8.330 36.307 1.00 49.09 379 VAL A O 1
ATOM 2921 N N . HIS A 1 380 ? -8.930 7.402 34.391 1.00 48.94 380 HIS A N 1
ATOM 2922 C CA . HIS A 1 380 ? -8.135 8.540 33.907 1.00 48.94 380 HIS A CA 1
ATOM 2923 C C . HIS A 1 380 ? -8.413 9.012 32.461 1.00 48.94 380 HIS A C 1
ATOM 2925 O O . HIS A 1 380 ? -7.685 9.883 31.989 1.00 48.94 380 HIS A O 1
ATOM 2931 N N . ALA A 1 381 ? -9.426 8.497 31.753 1.00 56.53 381 ALA A N 1
ATOM 2932 C CA . ALA A 1 381 ? -9.664 8.858 30.347 1.00 56.53 381 ALA A CA 1
ATOM 2933 C C . ALA A 1 381 ? -11.056 9.470 30.135 1.00 56.53 381 ALA A C 1
ATOM 2935 O O . ALA A 1 381 ? -12.053 8.755 30.089 1.00 56.53 381 ALA A O 1
ATOM 2936 N N . ASP A 1 382 ? -11.138 10.791 29.952 1.00 67.25 382 ASP A N 1
ATOM 2937 C CA . ASP A 1 382 ? -12.352 11.398 29.400 1.00 67.25 382 ASP A CA 1
ATOM 2938 C C . ASP A 1 382 ? -12.347 11.200 27.879 1.00 67.25 382 ASP A C 1
ATOM 2940 O O . ASP A 1 382 ? -11.770 11.990 27.124 1.00 67.25 382 ASP A O 1
ATOM 2944 N N . GLY A 1 383 ? -13.006 10.127 27.432 1.00 71.56 383 GLY A N 1
ATOM 2945 C CA . GLY A 1 383 ? -13.122 9.780 26.014 1.00 71.56 383 GLY A CA 1
ATOM 2946 C C . GLY A 1 383 ? -13.685 10.912 25.146 1.00 71.56 383 GLY A C 1
ATOM 2947 O O . GLY A 1 383 ? -13.408 10.945 23.948 1.00 71.56 383 GLY A O 1
ATOM 2948 N N . THR A 1 384 ? -14.409 11.875 25.729 1.00 81.44 384 THR A N 1
ATOM 2949 C CA . THR A 1 384 ? -14.907 13.060 25.017 1.00 81.44 384 THR A CA 1
ATOM 2950 C C . THR A 1 384 ? -13.793 14.063 24.732 1.00 81.44 384 THR A C 1
ATOM 2952 O O . THR A 1 384 ? -13.653 14.530 23.600 1.00 81.44 384 THR A O 1
ATOM 2955 N N . VAL A 1 385 ? -12.974 14.387 25.735 1.00 83.69 385 VAL A N 1
ATOM 2956 C CA . VAL A 1 385 ? -11.851 15.325 25.577 1.00 83.69 385 VAL A CA 1
ATOM 2957 C C . VAL A 1 385 ? -10.822 14.771 24.598 1.00 83.69 385 VAL A C 1
ATOM 2959 O O . VAL A 1 385 ? -10.359 15.500 23.716 1.00 83.69 385 VAL A O 1
ATOM 2962 N N . ASP A 1 386 ? -10.496 13.484 24.704 1.00 84.88 386 ASP A N 1
ATOM 2963 C CA . ASP A 1 386 ? -9.538 12.854 23.796 1.00 84.88 386 ASP A CA 1
ATOM 2964 C C . ASP A 1 386 ? -10.085 12.761 22.368 1.00 84.88 386 ASP A C 1
ATOM 2966 O O . ASP A 1 386 ? -9.356 13.057 21.418 1.00 84.88 386 ASP A O 1
ATOM 2970 N N . ALA A 1 387 ? -11.382 12.476 22.195 1.00 89.06 387 ALA A N 1
ATOM 2971 C CA . ALA A 1 387 ? -12.025 12.530 20.884 1.00 89.06 387 ALA A CA 1
ATOM 2972 C C . ALA A 1 387 ? -11.855 13.900 20.213 1.00 89.06 387 ALA A C 1
ATOM 2974 O O . ALA A 1 387 ? -11.406 13.979 19.067 1.00 89.06 387 ALA A O 1
ATOM 2975 N N . VAL A 1 388 ? -12.160 14.983 20.937 1.00 90.81 388 VAL A N 1
ATOM 2976 C CA . VAL A 1 388 ? -12.056 16.354 20.415 1.00 90.81 388 VAL A CA 1
ATOM 2977 C C . VAL A 1 388 ? -10.612 16.709 20.060 1.00 90.81 388 VAL A C 1
ATOM 2979 O O . VAL A 1 388 ? -10.377 17.294 19.004 1.00 90.81 388 VAL A O 1
ATOM 2982 N N . ARG A 1 389 ? -9.631 16.332 20.889 1.00 91.62 389 ARG A N 1
ATOM 2983 C CA . ARG A 1 389 ? -8.204 16.588 20.617 1.00 91.62 389 ARG A CA 1
ATOM 2984 C C . ARG A 1 389 ? -7.737 15.924 19.327 1.00 91.62 389 ARG A C 1
ATOM 2986 O O . ARG A 1 389 ? -7.085 16.570 18.508 1.00 91.62 389 ARG A O 1
ATOM 2993 N N . TRP A 1 390 ? -8.093 14.658 19.129 1.00 93.06 390 TRP A N 1
ATOM 2994 C CA . TRP A 1 390 ? -7.703 13.909 17.937 1.00 93.06 390 TRP A CA 1
ATOM 2995 C C . TRP A 1 390 ? -8.395 14.415 16.670 1.00 93.06 390 TRP A C 1
ATOM 2997 O O . TRP A 1 390 ? -7.738 14.578 15.640 1.00 93.06 390 TRP A O 1
ATOM 3007 N N . LEU A 1 391 ? -9.686 14.751 16.750 1.00 91.88 391 LEU A N 1
ATOM 3008 C CA . LEU A 1 391 ? -10.407 15.372 15.635 1.00 91.88 391 LEU A CA 1
ATOM 3009 C C . LEU A 1 391 ? -9.812 16.742 15.280 1.00 91.88 391 LEU A C 1
ATOM 3011 O O . LEU A 1 391 ? -9.536 17.000 14.111 1.00 91.88 391 LEU A O 1
ATOM 3015 N N . ALA A 1 392 ? -9.512 17.583 16.274 1.00 90.50 392 ALA A N 1
ATOM 3016 C CA . ALA A 1 392 ? -8.868 18.877 16.053 1.00 90.50 392 ALA A CA 1
ATOM 3017 C C . ALA A 1 392 ? -7.469 18.736 15.427 1.00 90.50 392 ALA A C 1
ATOM 3019 O O . ALA A 1 392 ? -7.107 19.517 14.548 1.00 90.50 392 ALA A O 1
ATOM 3020 N N . MET A 1 393 ? -6.689 17.727 15.830 1.00 89.81 393 MET A N 1
ATOM 3021 C CA . MET A 1 393 ? -5.396 17.425 15.209 1.00 89.81 393 MET A CA 1
ATOM 3022 C C . MET A 1 393 ? -5.552 16.999 13.744 1.00 89.81 393 MET A C 1
ATOM 3024 O O . MET A 1 393 ? -4.777 17.448 12.898 1.00 89.81 393 MET A O 1
ATOM 3028 N N . SER A 1 394 ? -6.544 16.160 13.432 1.00 90.44 394 SER A N 1
ATOM 3029 C CA . SER A 1 394 ? -6.862 15.782 12.051 1.00 90.44 394 SER A CA 1
ATOM 3030 C C . SER A 1 394 ? -7.206 17.010 11.205 1.00 90.44 394 SER A C 1
ATOM 3032 O O . SER A 1 394 ? -6.602 17.218 10.154 1.00 90.44 394 SER A O 1
ATOM 3034 N N . GLU A 1 395 ? -8.115 17.861 11.685 1.00 87.94 395 GLU A N 1
ATOM 3035 C CA . GLU A 1 395 ? -8.518 19.098 11.002 1.00 87.94 395 GLU A CA 1
ATOM 3036 C C . GLU A 1 395 ? -7.335 20.046 10.782 1.00 87.94 395 GLU A C 1
ATOM 3038 O O . GLU A 1 395 ? -7.109 20.554 9.682 1.00 87.94 395 GLU A O 1
ATOM 3043 N N . TRP A 1 396 ? -6.503 20.227 11.807 1.00 87.31 396 TRP A N 1
ATOM 3044 C CA . TRP A 1 396 ? -5.297 21.037 11.701 1.00 87.31 396 TRP A CA 1
ATOM 3045 C C . TRP A 1 396 ? -4.323 20.496 10.644 1.00 87.31 396 TRP A C 1
ATOM 3047 O O . TRP A 1 396 ? -3.769 21.278 9.867 1.00 87.31 396 TRP A O 1
ATOM 3057 N N . GLN A 1 397 ? -4.140 19.173 10.558 1.00 83.25 397 GLN A N 1
ATOM 3058 C CA . GLN A 1 397 ? -3.315 18.569 9.508 1.00 83.25 397 GLN A CA 1
ATOM 3059 C C . GLN A 1 397 ? -3.936 18.731 8.116 1.00 83.25 397 GLN A C 1
ATOM 3061 O O . GLN A 1 397 ? -3.210 19.003 7.159 1.00 83.25 397 GLN A O 1
ATOM 3066 N N . ALA A 1 398 ? -5.259 18.601 7.991 1.00 79.19 398 ALA A N 1
ATOM 3067 C CA . ALA A 1 398 ? -5.972 18.781 6.728 1.00 79.19 398 ALA A CA 1
ATOM 3068 C C . ALA A 1 398 ? -5.725 20.182 6.143 1.00 79.19 398 ALA A C 1
ATOM 3070 O O . ALA A 1 398 ? -5.314 20.313 4.986 1.00 79.19 398 ALA A O 1
ATOM 3071 N N . LEU A 1 399 ? -5.872 21.215 6.984 1.00 80.19 399 LEU A N 1
ATOM 3072 C CA . LEU A 1 399 ? -5.682 22.621 6.616 1.00 80.19 399 LEU A CA 1
ATOM 3073 C C . LEU A 1 399 ? -4.255 22.926 6.145 1.00 80.19 399 LEU A C 1
ATOM 3075 O O . LEU A 1 399 ? -4.067 23.682 5.194 1.00 80.19 399 LEU A O 1
ATOM 3079 N N . ARG A 1 400 ? -3.234 22.330 6.772 1.00 74.81 400 ARG A N 1
ATOM 3080 C CA . ARG A 1 400 ? -1.828 22.553 6.382 1.00 74.81 400 ARG A CA 1
ATOM 3081 C C . ARG A 1 400 ? -1.422 21.808 5.112 1.00 74.81 400 ARG A C 1
ATOM 3083 O O . ARG A 1 400 ? -0.453 22.207 4.473 1.00 74.81 400 ARG A O 1
ATOM 3090 N N . ASN A 1 401 ? -2.148 20.754 4.746 1.00 65.44 401 ASN A N 1
ATOM 3091 C CA . ASN A 1 401 ? -1.838 19.905 3.596 1.00 65.44 401 ASN A CA 1
ATOM 3092 C C . ASN A 1 401 ? -2.622 20.271 2.318 1.00 65.44 401 ASN A C 1
ATOM 3094 O O . ASN A 1 401 ? -2.466 19.576 1.315 1.00 65.44 401 ASN A O 1
ATOM 3098 N N . GLY A 1 402 ? -3.446 21.328 2.342 1.00 56.56 402 GLY A N 1
ATOM 3099 C CA . GLY A 1 402 ? -4.203 21.811 1.176 1.00 56.56 402 GLY A CA 1
ATOM 3100 C C . GLY A 1 402 ? -5.490 21.038 0.849 1.00 56.56 402 GLY A C 1
ATOM 3101 O O . GLY A 1 402 ? -6.098 21.289 -0.187 1.00 56.56 402 GLY A O 1
ATOM 3102 N N . GLY A 1 403 ? -5.926 20.102 1.702 1.00 52.16 403 GLY A N 1
ATOM 3103 C CA . GLY A 1 403 ? -7.108 19.273 1.437 1.00 52.16 403 GLY A CA 1
ATOM 3104 C C . GLY A 1 403 ? -8.440 19.963 1.781 1.00 52.16 403 GLY A C 1
ATOM 3105 O O . GLY A 1 403 ? -8.515 20.650 2.800 1.00 52.16 403 GLY A O 1
ATOM 3106 N N . PRO A 1 404 ? -9.518 19.763 0.994 1.00 46.91 404 PRO A N 1
ATOM 3107 C CA . PRO A 1 404 ? -10.873 20.060 1.438 1.00 46.91 404 PRO A CA 1
ATOM 3108 C C . PRO A 1 404 ? -11.298 19.089 2.553 1.00 46.91 404 PRO A C 1
ATOM 3110 O O . PRO A 1 404 ? -10.879 17.930 2.594 1.00 46.91 404 PRO A O 1
ATOM 3113 N N . LEU A 1 405 ? -12.144 19.596 3.449 1.00 43.38 405 LEU A N 1
ATOM 3114 C CA . LEU A 1 405 ? -12.710 18.919 4.617 1.00 43.38 405 LEU A CA 1
ATOM 3115 C C . LEU A 1 405 ? -13.313 17.550 4.244 1.00 43.38 405 LEU A C 1
ATOM 3117 O O . LEU A 1 405 ? -14.374 17.486 3.625 1.00 43.38 405 LEU A O 1
ATOM 3121 N N . GLN A 1 406 ? -12.687 16.447 4.661 1.00 43.53 406 GLN A N 1
ATOM 3122 C CA . GLN A 1 406 ? -13.410 15.183 4.831 1.00 43.53 406 GLN A CA 1
ATOM 3123 C C . GLN A 1 406 ? -14.108 15.248 6.187 1.00 43.53 406 GLN A C 1
ATOM 3125 O O . GLN A 1 406 ? -13.567 14.813 7.199 1.00 43.53 406 GLN A O 1
ATOM 3130 N N . SER A 1 407 ? -15.287 15.874 6.202 1.00 35.72 407 SER A N 1
ATOM 3131 C CA . SER A 1 407 ? -16.142 15.933 7.384 1.00 35.72 407 SER A CA 1
ATOM 3132 C C . SER A 1 407 ? -16.507 14.513 7.818 1.00 35.72 407 SER A C 1
ATOM 3134 O O . SER A 1 407 ? -17.018 13.726 7.021 1.00 35.72 407 SER A O 1
ATOM 3136 N N . ALA A 1 408 ? -16.209 14.187 9.075 1.00 34.94 408 ALA A N 1
ATOM 3137 C CA . ALA A 1 408 ? -16.680 12.980 9.732 1.00 34.94 408 ALA A CA 1
ATOM 3138 C C . ALA A 1 408 ? -18.181 13.123 10.039 1.00 34.94 408 ALA A C 1
ATOM 3140 O O . ALA A 1 408 ? -18.557 13.566 11.124 1.00 34.94 408 ALA A O 1
ATOM 3141 N N . LEU A 1 409 ? -19.017 12.765 9.064 1.00 32.75 409 LEU A N 1
ATOM 3142 C CA . LEU A 1 409 ? -20.431 12.439 9.247 1.00 32.75 409 LEU A CA 1
ATOM 3143 C C . LEU A 1 409 ? -20.724 11.072 8.635 1.00 32.75 409 LEU A C 1
ATOM 3145 O O . LEU A 1 409 ? -20.315 10.848 7.472 1.00 32.75 409 LEU A O 1
#

Radius of gyration: 28.13 Å; chains: 1; bounding box: 80×54×80 Å